Protein AF-A0A4Q2ZBT0-F1 (afdb_monomer)

Sequence (681 aa):
MKATSRFFQHFVATIISAASAIAATTDLVWDTSAATGVQGGSGSWTTSLTNWTDDGGATRVSWDGAGRSAVFSSGTGVVTVSGEIDISSLAVTSSASSTIGGRTVGYLFNGGIFRFGSERGKIDCELGQTTLQVNSQLTGTGGLQVRSGGADTGSAPWLVLHGDNRELTGGIHMESGLLGIARPEAVGTNVIRLQGQSGIFAPVTHSGIGTGGAVSPTGQLSLQNEIQLEGSNRFRIWGNRTVELNGIITGRGSLRKTGDGTLILSGSAGHKGDTSVEAGILSLGNATLADHSAVHLLTGGEINLAHGEADVVGALTIDGVPKPRGVYHKDNTPQITGPGNLVVTGSLLYDDWLTHHGFVPGSPGTTPGECLDGSGVENALQFFLGGNPRSASDNGVHSAFTKDAAGKDNFLLTIAVPAGVLFSGGPNATASVDGMPFSIQGSTDLDAWTQPVEEVPVQDGGNPNVPAGYSLRSFRLVQEPALNSKGFLRVKPWQAPAKRPNVLLIAVDDLRPWLGVYNPALTVSPNIDRLAASGRTFTRCYANSPTCGASRNSLLYGRRPGRTASDTNNDAVRLTSTNPPHPALPSLFRNHGYRTVAVGKISHYPGGLTGSGWATGPEELPGAWDVSTMPVGPWTTPERAMHGYANGVARQDSGSNALLRPVTQFQTGDDMTYPDGWTAA

pLDDT: mean 82.26, std 14.47, range [30.61, 97.62]

Secondary structure (DSSP, 8-state):
--SSHHHHHHHHHHHHHHTTS----PPEEE---SSSS----SEEE-SSS--EESSSSSS-B----TTPEEEE-S--EEEEE-SEEE-SEEEE-----EEETTEEESEEEESSEEEP-SSPEEEEE-TT---EEE-SEEEBSS-EEEEE---TTS-S--EEE-S--TTB-S-EEEEESEEEESSGGGTTT--EEE-TT-EEE-S-----SSSS----TTSEEEE---EEE-SEEEEE--TT-EEEE-S-EEESSEEEEESSSEEEE-S-B---S-EEE-SEEEEESSS-S-TTSEEEE-TTEEEEE-SSSEEEESEEEETTEEE-SEEE-TTT-TTEESS-EEEE--S--HHHHHHHTTPPTTSTT-STTS-SSSSS--HHHHHHHT--TT-TT--SEEEEEEE-TTS-EEEEEEEEEETT---B-SSSEEEEETTEEEEEEEESSSS---B-EEEEPPPSSSPPP--TTEEEEEEEESS---TTS--EEEEEE--SS-----------TT--S-STTT-TTT---HHHHHHHHTS---SS---S-SSHHHHHHHHHTT--S-SSGGGGSTTHHHHHHTS-SS--HHHHHHHTT---EEESSSSSSGGGB-SGGGTSSSBSSTTS-SEEE---GGG-SHHHHHTB-GGG-BGGGGTT-GGG--S-------GGGSHHHHHH-

Mean predicted aligned error: 19.21 Å

Solvent-accessible surface area (backbone atoms only — not comparable to full-atom values): 35712 Å² total; per-residue (Å²): 146,83,74,77,64,65,61,54,55,55,54,52,53,54,52,57,61,57,61,72,72,64,76,80,61,70,57,33,33,40,27,64,56,97,50,87,45,60,49,14,47,54,48,70,48,39,66,83,42,57,43,26,17,77,71,62,30,81,48,72,36,52,52,85,44,77,68,26,33,40,32,35,62,31,40,36,34,51,33,39,33,56,56,78,43,48,32,35,28,44,36,45,64,19,58,36,64,42,76,56,66,87,39,74,28,12,41,36,36,37,52,38,33,42,36,22,46,79,54,58,17,37,36,38,35,53,69,80,25,35,16,38,36,34,46,26,23,42,34,22,60,22,17,40,36,34,39,21,32,23,55,94,82,81,50,70,14,34,40,30,36,58,11,64,13,62,61,26,65,40,24,41,36,31,56,27,16,26,43,28,33,45,51,54,44,32,55,28,77,21,46,38,36,28,25,50,62,2,31,43,29,35,62,42,86,75,58,64,82,83,72,95,72,79,61,57,91,78,45,56,41,67,37,74,35,39,37,37,28,35,47,52,25,36,42,36,16,57,57,92,21,33,34,35,38,50,18,44,33,33,44,64,13,24,46,32,35,30,41,57,7,33,39,35,41,62,26,64,42,62,29,54,24,35,39,34,26,51,20,17,35,43,33,28,51,49,69,33,65,24,61,48,17,42,37,38,34,30,78,68,15,30,41,28,31,59,26,84,51,73,25,42,20,6,35,41,27,50,67,87,42,76,54,76,73,46,80,44,27,43,94,83,31,85,53,30,36,55,78,16,37,42,35,29,73,56,63,60,52,68,56,57,54,37,41,75,73,73,44,61,69,83,40,94,56,55,49,52,84,30,43,68,44,71,64,77,56,34,40,46,48,28,58,49,17,60,24,46,70,82,37,69,87,40,58,22,65,30,75,51,77,44,67,49,100,86,67,48,79,40,66,36,45,36,32,25,28,56,58,88,67,63,74,43,85,58,39,37,33,33,38,65,56,69,90,45,36,30,32,39,34,14,21,61,76,83,78,55,72,67,35,41,39,42,80,48,84,73,75,89,79,83,69,53,78,69,49,91,69,41,39,80,46,21,33,33,62,70,73,73,65,70,81,94,50,59,79,48,76,45,80,42,64,43,62,72,76,69,80,77,76,85,83,85,85,87,72,72,83,94,68,68,84,70,32,30,80,73,36,66,91,79,31,94,36,69,69,60,35,52,51,44,73,78,54,86,79,72,96,85,77,78,77,83,39,104,36,70,9,14,27,37,32,22,64,40,56,74,42,78,54,66,86,46,88,61,29,64,38,62,57,12,37,47,60,39,57,77,67,55,96,60,74,38,51,50,30,48,44,36,78,71,74,43,89,29,75,42,65,36,56,67,59,65,42,30,27,36,17,67,31,72,52,26,72,33,71,58,58,37,55,76,84,27,52,81,40,57,36,42,54,30,70,74,28,76,24,34,50,31,24,77,43,40,44,64,77,38,40,31,58,69,77,54,60,92,48,76,89,66,50,72,93,69,86,89,77,92,70,63,63,73,34,39,44,65,37,41,52,71,107

Nearest PDB structures (foldseek):
  1wxr-assembly1_A  TM=1.949E-01  e=1.668E+00  Escherichia coli

Radius of gyration: 39.82 Å; Cα contacts (8 Å, |Δi|>4): 1673; chains: 1; bounding box: 94×83×110 Å

Foldseek 3Di:
DPPPPPVVVVVVVVVVVVVVPPPVPAAKEFADDLDAFRAHEEDEQDQPDFRTDRPGRPDTDGQPAAPHEYEHQHAAYEYEYDEEGHHQEYEYNYLDWDQDQNDTARYAYDDYEYEHELAAYEYEAAANHAAYEYQHEYAYANAYEYEAHADPPPDDDEHEFNHQHQRRENAYEYAYHEYAYQAQSSRHQGAHEHEAAYEYADDDQGDDPDDDDHRDPQLEYEYQHEYEAYAEYEYEREDAHEYEYQHEYEYAYEYEYHYAYEYEDNHAYAHAEAYEFAAHEYEYCDLHHHQQYEYEYAVHGAYEDADQEERHYAWYHYNNRTDDFDKDAVVHHVRYHHNYIYGHDHHDDLQVLCVVLPHHPPPPQSDQQGQQCPLNDGSVQQSQQVARSVDSVGRQKDWDWDQDPVGDTWIKIKGKGQPPWDWDDALWTKTDDNNWIKIKFKDQPVPDGRFRKDKDDDDDDDHHDHDPRIDMTMMTTPDDDDVVTHMDIDMDGPPPPPPPDDDDDDDDPPDDPQECCQPVVRDDDVPVNVVCVVDPDDPDDDFLANEQQLSLLCQFLVHHADPDPLNHYLLNLLVCLVPPPDGTNLQVCVVVPDAFEAFAPNHSQQLQADDDLSPDHDGSRPPSHPGGGFQQPLLPGSNQQVQDDFDNGGQCVQDPDPVSRPPDDDDDDDLNRHSVSSSVD

Structure (mmCIF, N/CA/C/O backbone):
data_AF-A0A4Q2ZBT0-F1
#
_entry.id   AF-A0A4Q2ZBT0-F1
#
loop_
_atom_site.group_PDB
_atom_site.id
_atom_site.type_symbol
_atom_site.label_atom_id
_atom_site.label_alt_id
_atom_site.label_comp_id
_atom_site.label_asym_id
_atom_site.label_entity_id
_atom_site.label_seq_id
_atom_site.pdbx_PDB_ins_code
_atom_site.Cartn_x
_atom_site.Cartn_y
_atom_site.Cartn_z
_atom_site.occupancy
_atom_site.B_iso_or_equiv
_atom_site.auth_seq_id
_atom_site.auth_comp_id
_atom_site.auth_asym_id
_atom_site.auth_atom_id
_atom_site.pdbx_PDB_model_num
ATOM 1 N N . MET A 1 1 ? 31.559 46.255 17.175 1.00 43.97 1 MET A N 1
ATOM 2 C CA . MET A 1 1 ? 30.813 46.179 18.454 1.00 43.97 1 MET A CA 1
ATOM 3 C C . MET A 1 1 ? 29.583 47.119 18.469 1.00 43.97 1 MET A C 1
ATOM 5 O O . MET A 1 1 ? 29.406 47.865 19.416 1.00 43.97 1 MET A O 1
ATOM 9 N N . LYS A 1 2 ? 28.730 47.113 17.422 1.00 37.75 2 LYS A N 1
ATOM 10 C CA . LYS A 1 2 ? 27.452 47.876 17.362 1.00 37.75 2 LYS A CA 1
ATOM 11 C C . LYS A 1 2 ? 26.363 47.223 16.473 1.00 37.75 2 LYS A C 1
ATOM 13 O O . LYS A 1 2 ? 25.389 47.879 16.129 1.00 37.75 2 LYS A O 1
ATOM 18 N N . ALA A 1 3 ? 26.498 45.942 16.112 1.00 36.59 3 ALA A N 1
ATOM 19 C CA . ALA A 1 3 ? 25.529 45.239 15.250 1.00 36.59 3 ALA A CA 1
ATOM 20 C C . ALA A 1 3 ? 24.755 44.108 15.961 1.00 36.59 3 ALA A C 1
ATOM 22 O O . ALA A 1 3 ? 23.707 43.693 15.486 1.00 36.59 3 ALA A O 1
ATOM 23 N N . THR A 1 4 ? 25.201 43.660 17.137 1.00 37.84 4 THR A N 1
ATOM 24 C CA . THR A 1 4 ? 24.572 42.567 17.903 1.00 37.84 4 THR A CA 1
ATOM 25 C C . THR A 1 4 ? 23.486 43.018 18.889 1.00 37.84 4 THR A C 1
ATOM 27 O O . THR A 1 4 ? 22.778 42.183 19.434 1.00 37.84 4 THR A O 1
ATOM 30 N N . SER A 1 5 ? 23.293 44.327 19.100 1.00 40.50 5 SER A N 1
ATOM 31 C CA . SER A 1 5 ? 22.337 44.850 20.098 1.00 40.50 5 SER A CA 1
ATOM 32 C C . SER A 1 5 ? 20.913 45.074 19.560 1.00 40.50 5 SER A C 1
ATOM 34 O O . SER A 1 5 ? 19.963 45.018 20.338 1.00 40.50 5 SER A O 1
ATOM 36 N N . ARG A 1 6 ? 20.724 45.278 18.246 1.00 39.19 6 ARG A N 1
ATOM 37 C CA . ARG A 1 6 ? 19.385 45.542 17.675 1.00 39.19 6 ARG A CA 1
ATOM 38 C C . ARG A 1 6 ? 18.554 44.280 17.440 1.00 39.19 6 ARG A C 1
ATOM 40 O O . ARG A 1 6 ? 17.334 44.348 17.524 1.00 39.19 6 ARG A O 1
ATOM 47 N N . PHE A 1 7 ? 19.197 43.132 17.222 1.00 38.47 7 PHE A N 1
ATOM 48 C CA . PHE A 1 7 ? 18.496 41.855 17.039 1.00 38.47 7 PHE A CA 1
ATOM 49 C C . PHE A 1 7 ? 17.900 41.338 18.360 1.00 38.47 7 PHE A C 1
ATOM 51 O O . PHE A 1 7 ? 16.793 40.812 18.381 1.00 38.47 7 PHE A O 1
ATOM 58 N N . PHE A 1 8 ? 18.582 41.584 19.485 1.00 38.88 8 PHE A N 1
ATOM 59 C CA . PHE A 1 8 ? 18.122 41.153 20.808 1.00 38.88 8 PHE A CA 1
ATOM 60 C C . PHE A 1 8 ? 16.945 41.998 21.332 1.00 38.88 8 PHE A C 1
ATOM 62 O O . PHE A 1 8 ? 16.027 41.464 21.945 1.00 38.88 8 PHE A O 1
ATOM 69 N N . GLN A 1 9 ? 16.906 43.302 21.029 1.00 41.59 9 GLN A N 1
ATOM 70 C CA . GLN A 1 9 ? 15.785 44.164 21.433 1.00 41.59 9 GLN A CA 1
ATOM 71 C C . GLN A 1 9 ? 14.497 43.914 20.629 1.00 41.59 9 GLN A C 1
ATOM 73 O O . GLN A 1 9 ? 13.412 44.031 21.192 1.00 41.59 9 GLN A O 1
ATOM 78 N N . HIS A 1 10 ? 14.588 43.517 19.352 1.00 39.62 10 HIS A N 1
ATOM 79 C CA . HIS A 1 10 ? 13.406 43.142 18.557 1.00 39.62 10 HIS A CA 1
ATOM 80 C C . HIS A 1 10 ? 12.842 41.766 18.949 1.00 39.62 10 HIS A C 1
ATOM 82 O O . HIS A 1 10 ? 11.626 41.578 18.965 1.00 39.62 10 HIS A O 1
ATOM 88 N N . PHE A 1 11 ? 13.709 40.823 19.330 1.00 41.56 11 PHE A N 1
ATOM 89 C CA . PHE A 1 11 ? 13.288 39.492 19.771 1.00 41.56 11 PHE A CA 1
ATOM 90 C C . PHE A 1 11 ? 12.573 39.539 21.133 1.00 41.56 11 PHE A C 1
ATOM 92 O O . PHE A 1 11 ? 11.537 38.907 21.313 1.00 41.56 11 PHE A O 1
ATOM 99 N N . VAL A 1 12 ? 13.052 40.372 22.065 1.00 41.75 12 VAL A N 1
ATOM 100 C CA . VAL A 1 12 ? 12.436 40.531 23.395 1.00 41.75 12 VAL A CA 1
ATOM 101 C C . VAL A 1 12 ? 11.121 41.326 23.338 1.00 41.75 12 VAL A C 1
ATOM 103 O O . VAL A 1 12 ? 10.174 40.974 24.034 1.00 41.75 12 VAL A O 1
ATOM 106 N N . ALA A 1 13 ? 10.995 42.333 22.464 1.00 35.59 13 ALA A N 1
ATOM 107 C CA . ALA A 1 13 ? 9.738 43.078 22.303 1.00 35.59 13 ALA A CA 1
ATOM 108 C C . ALA A 1 13 ? 8.611 42.237 21.667 1.00 35.59 13 ALA A C 1
ATOM 110 O O . ALA A 1 13 ? 7.449 42.393 22.037 1.00 35.59 13 ALA A O 1
ATOM 111 N N . THR A 1 14 ? 8.954 41.305 20.770 1.00 35.34 14 THR A N 1
ATOM 112 C CA . THR A 1 14 ? 7.984 40.391 20.132 1.00 35.34 14 THR A CA 1
ATOM 113 C C . THR A 1 14 ? 7.502 39.303 21.102 1.00 35.34 14 THR A C 1
ATOM 115 O O . THR A 1 14 ? 6.344 38.901 21.060 1.00 35.34 14 THR A O 1
ATOM 118 N N . ILE A 1 15 ? 8.355 38.873 22.039 1.00 36.50 15 ILE A N 1
ATOM 119 C CA . ILE A 1 15 ? 7.972 37.925 23.099 1.00 36.50 15 ILE A CA 1
ATOM 120 C C . ILE A 1 15 ? 7.090 38.606 24.161 1.00 36.50 15 ILE A C 1
ATOM 122 O O . ILE A 1 15 ? 6.165 37.984 24.675 1.00 36.50 15 ILE A O 1
ATOM 126 N N . ILE A 1 16 ? 7.303 39.896 24.447 1.00 33.50 16 ILE A N 1
ATOM 127 C CA . ILE A 1 16 ? 6.490 40.639 25.426 1.00 33.50 16 ILE A CA 1
ATOM 128 C C . ILE A 1 16 ? 5.114 41.035 24.849 1.00 33.50 16 ILE A C 1
ATOM 130 O O . ILE A 1 16 ? 4.127 41.014 25.585 1.00 33.50 16 ILE A O 1
ATOM 134 N N . SER A 1 17 ? 4.988 41.302 23.540 1.00 30.61 17 SER A N 1
ATOM 135 C CA . SER A 1 17 ? 3.665 41.523 22.927 1.00 30.61 17 SER A CA 1
ATOM 136 C C . SER A 1 17 ? 2.873 40.224 22.711 1.00 30.61 17 SER A C 1
ATOM 138 O O . SER A 1 17 ? 1.650 40.247 22.813 1.00 30.61 17 SER A O 1
ATOM 140 N N . ALA A 1 18 ? 3.543 39.080 22.514 1.00 33.12 18 ALA A N 1
ATOM 141 C CA . ALA A 1 18 ? 2.902 37.760 22.470 1.00 33.12 18 ALA A CA 1
ATOM 142 C C . ALA A 1 18 ? 2.491 37.237 23.863 1.00 33.12 18 ALA A C 1
ATOM 144 O O . ALA A 1 18 ? 1.510 36.507 23.986 1.00 33.12 18 ALA A O 1
ATOM 145 N N . ALA A 1 19 ? 3.173 37.668 24.930 1.00 30.64 19 ALA A N 1
ATOM 146 C CA . ALA A 1 19 ? 2.786 37.372 26.313 1.00 30.64 19 ALA A CA 1
ATOM 147 C C . ALA A 1 19 ? 1.516 38.120 26.774 1.00 30.64 19 ALA A C 1
ATOM 149 O O . ALA A 1 19 ? 0.985 37.826 27.839 1.00 30.64 19 ALA A O 1
ATOM 150 N N . SER A 1 20 ? 1.001 39.056 25.970 1.00 32.50 20 SER A N 1
ATOM 151 C CA . SER A 1 20 ? -0.214 39.826 26.280 1.00 32.50 20 SER A CA 1
ATOM 152 C C . SER A 1 20 ? -1.500 39.215 25.694 1.00 32.50 20 SER A C 1
ATOM 154 O O . SER A 1 20 ? -2.566 39.805 25.838 1.00 32.50 20 SER A O 1
ATOM 156 N N . ALA A 1 21 ? -1.418 38.047 25.041 1.00 33.75 21 ALA A N 1
ATOM 157 C CA . ALA A 1 21 ? -2.567 37.348 24.447 1.00 33.75 21 ALA A CA 1
ATOM 158 C C . ALA A 1 21 ? -2.804 35.931 25.007 1.00 33.75 21 ALA A C 1
ATOM 160 O O . ALA A 1 21 ? -3.708 35.240 24.552 1.00 33.75 21 ALA A O 1
ATOM 161 N N . ILE A 1 22 ? -2.045 35.506 26.023 1.00 36.09 22 ILE A N 1
ATOM 162 C CA . ILE A 1 22 ? -2.355 34.299 26.799 1.00 36.09 22 ILE A CA 1
ATOM 163 C C . ILE A 1 22 ? -2.924 34.766 28.135 1.00 36.09 22 ILE A C 1
ATOM 165 O O . ILE A 1 22 ? -2.253 34.761 29.166 1.00 36.09 22 ILE A O 1
ATOM 169 N N . ALA A 1 23 ? -4.184 35.199 28.115 1.00 35.28 23 ALA A N 1
ATOM 170 C CA . ALA A 1 23 ? -4.995 35.072 29.312 1.00 35.28 23 ALA A CA 1
ATOM 171 C C . ALA A 1 23 ? -5.184 33.566 29.521 1.00 35.28 23 ALA A C 1
ATOM 173 O O . ALA A 1 23 ? -6.015 32.940 28.867 1.00 35.28 23 ALA A O 1
ATOM 174 N N . ALA A 1 24 ? -4.357 32.973 30.381 1.00 37.50 24 ALA A N 1
ATOM 175 C CA . ALA A 1 24 ? -4.672 31.697 30.996 1.00 37.50 24 ALA A CA 1
ATOM 176 C C . ALA A 1 24 ? -5.973 31.906 31.784 1.00 37.50 24 ALA A C 1
ATOM 178 O O . ALA A 1 24 ? -5.954 32.343 32.932 1.00 37.50 24 ALA A O 1
ATOM 179 N N . THR A 1 25 ? -7.113 31.706 31.125 1.00 50.91 25 THR A N 1
ATOM 180 C CA . THR A 1 25 ? -8.392 31.614 31.817 1.00 50.91 25 THR A CA 1
ATOM 181 C C . THR A 1 25 ? -8.374 30.261 32.510 1.00 50.91 25 THR A C 1
ATOM 183 O O . THR A 1 25 ? -8.267 29.221 31.871 1.00 50.91 25 THR A O 1
ATOM 186 N N . THR A 1 26 ? -8.315 30.286 33.837 1.00 66.88 26 THR A N 1
ATOM 187 C CA . THR A 1 26 ? -8.277 29.083 34.665 1.00 66.88 26 THR A CA 1
ATOM 188 C C . THR A 1 26 ? -9.509 28.224 34.395 1.00 66.88 26 THR A C 1
ATOM 190 O O . THR A 1 26 ? -10.632 28.738 34.333 1.00 66.88 26 THR A O 1
ATOM 193 N N . ASP A 1 27 ? -9.289 26.920 34.233 1.00 83.62 27 ASP A N 1
ATOM 194 C CA . ASP A 1 27 ? -10.351 25.920 34.173 1.00 83.62 27 ASP A CA 1
ATOM 195 C C . ASP A 1 27 ? -11.224 26.028 35.434 1.00 83.62 27 ASP A C 1
ATOM 197 O O . ASP A 1 27 ? -10.704 26.162 36.544 1.00 83.62 27 ASP A O 1
ATOM 201 N N . LEU A 1 28 ? -12.549 25.981 35.276 1.00 89.38 28 LEU A N 1
ATOM 202 C CA . LEU A 1 28 ? -13.477 25.989 36.404 1.00 89.38 28 LEU A CA 1
ATOM 203 C C . LEU A 1 28 ? -13.929 24.569 36.712 1.00 89.38 28 LEU A C 1
ATOM 205 O O . LEU A 1 28 ? -14.334 23.822 35.820 1.00 89.38 28 LEU A O 1
ATOM 209 N N . VAL A 1 29 ? -13.901 24.211 37.991 1.00 89.62 29 VAL A N 1
ATOM 210 C CA . VAL A 1 29 ? -14.279 22.881 38.462 1.00 89.62 29 VAL A CA 1
ATOM 211 C C . VAL A 1 29 ? -15.709 22.896 38.995 1.00 89.62 29 VAL A C 1
ATOM 213 O O . VAL A 1 29 ? -16.079 23.778 39.770 1.00 89.62 29 VAL A O 1
ATOM 216 N N . TRP A 1 30 ? -16.517 21.926 38.573 1.00 91.81 30 TRP A N 1
ATOM 217 C CA . TRP A 1 30 ? -17.900 21.770 39.005 1.00 91.81 30 TRP A CA 1
ATOM 218 C C . TRP A 1 30 ? -17.980 21.299 40.451 1.00 91.81 30 TRP A C 1
ATOM 220 O O . TRP A 1 30 ? -17.432 20.257 40.817 1.00 91.81 30 TRP A O 1
ATOM 230 N N . ASP A 1 31 ? -18.745 22.024 41.257 1.00 88.69 31 ASP A N 1
ATOM 231 C CA . ASP A 1 31 ? -19.080 21.608 42.606 1.00 88.69 31 ASP A CA 1
ATOM 232 C C . ASP A 1 31 ? -20.460 22.146 42.983 1.00 88.69 31 ASP A C 1
ATOM 234 O O . ASP A 1 31 ? -20.786 23.306 42.723 1.00 88.69 31 ASP A O 1
ATOM 238 N N . THR A 1 32 ? -21.267 21.323 43.650 1.00 85.19 32 THR A N 1
ATOM 239 C CA . THR A 1 32 ? -22.579 21.726 44.195 1.00 85.19 32 THR A CA 1
ATOM 240 C C . THR A 1 32 ? -22.636 21.642 45.720 1.00 85.19 32 THR A C 1
ATOM 242 O O . THR A 1 32 ? -23.611 22.086 46.327 1.00 85.19 32 THR A O 1
ATOM 245 N N . SER A 1 33 ? -21.596 21.097 46.364 1.00 77.44 33 SER A N 1
ATOM 246 C CA . SER A 1 33 ? -21.556 20.924 47.816 1.00 77.44 33 SER A CA 1
ATOM 247 C C . SER A 1 33 ? -21.104 22.193 48.529 1.00 77.44 33 SER A C 1
ATOM 249 O O . SER A 1 33 ? -20.146 22.818 48.114 1.00 77.44 33 SER A O 1
ATOM 251 N N . ALA A 1 34 ? -21.710 22.564 49.656 1.00 68.62 34 ALA A N 1
ATOM 252 C CA . ALA A 1 34 ? -21.229 23.689 50.472 1.00 68.62 34 ALA A CA 1
ATOM 253 C C . ALA A 1 34 ? -20.010 23.337 51.362 1.00 68.62 34 ALA A C 1
ATOM 255 O O . ALA A 1 34 ? -19.678 24.090 52.277 1.00 68.62 34 ALA A O 1
ATOM 256 N N . ALA A 1 35 ? -19.394 22.169 51.157 1.00 67.31 35 ALA A N 1
ATOM 257 C CA . ALA A 1 35 ? -18.302 21.653 51.976 1.00 67.31 35 ALA A CA 1
ATOM 258 C C . ALA A 1 35 ? -16.929 22.114 51.453 1.00 67.31 35 ALA A C 1
ATOM 260 O O . ALA A 1 35 ? -16.802 22.545 50.314 1.00 67.31 35 ALA A O 1
ATOM 261 N N . THR A 1 36 ? -15.885 22.008 52.283 1.00 66.38 36 THR A N 1
ATOM 262 C CA . THR A 1 36 ? -14.503 22.256 51.844 1.00 66.38 36 THR A CA 1
ATOM 263 C C . THR A 1 36 ? -14.024 21.122 50.933 1.00 66.38 36 THR A C 1
ATOM 265 O O . THR A 1 36 ? -13.994 19.967 51.371 1.00 66.38 36 THR A O 1
ATOM 268 N N . GLY A 1 37 ? -13.602 21.458 49.712 1.00 69.12 37 GLY A N 1
ATOM 269 C CA . GLY A 1 37 ? -13.114 20.510 48.701 1.00 69.12 37 GLY A CA 1
ATOM 270 C C . GLY A 1 37 ? -14.164 20.156 47.640 1.00 69.12 37 GLY A C 1
ATOM 271 O O . GLY A 1 37 ? -15.360 20.183 47.904 1.00 69.12 37 GLY A O 1
ATOM 272 N N . VAL A 1 38 ? -13.723 19.805 46.428 1.00 76.50 38 VAL A N 1
ATOM 273 C CA . VAL A 1 38 ? -14.617 19.505 45.291 1.00 76.50 38 VAL A CA 1
ATOM 274 C C . VAL A 1 38 ? -15.346 18.169 45.484 1.00 76.50 38 VAL A C 1
ATOM 276 O O . VAL A 1 38 ? -14.710 17.110 45.458 1.00 76.50 38 VAL A O 1
ATOM 279 N N . GLN A 1 39 ? -16.679 18.182 45.590 1.00 80.94 39 GLN A N 1
ATOM 280 C CA . GLN A 1 39 ? -17.499 16.957 45.682 1.00 80.94 39 GLN A CA 1
ATOM 281 C C . GLN A 1 39 ? -18.335 16.672 44.424 1.00 80.94 39 GLN A C 1
ATOM 283 O O . GLN A 1 39 ? -18.826 15.552 44.258 1.00 80.94 39 GLN A O 1
ATOM 288 N N . GLY A 1 40 ? -18.498 17.660 43.539 1.00 84.75 40 GLY A N 1
ATOM 289 C CA . GLY A 1 40 ? -19.302 17.533 42.324 1.00 84.75 40 GLY A CA 1
ATOM 290 C C . GLY A 1 40 ? -20.804 17.507 42.623 1.00 84.75 40 GLY A C 1
ATOM 291 O O . GLY A 1 40 ? -21.275 18.225 43.506 1.00 84.75 40 GLY A O 1
ATOM 292 N N . GLY A 1 41 ? -21.572 16.695 41.886 1.00 87.00 41 GLY A N 1
ATOM 293 C CA . GLY A 1 41 ? -22.989 16.421 42.176 1.00 87.00 41 GLY A CA 1
ATOM 294 C C . GLY A 1 41 ? -23.988 16.912 41.122 1.00 87.00 41 GLY A C 1
ATOM 295 O O . GLY A 1 41 ? -23.615 17.434 40.073 1.00 87.00 41 GLY A O 1
ATOM 296 N N . SER A 1 42 ? -25.282 16.722 41.397 1.00 89.75 42 SER A N 1
ATOM 297 C CA . SER A 1 42 ? -26.373 17.186 40.523 1.00 89.75 42 SER A CA 1
ATOM 298 C C . SER A 1 42 ? -26.715 18.651 40.797 1.00 89.75 42 SER A C 1
ATOM 300 O O . SER A 1 42 ? -26.768 19.063 41.952 1.00 89.75 42 SER A O 1
ATOM 302 N N . GLY A 1 43 ? -27.016 19.428 39.758 1.00 90.19 43 GLY A N 1
ATOM 303 C CA . GLY A 1 43 ? -27.352 20.845 39.908 1.00 90.19 43 GLY A CA 1
ATOM 304 C C . GLY A 1 43 ? -27.701 21.528 38.590 1.00 90.19 43 GLY A C 1
ATOM 305 O O . GLY A 1 43 ? -27.727 20.894 37.536 1.00 90.19 43 GLY A O 1
ATOM 306 N N . SER A 1 44 ? -27.972 22.830 38.645 1.00 91.50 44 SER A N 1
ATOM 307 C CA . SER A 1 44 ? -28.248 23.642 37.455 1.00 91.50 44 SER A CA 1
ATOM 308 C C . SER A 1 44 ? -27.012 24.426 37.037 1.00 91.50 44 SER A C 1
ATOM 310 O O . SER A 1 44 ? -26.385 25.091 37.865 1.00 91.50 44 SER A O 1
ATOM 312 N N . TRP A 1 45 ? -26.684 24.376 35.749 1.00 93.00 45 TRP A N 1
ATOM 313 C CA . TRP A 1 45 ? -25.676 25.232 35.141 1.00 93.00 45 TRP A CA 1
ATOM 314 C C . TRP A 1 45 ? -26.372 26.410 34.464 1.00 93.00 45 TRP A C 1
ATOM 316 O O . TRP A 1 45 ? -27.049 26.264 33.445 1.00 93.00 45 TRP A O 1
ATOM 326 N N . THR A 1 46 ? -26.203 27.582 35.071 1.00 88.38 46 THR A N 1
ATOM 327 C CA . THR A 1 46 ? -26.603 28.883 34.530 1.00 88.38 46 THR A CA 1
ATOM 328 C C . THR A 1 46 ? -25.420 29.848 34.643 1.00 88.38 46 THR A C 1
ATOM 330 O O . THR A 1 46 ? -24.462 29.576 35.367 1.00 88.38 46 THR A O 1
ATOM 333 N N . THR A 1 47 ? -25.489 30.997 33.975 1.00 84.12 47 THR A N 1
ATOM 334 C CA . THR A 1 47 ? -24.494 32.076 34.127 1.00 84.12 47 THR A CA 1
ATOM 335 C C . THR A 1 47 ? -24.605 32.825 35.461 1.00 84.12 47 THR A C 1
ATOM 337 O O . THR A 1 47 ? -23.702 33.565 35.831 1.00 84.12 47 THR A O 1
ATOM 340 N N . SER A 1 48 ? -25.701 32.642 36.204 1.00 83.06 48 SER A N 1
ATOM 341 C CA . SER A 1 48 ? -25.983 33.358 37.456 1.00 83.06 48 SER A CA 1
ATOM 342 C C . SER A 1 48 ? -25.713 32.550 38.728 1.00 83.06 48 SER A C 1
ATOM 344 O O . SER A 1 48 ? -25.574 33.140 39.798 1.00 83.06 48 SER A O 1
ATOM 346 N N . LEU A 1 49 ? -25.660 31.218 38.644 1.00 87.25 49 LEU A N 1
ATOM 347 C CA . LEU A 1 49 ? -25.419 30.347 39.796 1.00 87.25 49 LEU A CA 1
ATOM 348 C C . LEU A 1 49 ? -23.924 30.130 40.040 1.00 87.25 49 LEU A C 1
ATOM 350 O O . LEU A 1 49 ? -23.136 30.017 39.103 1.00 87.25 49 LEU A O 1
ATOM 354 N N . THR A 1 50 ? -23.552 30.002 41.314 1.00 88.75 50 THR A N 1
ATOM 355 C CA . THR A 1 50 ? -22.166 29.841 41.773 1.00 88.75 50 THR A CA 1
ATOM 356 C C . THR A 1 50 ? -21.795 28.374 42.033 1.00 88.75 50 THR A C 1
ATOM 358 O O . THR A 1 50 ? -21.345 28.003 43.114 1.00 88.75 50 THR A O 1
ATOM 361 N N . ASN A 1 51 ? -22.005 27.508 41.038 1.00 89.81 51 ASN A N 1
ATOM 362 C CA . ASN A 1 51 ? -21.702 26.066 41.119 1.00 89.81 51 ASN A CA 1
ATOM 363 C C . ASN A 1 51 ? -20.298 25.705 40.584 1.00 89.81 51 ASN A C 1
ATOM 365 O O . ASN A 1 51 ? -20.065 24.585 40.132 1.00 89.81 51 ASN A O 1
ATOM 369 N N . TRP A 1 52 ? -19.370 26.665 40.612 1.00 90.56 52 TRP A N 1
ATOM 370 C CA . TRP A 1 52 ? -18.013 26.529 40.080 1.00 90.56 52 TRP A CA 1
ATOM 371 C C . TRP A 1 52 ? -16.968 26.985 41.093 1.00 90.56 52 TRP A C 1
ATOM 373 O O . TRP A 1 52 ? -17.260 27.819 41.947 1.00 90.56 52 TRP A O 1
ATOM 383 N N . THR A 1 53 ? -15.746 26.470 40.981 1.00 87.06 53 THR A N 1
ATOM 384 C CA . THR A 1 53 ? -14.588 26.870 41.796 1.00 87.06 53 THR A CA 1
ATOM 385 C C . THR A 1 53 ? -13.308 26.878 40.957 1.00 87.06 53 THR A C 1
ATOM 387 O O . THR A 1 53 ? -13.150 26.041 40.068 1.00 87.06 53 THR A O 1
ATOM 390 N N . ASP A 1 54 ? -12.403 27.821 41.226 1.00 83.38 54 ASP A N 1
ATOM 391 C CA . ASP A 1 54 ? -11.078 27.962 40.601 1.00 83.38 54 ASP A CA 1
ATOM 392 C C . ASP A 1 54 ? -9.916 27.540 41.527 1.00 83.38 54 ASP A C 1
ATOM 394 O O . ASP A 1 54 ? -8.769 27.466 41.084 1.00 83.38 54 ASP A O 1
ATOM 398 N N . ASP A 1 55 ? -10.202 27.224 42.796 1.00 70.94 55 ASP A N 1
ATOM 399 C CA . ASP A 1 55 ? -9.220 26.957 43.858 1.00 70.94 55 ASP A CA 1
ATOM 400 C C . ASP A 1 55 ? -9.395 25.584 44.542 1.00 70.94 55 ASP A C 1
ATOM 402 O O . ASP A 1 55 ? -8.848 25.331 45.617 1.00 70.94 55 ASP A O 1
ATOM 406 N N . GLY A 1 56 ? -10.139 24.667 43.915 1.00 68.50 56 GLY A N 1
ATOM 407 C CA . GLY A 1 56 ? -10.347 23.313 44.437 1.00 68.50 56 GLY A CA 1
ATOM 408 C C . GLY A 1 56 ? -11.428 23.210 45.520 1.00 68.50 56 GLY A C 1
ATOM 409 O O . GLY A 1 56 ? -11.407 22.266 46.313 1.00 68.50 56 GLY A O 1
ATOM 410 N N . GLY A 1 57 ? -12.392 24.134 45.534 1.00 70.50 57 GLY A N 1
ATOM 411 C CA . GLY A 1 57 ? -13.601 24.068 46.362 1.00 70.50 57 GLY A CA 1
ATOM 412 C C . GLY A 1 57 ? -13.580 24.960 47.602 1.00 70.50 57 GLY A C 1
ATOM 413 O O . GLY A 1 57 ? -14.369 24.722 48.514 1.00 70.50 57 GLY A O 1
ATOM 414 N N . ALA A 1 58 ? -12.689 25.954 47.677 1.00 72.44 58 ALA A N 1
ATOM 415 C CA . ALA A 1 58 ? -12.660 26.922 48.775 1.00 72.44 58 ALA A CA 1
ATOM 416 C C . ALA A 1 58 ? -13.459 28.197 48.446 1.00 72.44 58 ALA A C 1
ATOM 418 O O . ALA A 1 58 ? -14.148 28.726 49.322 1.00 72.44 58 ALA A O 1
ATOM 419 N N . THR A 1 59 ? -13.455 28.635 47.185 1.00 81.75 59 THR A N 1
ATOM 420 C CA . THR A 1 59 ? -14.203 29.802 46.701 1.00 81.75 59 THR A CA 1
ATOM 421 C C . THR A 1 59 ? -15.174 29.405 45.594 1.00 81.75 59 THR A C 1
ATOM 423 O O . THR A 1 59 ? -14.801 28.733 44.631 1.00 81.75 59 THR A O 1
ATOM 426 N N . ARG A 1 60 ? -16.440 29.835 45.723 1.00 85.81 60 ARG A N 1
ATOM 427 C CA . ARG A 1 60 ? -17.458 29.643 44.683 1.00 85.81 60 ARG A CA 1
ATOM 428 C C . ARG A 1 60 ? -17.542 30.837 43.747 1.00 85.81 60 ARG A C 1
ATOM 430 O O . ARG A 1 60 ? -17.657 31.973 44.203 1.00 85.81 60 ARG A O 1
ATOM 437 N N . VAL A 1 61 ? -17.609 30.559 42.454 1.00 87.69 61 VAL A N 1
ATOM 438 C CA . VAL A 1 61 ? -17.732 31.551 41.385 1.00 87.69 61 VAL A CA 1
ATOM 439 C C . VAL A 1 61 ? -18.877 31.194 40.441 1.00 87.69 61 VAL A C 1
ATOM 441 O O . VAL A 1 61 ? -19.302 30.041 40.361 1.00 87.69 61 VAL A O 1
ATOM 444 N N . SER A 1 62 ? -19.425 32.200 39.759 1.00 87.94 62 SER A N 1
ATOM 445 C CA . SER A 1 62 ? -20.384 32.013 38.665 1.00 87.94 62 SER A CA 1
ATOM 446 C C . SER A 1 62 ? -19.665 31.678 37.361 1.00 87.94 62 SER A C 1
ATOM 448 O O . SER A 1 62 ? -18.489 31.999 37.203 1.00 87.94 62 SER A O 1
ATOM 450 N N . TRP A 1 63 ? -20.378 31.085 36.402 1.00 89.50 63 TRP A N 1
ATOM 451 C CA . TRP A 1 63 ? -19.835 30.880 35.059 1.00 89.50 63 TRP A CA 1
ATOM 452 C C . TRP A 1 63 ? -19.767 32.209 34.293 1.00 89.50 63 TRP A C 1
ATOM 454 O O . TRP A 1 63 ? -20.804 32.812 34.017 1.00 89.50 63 TRP A O 1
ATOM 464 N N . ASP A 1 64 ? -18.564 32.655 33.935 1.00 78.50 64 ASP A N 1
ATOM 465 C CA . ASP A 1 64 ? -18.294 33.959 33.310 1.00 78.50 64 ASP A CA 1
ATOM 466 C C . ASP A 1 64 ? -17.998 33.896 31.793 1.00 78.50 64 ASP A C 1
ATOM 468 O O . ASP A 1 64 ? -17.668 34.914 31.187 1.00 78.50 64 ASP A O 1
ATOM 472 N N . GLY A 1 65 ? -18.236 32.752 31.142 1.00 71.56 65 GLY A N 1
ATOM 473 C CA . GLY A 1 65 ? -18.338 32.655 29.679 1.00 71.56 65 GLY A CA 1
ATOM 474 C C . GLY A 1 65 ? -17.019 32.448 28.917 1.00 71.56 65 GLY A C 1
ATOM 475 O O . GLY A 1 65 ? -16.054 31.909 29.446 1.00 71.56 65 GLY A O 1
ATOM 476 N N . ALA A 1 66 ? -17.038 32.779 27.618 1.00 62.38 66 ALA A N 1
ATOM 477 C CA . ALA A 1 66 ? -16.163 32.251 26.561 1.00 62.38 66 ALA A CA 1
ATOM 478 C C . ALA A 1 66 ? -14.658 32.136 26.889 1.00 62.38 66 ALA A C 1
ATOM 480 O O . ALA A 1 66 ? -14.027 33.068 27.380 1.00 62.38 66 ALA A O 1
ATOM 481 N N . GLY A 1 67 ? -14.072 30.989 26.517 1.00 70.31 67 GLY A N 1
ATOM 482 C CA . GLY A 1 67 ? -12.646 30.673 26.682 1.00 70.31 67 GLY A CA 1
ATOM 483 C C . GLY A 1 67 ? -12.353 29.670 27.800 1.00 70.31 67 GLY A C 1
ATOM 484 O O . GLY A 1 67 ? -11.324 28.999 27.746 1.00 70.31 67 GLY A O 1
ATOM 485 N N . ARG A 1 68 ? -13.280 29.488 28.749 1.00 81.50 68 ARG A N 1
ATOM 486 C CA . ARG A 1 68 ? -13.093 28.588 29.894 1.00 81.50 68 ARG A CA 1
ATOM 487 C C . ARG A 1 68 ? -13.414 27.123 29.613 1.00 81.50 68 ARG A C 1
ATOM 489 O O . ARG A 1 68 ? -14.397 26.797 28.939 1.00 81.50 68 ARG A O 1
ATOM 496 N N . SER A 1 69 ? -12.616 26.257 30.229 1.00 87.56 69 SER A N 1
ATOM 497 C CA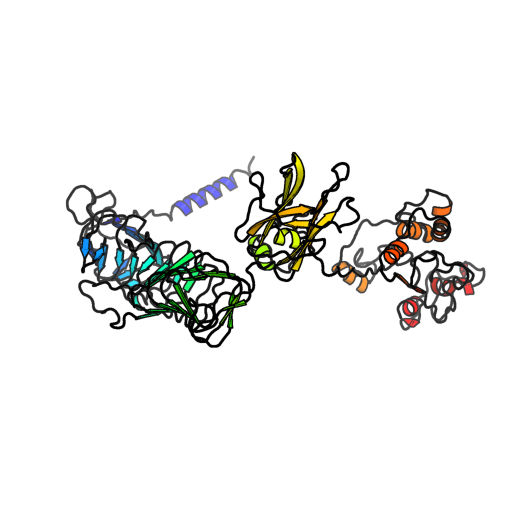 . SER A 1 69 ? -12.873 24.824 30.353 1.00 87.56 69 SER A CA 1
ATOM 498 C C . SER A 1 69 ? -13.756 24.534 31.560 1.00 87.56 69 SER A C 1
ATOM 500 O O . SER A 1 69 ? -13.515 25.053 32.652 1.00 87.56 69 SER A O 1
ATOM 502 N N . ALA A 1 70 ? -14.738 23.661 31.381 1.00 90.62 70 ALA A N 1
ATOM 503 C CA . ALA A 1 70 ? -15.562 23.124 32.451 1.00 90.62 70 ALA A CA 1
ATOM 504 C C . ALA A 1 70 ? -15.060 21.740 32.866 1.00 90.62 70 ALA A C 1
ATOM 506 O O . ALA A 1 70 ? -15.070 20.817 32.054 1.00 90.62 70 ALA A O 1
ATOM 507 N N . VAL A 1 71 ? -14.647 21.582 34.124 1.00 89.50 71 VAL A N 1
ATOM 508 C CA . VAL A 1 71 ? -14.017 20.356 34.630 1.00 89.50 71 VAL A CA 1
ATOM 509 C C . VAL A 1 71 ? -14.885 19.685 35.693 1.00 89.50 71 VAL A C 1
ATOM 511 O O . VAL A 1 71 ? -15.236 20.283 36.703 1.00 89.50 71 VAL A O 1
ATOM 514 N N . PHE A 1 72 ? -15.192 18.406 35.509 1.00 89.56 72 PHE A N 1
ATOM 515 C CA . PHE A 1 72 ? -15.987 17.585 36.425 1.00 89.56 72 PHE A CA 1
ATOM 516 C C . PHE A 1 72 ? -15.100 16.500 37.042 1.00 89.56 72 PHE A C 1
ATOM 518 O O . PHE A 1 72 ? -15.041 15.370 36.550 1.00 89.56 72 PHE A O 1
ATOM 525 N N . SER A 1 73 ? -14.370 16.853 38.102 1.00 85.69 73 SER A N 1
ATOM 526 C CA . SER A 1 73 ? -13.281 16.026 38.645 1.00 85.69 73 SER A CA 1
ATOM 527 C C . SER A 1 73 ? -13.652 15.093 39.795 1.00 85.69 73 SER A C 1
ATOM 529 O O . SER A 1 73 ? -12.888 14.187 40.121 1.00 85.69 73 SER A O 1
ATOM 531 N N . SER A 1 74 ? -14.832 15.253 40.386 1.00 83.25 74 SER A N 1
ATOM 532 C CA . SER A 1 74 ? -15.348 14.362 41.425 1.00 83.25 74 SER A CA 1
ATOM 533 C C . SER A 1 74 ? -16.867 14.227 41.329 1.00 83.25 74 SER A C 1
ATOM 535 O O . SER A 1 74 ? -17.526 14.971 40.600 1.00 83.25 74 SER A O 1
ATOM 537 N N . GLY A 1 75 ? -17.429 13.238 42.025 1.00 86.12 75 GLY A N 1
ATOM 538 C CA . GLY A 1 75 ? -18.875 13.026 42.101 1.00 86.12 75 GLY A CA 1
ATOM 539 C C . GLY A 1 75 ? -19.526 12.569 40.794 1.00 86.12 75 GLY A C 1
ATOM 540 O O . GLY A 1 75 ? -18.855 12.218 39.823 1.00 86.12 75 GLY A O 1
ATOM 541 N N . THR A 1 76 ? -20.859 12.541 40.807 1.00 87.94 76 THR A N 1
ATOM 542 C CA . THR A 1 76 ? -21.726 12.168 39.675 1.00 87.94 76 THR A CA 1
ATOM 543 C C . THR A 1 76 ? -23.041 12.911 39.752 1.00 87.94 76 THR A C 1
ATOM 545 O O . THR A 1 76 ? -23.428 13.367 40.831 1.00 87.94 76 THR A O 1
ATOM 548 N N . GLY A 1 77 ? -23.772 12.979 38.645 1.00 87.38 77 GLY A N 1
ATOM 549 C CA . GLY A 1 77 ? -25.130 13.495 38.694 1.00 87.38 77 GLY A CA 1
ATOM 550 C C . GLY A 1 77 ? -25.688 13.993 37.376 1.00 87.38 77 GLY A C 1
ATOM 551 O O . GLY A 1 77 ? -25.091 13.850 36.309 1.00 87.38 77 GLY A O 1
ATOM 552 N N . VAL A 1 78 ? -26.868 14.599 37.485 1.00 88.19 78 VAL A N 1
ATOM 553 C CA . VAL A 1 78 ? -27.535 15.291 36.384 1.00 88.19 78 VAL A CA 1
ATOM 554 C C . VAL A 1 78 ? -27.253 16.785 36.495 1.00 88.19 78 VAL A C 1
ATOM 556 O O . VAL A 1 78 ? -27.574 17.414 37.505 1.00 88.19 78 VAL A O 1
ATOM 559 N N . VAL A 1 79 ? -26.679 17.352 35.440 1.00 92.31 79 VAL A N 1
ATOM 560 C CA . VAL A 1 79 ? -26.428 18.783 35.286 1.00 92.31 79 VAL A CA 1
ATOM 561 C C . VAL A 1 79 ? -27.471 19.347 34.330 1.00 92.31 79 VAL A C 1
ATOM 563 O O . VAL A 1 79 ? -27.492 19.019 33.143 1.00 92.31 79 VAL A O 1
ATOM 566 N N . THR A 1 80 ? -28.364 20.184 34.852 1.00 92.94 80 THR A N 1
ATOM 567 C CA . THR A 1 80 ? -29.400 20.845 34.048 1.00 92.94 80 THR A CA 1
ATOM 568 C C . THR A 1 80 ? -28.831 22.122 33.447 1.00 92.94 80 THR A C 1
ATOM 570 O O . THR A 1 80 ? -28.663 23.121 34.149 1.00 92.94 80 THR A O 1
ATOM 573 N N . VAL A 1 81 ? -28.528 22.099 32.154 1.00 93.75 81 VAL A N 1
ATOM 574 C CA . VAL A 1 81 ? -28.028 23.260 31.413 1.00 93.75 81 VAL A CA 1
ATOM 575 C C . VAL A 1 81 ? -29.222 24.133 31.043 1.00 93.75 81 VAL A C 1
ATOM 577 O O . VAL A 1 81 ? -30.170 23.669 30.409 1.00 93.75 81 VAL A O 1
ATOM 580 N N . SER A 1 82 ? -29.212 25.394 31.477 1.00 91.44 82 SER A N 1
ATOM 581 C CA . SER A 1 82 ? -30.320 26.325 31.233 1.00 91.44 82 SER A CA 1
ATOM 582 C C . SER A 1 82 ? -29.865 27.486 30.361 1.00 91.44 82 SER A C 1
ATOM 584 O O . SER A 1 82 ? -28.996 28.259 30.756 1.00 91.44 82 SER A O 1
ATOM 586 N N . GLY A 1 83 ? -30.504 27.632 29.200 1.00 90.69 83 GLY A N 1
ATOM 587 C CA . GLY A 1 83 ? -30.111 28.620 28.199 1.00 90.69 83 GLY A CA 1
ATOM 588 C C . GLY A 1 83 ? -28.884 28.179 27.404 1.00 90.69 83 GLY A C 1
ATOM 589 O O . GLY A 1 83 ? -28.616 26.985 27.266 1.00 90.69 83 GLY A O 1
ATOM 590 N N . GLU A 1 84 ? -28.172 29.160 26.862 1.00 92.31 84 GLU A N 1
ATOM 591 C CA . GLU A 1 84 ? -26.960 28.962 26.077 1.00 92.31 84 GLU A CA 1
ATOM 592 C C . GLU A 1 84 ? -25.727 29.283 26.925 1.00 92.31 84 GLU A C 1
ATOM 594 O O . GLU A 1 84 ? -25.643 30.354 27.528 1.00 92.31 84 GLU A O 1
ATOM 599 N N . ILE A 1 85 ? -24.787 28.342 26.982 1.00 91.88 85 ILE A N 1
ATOM 600 C CA . ILE A 1 85 ? -23.557 28.444 27.761 1.00 91.88 85 ILE A CA 1
ATOM 601 C C . ILE A 1 85 ? -22.357 28.360 26.821 1.00 91.88 85 ILE A C 1
ATOM 603 O O . ILE A 1 85 ? -22.161 27.364 26.123 1.00 91.88 85 ILE A O 1
ATOM 607 N N . ASP A 1 86 ? -21.536 29.404 26.852 1.00 90.31 86 ASP A N 1
ATOM 608 C CA . ASP A 1 86 ? -20.253 29.450 26.160 1.00 90.31 86 ASP A CA 1
ATOM 609 C C . ASP A 1 86 ? -19.188 28.634 26.874 1.00 90.31 86 ASP A C 1
ATOM 611 O O . ASP A 1 86 ? -18.905 28.901 28.045 1.00 90.31 86 ASP A O 1
ATOM 615 N N . ILE A 1 87 ? -18.561 27.702 26.152 1.00 88.94 87 ILE A N 1
ATOM 616 C CA . ILE A 1 87 ? -17.476 26.859 26.668 1.00 88.94 87 ILE A CA 1
ATOM 617 C C . ILE A 1 87 ? -16.362 26.683 25.624 1.00 88.94 87 ILE A C 1
ATOM 619 O O . ILE A 1 87 ? -16.623 26.641 24.420 1.00 88.94 87 ILE A O 1
ATOM 623 N N . SER A 1 88 ? -15.108 26.551 26.072 1.00 86.25 88 SER A N 1
ATOM 624 C CA . SER A 1 88 ? -14.002 26.089 25.213 1.00 86.25 88 SER A CA 1
ATOM 625 C C . SER A 1 88 ? -13.820 24.574 25.304 1.00 86.25 88 SER A C 1
ATOM 627 O O . SER A 1 88 ? -13.577 23.905 24.296 1.00 86.25 88 SER A O 1
ATOM 629 N N . SER A 1 89 ? -13.995 24.007 26.499 1.00 87.38 89 SER A N 1
ATOM 630 C CA . SER A 1 89 ? -13.943 22.566 26.710 1.00 87.38 89 SER A CA 1
ATOM 631 C C . SER A 1 89 ? -14.871 22.085 27.824 1.00 87.38 89 SER A C 1
ATOM 633 O O . SER A 1 89 ? -15.274 22.848 28.702 1.00 87.38 89 SER A O 1
ATOM 635 N N . LEU A 1 90 ? -15.199 20.798 27.769 1.00 89.75 90 LEU A N 1
ATOM 636 C CA . LEU A 1 90 ? -15.912 20.048 28.791 1.00 89.75 90 LEU A CA 1
ATOM 637 C C . LEU A 1 90 ? -15.103 18.786 29.114 1.00 89.75 90 LEU A C 1
ATOM 639 O O . LEU A 1 90 ? -15.092 17.830 28.343 1.00 89.75 90 LEU A O 1
ATOM 643 N N . ALA A 1 91 ? -14.429 18.775 30.255 1.00 86.88 91 ALA A N 1
ATOM 644 C CA . ALA A 1 91 ? -13.637 17.646 30.716 1.00 86.88 91 ALA A CA 1
ATOM 645 C C . ALA A 1 91 ? -14.330 16.963 31.896 1.00 86.88 91 ALA A C 1
ATOM 647 O O . ALA A 1 91 ? -14.686 17.603 32.884 1.00 86.88 91 ALA A O 1
ATOM 648 N N . VAL A 1 92 ? -14.489 15.647 31.829 1.00 84.19 92 VAL A N 1
ATOM 649 C CA . VAL A 1 92 ? -14.842 14.828 32.990 1.00 84.19 92 VAL A CA 1
ATOM 650 C C . VAL A 1 92 ? -13.581 14.094 33.411 1.00 84.19 92 VAL A C 1
ATOM 652 O O . VAL A 1 92 ? -12.883 13.531 32.577 1.00 84.19 92 VAL A O 1
ATOM 655 N N . THR A 1 93 ? -13.254 14.144 34.701 1.00 79.19 93 THR A N 1
ATOM 656 C CA . THR A 1 93 ? -12.142 13.381 35.292 1.00 79.19 93 THR A CA 1
ATOM 657 C C . THR A 1 93 ? -12.546 12.503 36.469 1.00 79.19 93 THR A C 1
ATOM 659 O O . THR A 1 93 ? -11.762 11.671 36.921 1.00 79.19 93 THR A O 1
ATOM 662 N N . SER A 1 94 ? -13.802 12.606 36.907 1.00 77.50 94 SER A N 1
ATOM 663 C CA . SER A 1 94 ? -14.378 11.739 37.932 1.00 77.50 94 SER A CA 1
ATOM 664 C C . SER A 1 94 ? -14.474 10.274 37.483 1.00 77.50 94 SER A C 1
ATOM 666 O O . SER A 1 94 ? -14.951 9.965 36.390 1.00 77.50 94 SER A O 1
ATOM 668 N N . SER A 1 95 ? -14.094 9.355 38.374 1.00 79.75 95 SER A N 1
ATOM 669 C CA . SER A 1 95 ? -14.330 7.909 38.238 1.00 79.75 95 SER A CA 1
ATOM 670 C C . SER A 1 95 ? -15.604 7.431 38.943 1.00 79.75 95 SER A C 1
ATOM 672 O O . SER A 1 95 ? -15.959 6.252 38.871 1.00 79.75 95 SER A O 1
ATOM 674 N N . ALA A 1 96 ? -16.316 8.325 39.635 1.00 80.88 96 ALA A N 1
ATOM 675 C CA . ALA A 1 96 ? -17.552 7.970 40.314 1.00 80.88 96 ALA A CA 1
ATOM 676 C C . ALA A 1 96 ? -18.659 7.663 39.286 1.00 80.88 96 ALA A C 1
ATOM 678 O O . ALA A 1 96 ? -18.689 8.230 38.195 1.00 80.88 96 ALA A O 1
ATOM 679 N N . SER A 1 97 ? -19.586 6.759 39.618 1.00 77.56 97 SER A N 1
ATOM 680 C CA . SER A 1 97 ? -20.786 6.483 38.806 1.00 77.56 97 SER A CA 1
ATOM 681 C C . SER A 1 97 ? -22.051 6.410 39.655 1.00 77.56 97 SER A C 1
ATOM 683 O O . SER A 1 97 ? -22.013 6.054 40.830 1.00 77.56 97 SER A O 1
ATOM 685 N N . SER A 1 98 ? -23.186 6.709 39.026 1.00 72.12 98 SER A N 1
ATOM 686 C CA . SER A 1 98 ? -24.522 6.430 39.548 1.00 72.12 98 SER A CA 1
ATOM 687 C C . SER A 1 98 ? -25.374 5.747 38.477 1.00 72.12 98 SER A C 1
ATOM 689 O O . SER A 1 98 ? -25.030 5.737 37.293 1.00 72.12 98 SER A O 1
ATOM 691 N N . THR A 1 99 ? -26.479 5.120 38.885 1.00 72.06 99 THR A N 1
ATOM 692 C CA . THR A 1 99 ? -27.439 4.559 37.927 1.00 72.06 99 THR A CA 1
ATOM 693 C C . THR A 1 99 ? -28.459 5.628 37.562 1.00 72.06 99 THR A C 1
ATOM 695 O O . THR A 1 99 ? -29.331 5.950 38.366 1.00 72.06 99 THR A O 1
ATOM 698 N N . ILE A 1 100 ? -28.373 6.159 36.344 1.00 61.69 100 ILE A N 1
ATOM 699 C CA . ILE A 1 100 ? -29.297 7.166 35.812 1.00 61.69 100 ILE A CA 1
ATOM 700 C C . ILE A 1 100 ? -30.034 6.528 34.635 1.00 61.69 100 ILE A C 1
ATOM 702 O O . ILE A 1 100 ? -29.414 6.015 33.706 1.00 61.69 100 ILE A O 1
ATOM 706 N N . GLY A 1 101 ? -31.368 6.472 34.700 1.00 55.91 101 GLY A N 1
ATOM 707 C CA . GLY A 1 101 ? -32.175 5.849 33.643 1.00 55.91 101 GLY A CA 1
ATOM 708 C C . GLY A 1 101 ? -31.876 4.358 33.410 1.00 55.91 101 GLY A C 1
ATOM 709 O O . GLY A 1 101 ? -32.081 3.873 32.303 1.00 55.91 101 GLY A O 1
ATOM 710 N N . GLY A 1 102 ? -31.376 3.630 34.418 1.00 57.06 102 GLY A N 1
ATOM 711 C CA . GLY A 1 102 ? -31.065 2.194 34.324 1.00 57.06 102 GLY A CA 1
ATOM 712 C C . GLY A 1 102 ? -29.675 1.852 33.768 1.00 57.06 102 GLY A C 1
ATOM 713 O O . GLY A 1 102 ? -29.405 0.685 33.488 1.00 57.06 102 GLY A O 1
ATOM 714 N N . ARG A 1 103 ? -28.783 2.837 33.602 1.00 63.34 103 ARG A N 1
ATOM 715 C CA . ARG A 1 103 ? -27.389 2.641 33.168 1.00 63.34 103 ARG A CA 1
ATOM 716 C C . ARG A 1 103 ? -26.420 3.373 34.093 1.00 63.34 103 ARG A C 1
ATOM 718 O O . ARG A 1 103 ? -26.763 4.400 34.671 1.00 63.34 103 ARG A O 1
ATOM 725 N N . THR A 1 104 ? -25.204 2.848 34.193 1.00 70.50 104 THR A N 1
ATOM 726 C CA . THR A 1 104 ? -24.088 3.451 34.929 1.00 70.50 104 THR A CA 1
ATOM 727 C C . THR A 1 104 ? -23.551 4.664 34.165 1.00 70.50 104 THR A C 1
ATOM 729 O O . THR A 1 104 ? -22.959 4.509 33.096 1.00 70.50 104 THR A O 1
ATOM 732 N N . VAL A 1 105 ? -23.770 5.863 34.703 1.00 73.62 105 VAL A N 1
ATOM 733 C CA . VAL A 1 105 ? -23.364 7.155 34.127 1.00 73.62 105 VAL A CA 1
ATOM 734 C C . VAL A 1 105 ? -22.574 7.939 35.177 1.00 73.62 105 VAL A C 1
ATOM 736 O O . VAL A 1 105 ? -22.880 7.868 36.369 1.00 73.62 105 VAL A O 1
ATOM 739 N N . GLY A 1 106 ? -21.547 8.667 34.741 1.00 82.00 106 GLY A N 1
ATOM 740 C CA . GLY A 1 106 ? -20.839 9.641 35.572 1.00 82.00 106 GLY A CA 1
ATOM 741 C C . GLY A 1 106 ? -21.618 10.941 35.654 1.00 82.00 106 GLY A C 1
ATOM 742 O O . GLY A 1 106 ? -22.250 11.243 36.664 1.00 82.00 106 GLY A O 1
ATOM 743 N N . TYR A 1 107 ? -21.632 11.677 34.545 1.00 87.19 107 TYR A N 1
ATOM 744 C CA . TYR A 1 107 ? -22.395 12.912 34.409 1.00 87.19 107 TYR A CA 1
ATOM 745 C C . TYR A 1 107 ? -23.334 12.873 33.206 1.00 87.19 107 TYR A C 1
ATOM 747 O O . TYR A 1 107 ? -22.981 12.394 32.126 1.00 87.19 107 TYR A O 1
ATOM 755 N N . LEU A 1 108 ? -24.540 13.397 33.422 1.00 87.69 108 LEU A N 1
ATOM 756 C CA . LEU A 1 108 ? -25.555 13.620 32.402 1.00 87.69 108 LEU A CA 1
ATOM 757 C C . LEU A 1 108 ? -25.816 15.121 32.270 1.00 87.69 108 LEU A C 1
ATOM 759 O O . LEU A 1 108 ? -26.333 15.730 33.203 1.00 87.69 108 LEU A O 1
ATOM 763 N N . PHE A 1 109 ? -25.541 15.694 31.104 1.00 91.31 109 PHE A N 1
ATOM 764 C CA . PHE A 1 109 ? -25.901 17.073 30.773 1.00 91.31 109 PHE A CA 1
ATOM 765 C C . PHE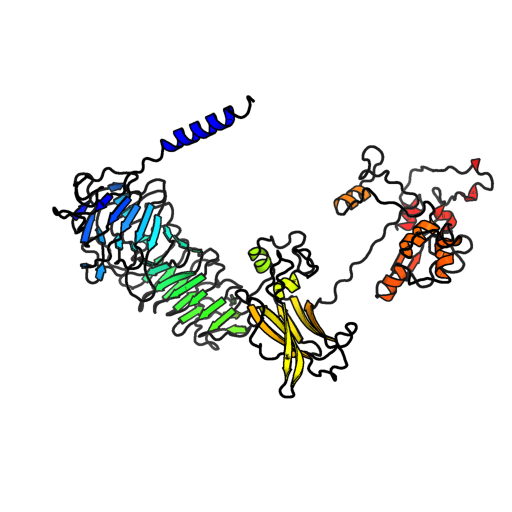 A 1 109 ? -27.235 17.094 30.044 1.00 91.31 109 PHE A C 1
ATOM 767 O O . PHE A 1 109 ? -27.373 16.442 29.008 1.00 91.31 109 PHE A O 1
ATOM 774 N N . ASN A 1 110 ? -28.225 17.800 30.590 1.00 89.94 110 ASN A N 1
ATOM 775 C CA . ASN A 1 110 ? -29.586 17.800 30.065 1.00 89.94 110 ASN A CA 1
ATOM 776 C C . ASN A 1 110 ? -30.149 19.216 29.907 1.00 89.94 110 ASN A C 1
ATOM 778 O O . ASN A 1 110 ? -29.958 20.059 30.780 1.00 89.94 110 ASN A O 1
ATOM 782 N N . GLY A 1 111 ? -30.894 19.442 28.821 1.00 88.94 111 GLY A N 1
ATOM 783 C CA . GLY A 1 111 ? -31.429 20.759 28.457 1.00 88.94 111 GLY A CA 1
ATOM 784 C C . GLY A 1 111 ? -30.378 21.698 27.858 1.00 88.94 111 GLY A C 1
ATOM 785 O O . GLY A 1 111 ? -29.214 21.329 27.747 1.00 88.94 111 GLY A O 1
ATOM 786 N N . GLY A 1 112 ? -30.797 22.899 27.459 1.00 92.88 112 GLY A N 1
ATOM 787 C CA . GLY A 1 112 ? -29.903 23.989 27.049 1.00 92.88 112 GLY A CA 1
ATOM 788 C C . GLY A 1 112 ? -28.981 23.705 25.855 1.00 92.88 112 GLY A C 1
ATOM 789 O O . GLY A 1 112 ? -29.117 22.705 25.144 1.00 92.88 112 GLY A O 1
ATOM 790 N N . ILE A 1 113 ? -28.049 24.637 25.647 1.00 94.06 113 ILE A N 1
ATOM 791 C CA . ILE A 1 113 ? -27.089 24.651 24.540 1.00 94.06 113 ILE A CA 1
ATOM 792 C C . ILE A 1 113 ? -25.681 24.879 25.096 1.00 94.06 113 ILE A C 1
ATOM 794 O O . ILE A 1 113 ? -25.463 25.820 25.858 1.00 94.06 113 ILE A O 1
ATOM 798 N N . PHE A 1 114 ? -24.722 24.060 24.671 1.00 93.75 114 PHE A N 1
ATOM 799 C CA . PHE A 1 114 ? -23.300 24.374 24.765 1.00 93.75 114 PHE A CA 1
ATOM 800 C C . PHE A 1 114 ? -22.822 24.946 23.433 1.00 93.75 114 PHE A C 1
ATOM 802 O O . PHE A 1 114 ? -22.850 24.256 22.410 1.00 93.75 114 PHE A O 1
ATOM 809 N N . ARG A 1 115 ? -22.378 26.205 23.447 1.00 91.81 115 ARG A N 1
ATOM 810 C CA . ARG A 1 115 ? -21.830 26.875 22.268 1.00 91.81 115 ARG A CA 1
ATOM 811 C C . ARG A 1 115 ? -20.307 26.844 22.316 1.00 91.81 115 ARG A C 1
ATOM 813 O O . ARG A 1 115 ? -19.689 27.441 23.196 1.00 91.81 115 ARG A O 1
ATOM 820 N N . PHE A 1 116 ? -19.714 26.168 21.338 1.00 89.44 116 PHE A N 1
ATOM 821 C CA . PHE A 1 116 ? -18.290 26.263 21.038 1.00 89.44 116 PHE A CA 1
ATOM 822 C C . PHE A 1 116 ? -18.044 27.431 20.074 1.00 89.44 116 PHE A C 1
ATOM 824 O O . PHE A 1 116 ? -18.871 27.737 19.211 1.00 89.44 116 PHE A O 1
ATOM 831 N N . GLY A 1 117 ? -16.913 28.117 20.233 1.00 83.44 117 GLY A N 1
ATOM 832 C CA . GLY A 1 117 ? -16.556 29.274 19.411 1.00 83.44 117 GLY A CA 1
ATOM 833 C C . GLY A 1 117 ? -16.094 28.919 17.990 1.00 83.44 117 GLY A C 1
ATOM 834 O O . GLY A 1 117 ? -16.446 27.889 17.410 1.00 83.44 117 GLY A O 1
ATOM 835 N N . SER A 1 118 ? -15.265 29.797 17.420 1.00 82.88 118 SER A N 1
ATOM 836 C CA . SER A 1 118 ? -14.552 29.538 16.160 1.00 82.88 118 SER A CA 1
ATOM 837 C C . SER A 1 118 ? -13.408 28.536 16.316 1.00 82.88 118 SER A C 1
ATOM 839 O O . SER A 1 118 ? -12.960 27.950 15.333 1.00 82.88 118 SER A O 1
ATOM 841 N N . GLU A 1 119 ? -12.919 28.347 17.541 1.00 84.81 119 GLU A N 1
ATOM 842 C CA . GLU A 1 119 ? -11.964 27.297 17.876 1.00 84.81 119 GLU A CA 1
ATOM 843 C C . GLU A 1 119 ? -12.680 25.976 18.154 1.00 84.81 119 GLU A C 1
ATOM 845 O O . GLU A 1 119 ? -13.848 25.945 18.549 1.00 84.81 119 GLU A O 1
ATOM 850 N N . ARG A 1 120 ? -11.971 24.868 17.932 1.00 86.00 120 ARG A N 1
ATOM 851 C CA . ARG A 1 120 ? -12.520 23.528 18.128 1.00 86.00 120 ARG A CA 1
ATOM 852 C C . ARG A 1 120 ? -12.781 23.278 19.611 1.00 86.00 120 ARG A C 1
ATOM 854 O O . ARG A 1 120 ? -11.848 23.281 20.412 1.00 86.00 120 ARG A O 1
ATOM 861 N N . GLY A 1 121 ? -14.041 23.016 19.940 1.00 87.38 121 GLY A N 1
ATOM 862 C CA . GLY A 1 121 ? -14.458 22.607 21.272 1.00 87.38 121 GLY A CA 1
ATOM 863 C C . GLY A 1 121 ? -13.867 21.261 21.656 1.00 87.38 121 GLY A C 1
ATOM 864 O O . GLY A 1 121 ? -13.738 20.393 20.794 1.00 87.38 121 GLY A O 1
ATOM 865 N N . LYS A 1 122 ? -13.528 21.056 22.929 1.00 90.31 122 LYS A N 1
ATOM 866 C CA . LYS A 1 122 ? -12.991 19.770 23.411 1.00 90.31 122 LYS A CA 1
ATOM 867 C C . LYS A 1 122 ? -13.951 19.091 24.375 1.00 90.31 122 LYS A C 1
ATOM 869 O O . LYS A 1 122 ? -14.485 19.749 25.263 1.00 90.31 122 LYS A O 1
ATOM 874 N N . ILE A 1 123 ? -14.143 17.784 24.220 1.00 90.69 123 ILE A N 1
ATOM 875 C CA . ILE A 1 123 ? -14.776 16.932 25.227 1.00 90.69 123 ILE A CA 1
ATOM 876 C C . ILE A 1 123 ? -13.821 15.798 25.575 1.00 90.69 123 ILE A C 1
ATOM 878 O O . ILE A 1 123 ? -13.529 14.953 24.727 1.00 90.69 123 ILE A O 1
ATOM 882 N N . ASP A 1 124 ? -13.374 15.773 26.826 1.00 85.69 124 ASP A N 1
ATOM 883 C CA . ASP A 1 124 ? -12.404 14.799 27.320 1.00 85.69 124 ASP A CA 1
ATOM 884 C C . ASP A 1 124 ? -13.038 13.912 28.401 1.00 85.69 124 ASP A C 1
ATOM 886 O O . ASP A 1 124 ? -13.579 14.399 29.395 1.00 85.69 124 ASP A O 1
ATOM 890 N N . CYS A 1 125 ? -12.974 12.595 28.195 1.00 80.88 125 CYS A N 1
ATOM 891 C CA . CYS A 1 125 ? -13.362 11.571 29.162 1.00 80.88 125 CYS A CA 1
ATOM 892 C C . CYS A 1 125 ? -12.337 10.423 29.122 1.00 80.88 125 CYS A C 1
ATOM 894 O O . CYS A 1 125 ? -12.387 9.579 28.241 1.00 80.88 125 CYS A O 1
ATOM 896 N N . GLU A 1 126 ? -11.352 10.388 30.010 1.00 70.44 126 GLU A N 1
ATOM 897 C CA . GLU A 1 126 ? -10.205 9.470 29.934 1.00 70.44 126 GLU A CA 1
ATOM 898 C C . GLU A 1 126 ? -10.483 8.037 30.441 1.00 70.44 126 GLU A C 1
ATOM 900 O O . GLU A 1 126 ? -11.560 7.693 30.933 1.00 70.44 126 GLU A O 1
ATOM 905 N N . LEU A 1 127 ? -9.482 7.159 30.297 1.00 64.94 127 LEU A N 1
ATOM 906 C CA . LEU A 1 127 ? -9.511 5.772 30.775 1.00 64.94 127 LEU A CA 1
ATOM 907 C C . LEU A 1 127 ? -9.744 5.703 32.295 1.00 64.94 127 LEU A C 1
ATOM 909 O O . LEU A 1 127 ? -9.121 6.428 33.063 1.00 64.94 127 LEU A O 1
ATOM 913 N N . GLY A 1 128 ? -10.615 4.787 32.733 1.00 62.91 128 GLY A N 1
ATOM 914 C CA . GLY A 1 128 ? -10.952 4.597 34.153 1.00 62.91 128 GLY A CA 1
ATOM 915 C C . GLY A 1 128 ? -12.080 5.493 34.677 1.00 62.91 128 GLY A C 1
ATOM 916 O O . GLY A 1 128 ? -12.459 5.377 35.842 1.00 62.91 128 GLY A O 1
ATOM 917 N N . GLN A 1 129 ? -12.638 6.354 33.825 1.00 71.12 129 GLN A N 1
ATOM 918 C CA . GLN A 1 129 ? -13.803 7.176 34.141 1.00 71.12 129 GLN A CA 1
ATOM 919 C C . GLN A 1 129 ? -15.118 6.457 33.810 1.00 71.12 129 GLN A C 1
ATOM 921 O O . GLN A 1 129 ? -15.129 5.318 33.342 1.00 71.12 129 GLN A O 1
ATOM 926 N N . THR A 1 130 ? -16.249 7.110 34.059 1.00 73.12 130 THR A N 1
ATOM 927 C CA . THR A 1 130 ? -17.600 6.577 33.815 1.00 73.12 130 THR A CA 1
ATOM 928 C C . THR A 1 130 ? -18.270 7.315 32.655 1.00 73.12 130 THR A C 1
ATOM 930 O O . THR A 1 130 ? -17.840 8.394 32.262 1.00 73.12 130 THR A O 1
ATOM 933 N N . THR A 1 131 ? -19.278 6.698 32.025 1.00 77.19 131 THR A N 1
ATOM 934 C CA . THR A 1 131 ? -19.903 7.225 30.797 1.00 77.19 131 THR A CA 1
ATOM 935 C C . THR A 1 131 ? -20.356 8.673 30.974 1.00 77.19 131 THR A C 1
ATOM 937 O O . THR A 1 131 ? -21.078 8.983 31.923 1.00 77.19 131 THR A O 1
ATOM 940 N N . LEU A 1 132 ? -19.973 9.529 30.028 1.00 84.62 132 LEU A N 1
ATOM 941 C CA . LEU A 1 132 ? -20.428 10.909 29.912 1.00 84.62 132 LEU A CA 1
ATOM 942 C C . LEU A 1 132 ? -21.567 10.960 28.894 1.00 84.62 132 LEU A C 1
ATOM 944 O O . LEU A 1 132 ? -21.389 10.565 27.744 1.00 84.62 132 LEU A O 1
ATOM 948 N N . GLN A 1 133 ? -22.729 11.465 29.298 1.00 86.31 133 GLN A N 1
ATOM 949 C CA . GLN A 1 133 ? -23.861 11.658 28.398 1.00 86.31 133 GLN A CA 1
ATOM 950 C C . GLN A 1 133 ? -24.186 13.142 28.231 1.00 86.31 133 GLN A C 1
ATOM 952 O O . GLN A 1 133 ? -24.398 13.859 29.207 1.00 86.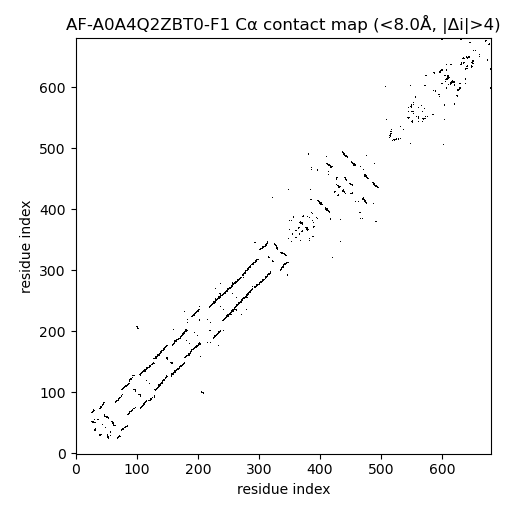31 133 GLN A O 1
ATOM 957 N N . VAL A 1 134 ? -24.279 13.584 26.978 1.00 89.88 134 VAL A N 1
ATOM 958 C CA . VAL A 1 134 ? -24.606 14.964 26.614 1.00 89.88 134 VAL A CA 1
ATOM 959 C C . VAL A 1 134 ? -25.901 14.975 25.804 1.00 89.88 134 VAL A C 1
ATOM 961 O O . VAL A 1 134 ? -25.916 14.713 24.598 1.00 89.88 134 VAL A O 1
ATOM 964 N N . ASN A 1 135 ? -27.012 15.254 26.486 1.00 89.06 135 ASN A N 1
ATOM 965 C CA . ASN A 1 135 ? -28.313 15.487 25.854 1.00 89.06 135 ASN A CA 1
ATOM 966 C C . ASN A 1 135 ? -28.490 16.947 25.422 1.00 89.06 135 ASN A C 1
ATOM 968 O O . ASN A 1 135 ? -29.324 17.218 24.560 1.00 89.06 135 ASN A O 1
ATOM 972 N N . SER A 1 136 ? -27.738 17.871 26.023 1.00 91.94 136 SER A N 1
ATOM 973 C CA . SER A 1 136 ? -27.669 19.273 25.606 1.00 91.94 136 SER A CA 1
ATOM 974 C C . SER A 1 136 ? -27.254 19.395 24.139 1.00 91.94 136 SER A C 1
ATOM 976 O O . SER A 1 136 ? -26.438 18.608 23.654 1.00 91.94 136 SER A O 1
ATOM 978 N N . GLN A 1 137 ? -27.816 20.378 23.434 1.00 93.94 137 GLN A N 1
ATOM 979 C CA . GLN A 1 137 ? -27.417 20.688 22.061 1.00 93.94 137 GLN A CA 1
ATOM 980 C C . GLN A 1 137 ? -25.991 21.249 22.047 1.00 93.94 137 GLN A C 1
ATOM 982 O O . GLN A 1 137 ? -25.632 22.061 22.897 1.00 93.94 137 GLN A O 1
ATOM 987 N N . LEU A 1 138 ? -25.195 20.831 21.068 1.00 94.62 138 LEU A N 1
ATOM 988 C CA . LEU A 1 138 ? -23.876 21.381 20.778 1.00 94.62 138 LEU A CA 1
ATOM 989 C C . LEU A 1 138 ? -23.958 22.255 19.524 1.00 94.62 138 LEU A C 1
ATOM 991 O O . LEU A 1 138 ? -24.457 21.809 18.489 1.00 94.62 138 LEU A O 1
ATOM 995 N N . THR A 1 139 ? -23.435 23.477 19.601 1.00 94.50 139 THR A N 1
ATOM 996 C CA . THR A 1 139 ? -23.331 24.404 18.461 1.00 94.50 139 THR A CA 1
ATOM 997 C C . THR A 1 139 ? -21.910 24.940 18.324 1.00 94.50 139 THR A C 1
ATOM 999 O O . THR A 1 139 ? -21.087 24.788 19.229 1.00 94.50 139 THR A O 1
ATOM 1002 N N . GLY A 1 140 ? -21.598 25.546 17.177 1.00 91.25 140 GLY A N 1
ATOM 1003 C CA . GLY A 1 140 ? -20.309 26.202 16.952 1.00 91.25 140 GLY A CA 1
ATOM 1004 C C . GLY A 1 140 ? -19.675 25.879 15.604 1.00 91.25 140 GLY A C 1
ATOM 1005 O O . GLY A 1 140 ? -19.932 24.835 14.994 1.00 91.25 140 GLY A O 1
ATOM 1006 N N . THR A 1 141 ? -18.814 26.782 15.138 1.00 90.50 141 THR A N 1
ATOM 1007 C CA . THR A 1 141 ? -18.157 26.671 13.824 1.00 90.50 141 THR A CA 1
ATOM 1008 C C . THR A 1 141 ? -16.789 25.999 13.890 1.00 90.50 141 THR A C 1
ATOM 1010 O O . THR A 1 141 ? -16.355 25.427 12.894 1.00 90.50 141 THR A O 1
ATOM 1013 N N . GLY A 1 142 ? -16.125 25.988 15.051 1.00 86.00 142 GLY A N 1
ATOM 1014 C CA . GLY A 1 142 ? -14.842 25.299 15.236 1.00 86.00 142 GLY A CA 1
ATOM 1015 C C . GLY A 1 142 ? -14.939 23.768 15.287 1.00 86.00 142 GLY A C 1
ATOM 1016 O O . GLY A 1 142 ? -13.940 23.069 15.093 1.00 86.00 142 GLY A O 1
ATOM 1017 N N . GLY A 1 143 ? -16.143 23.229 15.501 1.00 91.31 143 GLY A N 1
ATOM 1018 C CA . GLY A 1 143 ? -16.391 21.790 15.597 1.00 91.31 143 GLY A CA 1
ATOM 1019 C C . GLY A 1 143 ? -16.006 21.211 16.954 1.00 91.31 143 GLY A C 1
ATOM 1020 O O . GLY A 1 143 ? -15.822 21.940 17.926 1.00 91.31 143 GLY A O 1
ATOM 1021 N N . LEU A 1 144 ? -15.876 19.887 17.004 1.00 94.12 144 LEU A N 1
ATOM 1022 C CA . LEU A 1 144 ? -15.617 19.130 18.227 1.00 94.12 144 LEU A CA 1
ATOM 1023 C C . LEU A 1 144 ? -14.342 18.291 18.104 1.00 94.12 144 LEU A C 1
ATOM 1025 O O . LEU A 1 144 ? -14.063 17.732 17.043 1.00 94.12 144 LEU A O 1
ATOM 1029 N N . GLN A 1 145 ? -13.580 18.205 19.185 1.00 93.00 145 GLN A N 1
ATOM 1030 C CA . GLN A 1 145 ? -12.486 17.274 19.435 1.00 93.00 145 GLN A CA 1
ATOM 1031 C C . GLN A 1 145 ? -12.893 16.406 20.624 1.00 93.00 145 GLN A C 1
ATOM 1033 O O . GLN A 1 145 ? -13.341 16.928 21.641 1.00 93.00 145 GLN A O 1
ATOM 1038 N N . VAL A 1 146 ? -12.767 15.093 20.490 1.00 90.94 146 VAL A N 1
ATOM 1039 C CA . VAL A 1 146 ? -13.229 14.124 21.480 1.00 90.94 146 VAL A CA 1
ATOM 1040 C C . VAL A 1 146 ? -12.090 13.195 21.858 1.00 90.94 146 VAL A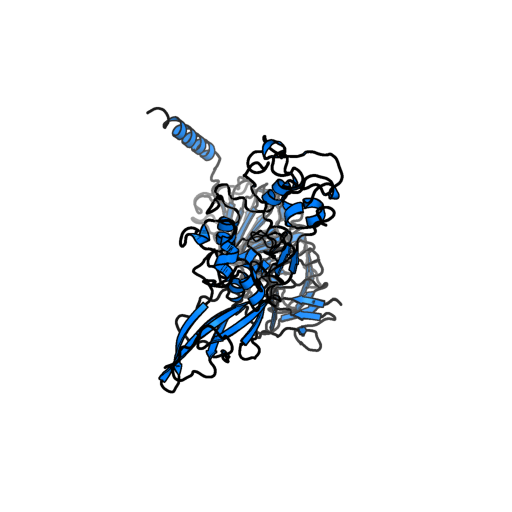 C 1
ATOM 1042 O O . VAL A 1 146 ? -11.524 12.518 20.995 1.00 90.94 146 VAL A O 1
ATOM 1045 N N . ARG A 1 147 ? -11.832 13.081 23.160 1.00 86.75 147 ARG A N 1
ATOM 1046 C CA . ARG A 1 147 ? -11.076 11.970 23.744 1.00 86.75 147 ARG A CA 1
ATOM 1047 C C . ARG A 1 147 ? -12.002 11.165 24.627 1.00 86.75 147 ARG A C 1
ATOM 1049 O O . ARG A 1 147 ? -12.684 11.719 25.485 1.00 86.75 147 ARG A O 1
ATOM 1056 N N . SER A 1 148 ? -12.026 9.854 24.421 1.00 81.06 148 SER A N 1
ATOM 1057 C CA . SER A 1 148 ? -12.796 8.951 25.270 1.00 81.06 148 SER A CA 1
ATOM 1058 C C . SER A 1 148 ? -11.968 7.735 25.704 1.00 81.06 148 SER A C 1
ATOM 1060 O O . SER A 1 148 ? -11.127 7.234 24.959 1.00 81.06 148 SER A O 1
ATOM 1062 N N . GLY A 1 149 ? -12.199 7.247 26.920 1.00 70.00 149 GLY A N 1
ATOM 1063 C CA . GLY A 1 149 ? -11.498 6.115 27.525 1.00 70.00 149 GLY A CA 1
ATOM 1064 C C . GLY A 1 149 ? -12.118 4.754 27.212 1.00 70.00 149 GLY A C 1
ATOM 1065 O O . GLY A 1 149 ? -11.706 3.747 27.777 1.00 70.00 149 GLY A O 1
ATOM 1066 N N . GLY A 1 150 ? -13.136 4.697 26.354 1.00 65.44 150 GLY A N 1
ATOM 1067 C CA . GLY A 1 150 ? -13.919 3.485 26.122 1.00 65.44 150 GLY A CA 1
ATOM 1068 C C . GLY A 1 150 ? -13.118 2.329 25.525 1.00 65.44 150 GLY A C 1
ATOM 1069 O O . GLY A 1 150 ? -12.636 2.398 24.386 1.00 65.44 150 GLY A O 1
ATOM 1070 N N . ALA A 1 151 ? -13.043 1.228 26.274 1.00 64.38 151 ALA A N 1
ATOM 1071 C CA . ALA A 1 151 ? -12.558 -0.055 25.781 1.00 64.38 151 ALA A CA 1
ATOM 1072 C C . ALA A 1 151 ? -13.657 -0.819 25.015 1.00 64.38 151 ALA A C 1
ATOM 1074 O O . ALA A 1 151 ? -14.854 -0.579 25.172 1.00 64.38 151 ALA A O 1
ATOM 1075 N N . ASP A 1 152 ? -13.240 -1.781 24.191 1.00 61.16 152 ASP A N 1
ATOM 1076 C CA . ASP A 1 152 ? -14.131 -2.633 23.383 1.00 61.16 152 ASP A CA 1
ATOM 1077 C C . ASP A 1 152 ? -14.773 -3.780 24.199 1.00 61.16 152 ASP A C 1
ATOM 1079 O O . ASP A 1 152 ? -15.528 -4.596 23.682 1.00 61.16 152 ASP A O 1
ATOM 1083 N N . THR A 1 153 ? -14.481 -3.884 25.495 1.00 57.84 153 THR A N 1
ATOM 1084 C CA . THR A 1 153 ? -14.880 -5.022 26.342 1.00 57.84 153 THR A CA 1
ATOM 1085 C C . THR A 1 153 ? -16.282 -4.886 26.946 1.00 57.84 153 THR A C 1
ATOM 1087 O O . THR A 1 153 ? -16.682 -5.700 27.770 1.00 57.84 153 THR A O 1
ATOM 1090 N N . GLY A 1 154 ? -17.062 -3.879 26.533 1.00 50.72 154 GLY A N 1
ATOM 1091 C CA . GLY A 1 154 ? -18.416 -3.640 27.055 1.00 50.72 154 GLY A CA 1
ATOM 1092 C C . GLY A 1 154 ? -18.467 -2.895 28.391 1.00 50.72 154 GLY A C 1
ATOM 1093 O O . GLY A 1 154 ? -19.560 -2.588 28.866 1.00 50.72 154 GLY A O 1
ATOM 1094 N N . SER A 1 155 ? -17.312 -2.539 28.949 1.00 50.16 155 SER A N 1
ATOM 1095 C CA . SER A 1 155 ? -17.190 -1.666 30.114 1.00 50.16 155 SER A CA 1
ATOM 1096 C C . SER A 1 155 ? -17.160 -0.196 29.671 1.00 50.16 155 SER A C 1
ATOM 1098 O O . SER A 1 155 ? -16.374 0.169 28.798 1.00 50.16 155 SER A O 1
ATOM 1100 N N . ALA A 1 156 ? -18.009 0.640 30.280 1.00 55.69 156 ALA A N 1
ATOM 1101 C CA . ALA A 1 156 ? -17.895 2.105 30.287 1.00 55.69 156 ALA A CA 1
ATOM 1102 C C . ALA A 1 156 ? -16.437 2.559 30.577 1.00 55.69 156 ALA A C 1
ATOM 1104 O O . ALA A 1 156 ? -15.719 1.806 31.243 1.00 55.69 156 ALA A O 1
ATOM 1105 N N . PRO A 1 157 ? -15.987 3.750 30.118 1.00 59.19 157 PRO A N 1
ATOM 1106 C CA . PRO A 1 157 ? -16.800 4.906 29.715 1.00 59.19 157 PRO A CA 1
ATOM 1107 C C . PRO A 1 157 ? -16.909 5.153 28.209 1.00 59.19 157 PRO A C 1
ATOM 1109 O O . PRO A 1 157 ? -15.932 5.067 27.474 1.00 59.19 157 PRO A O 1
ATOM 1112 N N . TRP A 1 158 ? -18.088 5.576 27.756 1.00 72.88 158 TRP A N 1
ATOM 1113 C CA . TRP A 1 158 ? -18.263 6.175 26.427 1.00 72.88 158 TRP A CA 1
ATOM 1114 C C . TRP A 1 158 ? -18.649 7.647 26.570 1.00 72.88 158 TRP A C 1
ATOM 1116 O O . TRP A 1 158 ? -19.311 8.016 27.541 1.00 72.88 158 TRP A O 1
ATOM 1126 N N . LEU A 1 159 ? -18.277 8.478 25.594 1.00 85.06 159 LEU A N 1
ATOM 1127 C CA . LEU A 1 159 ? -18.979 9.742 25.377 1.00 85.06 159 LEU A CA 1
ATOM 1128 C C . LEU A 1 159 ? -20.225 9.423 24.564 1.00 85.06 159 LEU A C 1
ATOM 1130 O O . LEU A 1 159 ? -20.110 8.851 23.486 1.00 85.06 159 LEU A O 1
ATOM 1134 N N . VAL A 1 160 ? -21.400 9.807 25.045 1.00 85.00 160 VAL A N 1
ATOM 1135 C CA . VAL A 1 160 ? -22.654 9.616 24.323 1.00 85.00 160 VAL A CA 1
ATOM 1136 C C . VAL A 1 160 ? -23.272 10.962 23.992 1.00 85.00 160 VAL A C 1
ATOM 1138 O O . VAL A 1 160 ? -23.632 11.723 24.891 1.00 85.00 160 VAL A O 1
ATOM 1141 N N . LEU A 1 161 ? -23.431 11.229 22.697 1.00 88.50 161 LEU A N 1
ATOM 1142 C CA . LEU A 1 161 ? -24.129 12.411 22.209 1.00 88.50 161 LEU A CA 1
ATOM 1143 C C . LEU A 1 161 ? -25.588 12.063 21.910 1.00 88.50 161 LEU A C 1
ATOM 1145 O O . LEU A 1 161 ? -25.893 11.076 21.237 1.00 88.50 161 LEU A O 1
ATOM 1149 N N . HIS A 1 162 ? -26.492 12.895 22.418 1.00 84.88 162 HIS A N 1
ATOM 1150 C CA . HIS A 1 162 ? -27.933 12.778 22.203 1.00 84.88 162 HIS A CA 1
ATOM 1151 C C . HIS A 1 162 ? -28.568 14.061 21.676 1.00 84.88 162 HIS A C 1
ATOM 1153 O O . HIS A 1 162 ? -29.599 13.958 21.014 1.00 84.88 162 HIS A O 1
ATOM 1159 N N . GLY A 1 163 ? -28.008 15.239 21.972 1.00 85.19 163 GLY A N 1
ATOM 1160 C CA . GLY A 1 163 ? -28.542 16.533 21.530 1.00 85.19 163 GLY A CA 1
ATOM 1161 C C . GLY A 1 163 ? -28.739 16.635 20.014 1.00 85.19 163 GLY A C 1
ATOM 1162 O O . GLY A 1 163 ? -28.186 15.843 19.255 1.00 85.19 163 GLY A O 1
ATOM 1163 N N . ASP A 1 164 ? -29.564 17.581 19.562 1.00 91.19 164 ASP A N 1
ATOM 1164 C CA . ASP A 1 164 ? -29.663 17.893 18.131 1.00 91.19 164 ASP A CA 1
ATOM 1165 C C . ASP A 1 164 ? -28.509 18.808 17.723 1.00 91.19 164 ASP A C 1
ATOM 1167 O O . ASP A 1 164 ? -28.553 20.015 17.932 1.00 91.19 164 ASP A O 1
ATOM 1171 N N . ASN A 1 165 ? -27.454 18.220 17.167 1.00 94.06 165 ASN A N 1
ATOM 1172 C CA . ASN A 1 165 ? -26.178 18.889 16.929 1.00 94.06 165 ASN A CA 1
ATOM 1173 C C . ASN A 1 165 ? -26.021 19.353 15.471 1.00 94.06 165 ASN A C 1
ATOM 1175 O O . ASN A 1 165 ? -24.901 19.503 14.985 1.00 94.06 165 ASN A O 1
ATOM 1179 N N . ARG A 1 166 ? -27.124 19.580 14.740 1.00 94.25 166 ARG A N 1
ATOM 1180 C CA . ARG A 1 166 ? -27.085 20.062 13.341 1.00 94.25 166 ARG A CA 1
ATOM 1181 C C . ARG A 1 166 ? -26.432 21.437 13.171 1.00 94.25 166 ARG A C 1
ATOM 1183 O O . ARG A 1 166 ? -25.941 21.741 12.091 1.00 94.25 166 ARG A O 1
ATOM 1190 N N . GLU A 1 167 ? -26.414 22.247 14.224 1.00 94.44 167 GLU A N 1
ATOM 1191 C CA . GLU A 1 167 ? -25.781 23.573 14.234 1.00 94.44 167 GLU A CA 1
ATOM 1192 C C . GLU A 1 167 ? -24.282 23.537 14.591 1.00 94.44 167 GLU A C 1
ATOM 1194 O O . GLU A 1 167 ? -23.600 24.564 14.551 1.00 94.44 167 GLU A O 1
ATOM 1199 N N . LEU A 1 168 ? -23.731 22.362 14.907 1.00 94.75 168 LEU A N 1
ATOM 1200 C CA . LEU A 1 168 ? -22.289 22.142 14.957 1.00 94.75 168 LEU A CA 1
ATOM 1201 C C . LEU A 1 168 ? -21.784 21.904 13.528 1.00 94.75 168 LEU A C 1
ATOM 1203 O O . LEU A 1 168 ? -22.233 20.962 12.880 1.00 94.75 168 LEU A O 1
ATOM 1207 N N . THR A 1 169 ? -20.860 22.733 13.031 1.00 91.31 169 THR A N 1
ATOM 1208 C CA . THR A 1 169 ? -20.472 22.723 11.599 1.00 91.31 169 THR A CA 1
ATOM 1209 C C . THR A 1 169 ? -18.983 22.489 11.321 1.00 91.31 169 THR A C 1
ATOM 1211 O O . THR A 1 169 ? -18.611 22.211 10.183 1.00 91.31 169 THR A O 1
ATOM 1214 N N . GLY A 1 170 ? -18.111 22.531 12.334 1.00 89.88 170 GLY A N 1
ATOM 1215 C CA . GLY A 1 170 ? -16.656 22.344 12.168 1.00 89.88 170 GLY A CA 1
ATOM 1216 C C . GLY A 1 170 ? -16.160 20.889 12.160 1.00 89.88 170 GLY A C 1
ATOM 1217 O O . GLY A 1 170 ? -14.951 20.642 12.293 1.00 89.88 170 GLY A O 1
ATOM 1218 N N . GLY A 1 171 ? -17.066 19.915 12.048 1.00 94.62 171 GLY A N 1
ATOM 1219 C CA . GLY A 1 171 ? -16.755 18.487 12.078 1.00 94.62 171 GLY A CA 1
ATOM 1220 C C . GLY A 1 171 ? -16.562 17.931 13.491 1.00 94.62 171 GLY A C 1
ATOM 1221 O O . GLY A 1 171 ? -16.310 18.674 14.443 1.00 94.62 171 GLY A O 1
ATOM 1222 N N . ILE A 1 172 ? -16.625 16.607 13.613 1.00 96.00 172 ILE A N 1
ATOM 1223 C CA . ILE A 1 172 ? -16.360 15.874 14.857 1.00 96.00 172 ILE A CA 1
ATOM 1224 C C . ILE A 1 172 ? -15.051 15.114 14.682 1.00 96.00 172 ILE A C 1
ATOM 1226 O O . ILE A 1 172 ? -14.910 14.323 13.753 1.00 96.00 172 ILE A O 1
ATOM 1230 N N . HIS A 1 173 ? -14.089 15.363 15.563 1.00 95.19 173 HIS A N 1
ATOM 1231 C CA . HIS A 1 173 ? -12.767 14.762 15.507 1.00 95.19 173 HIS A CA 1
ATOM 1232 C C . HIS A 1 173 ? -12.521 13.893 16.734 1.00 95.19 173 HIS A C 1
ATOM 1234 O O . HIS A 1 173 ? -12.445 14.401 17.847 1.00 95.19 173 HIS A O 1
ATOM 1240 N N . MET A 1 174 ? -12.403 12.587 16.540 1.00 93.19 174 MET A N 1
ATOM 1241 C CA . MET A 1 174 ? -12.128 11.639 17.607 1.00 93.19 174 MET A CA 1
ATOM 1242 C C . MET A 1 174 ? -10.659 11.248 17.646 1.00 93.19 174 MET A C 1
ATOM 1244 O O . MET A 1 174 ? -10.149 10.692 16.682 1.00 93.19 174 MET A O 1
ATOM 1248 N N . GLU A 1 175 ? -10.009 11.449 18.788 1.00 88.94 175 GLU A N 1
ATOM 1249 C CA . GLU A 1 175 ? -8.611 11.049 18.996 1.00 88.94 175 GLU A CA 1
ATOM 1250 C C . GLU A 1 175 ? -8.488 9.692 19.704 1.00 88.94 175 GLU A C 1
ATOM 1252 O O . GLU A 1 175 ? -7.494 8.984 19.538 1.00 88.94 175 GLU A O 1
ATOM 1257 N N . SER A 1 176 ? -9.494 9.305 20.500 1.00 86.12 176 SER A N 1
ATOM 1258 C CA . SER A 1 176 ? -9.489 8.047 21.255 1.00 86.12 176 SER A CA 1
ATOM 1259 C C . SER A 1 176 ? -10.886 7.563 21.677 1.00 86.12 176 SER A C 1
ATOM 1261 O O . SER A 1 176 ? -11.842 8.338 21.770 1.00 86.12 176 SER A O 1
ATOM 1263 N N . GLY A 1 177 ? -10.981 6.256 21.955 1.00 83.38 177 GLY A N 1
ATOM 1264 C CA . GLY A 1 177 ? -12.156 5.575 22.521 1.00 83.38 177 GLY A CA 1
ATOM 1265 C C . GLY A 1 177 ? -13.353 5.457 21.578 1.00 83.38 177 GLY A C 1
ATOM 1266 O O . GLY A 1 177 ? -13.170 5.312 20.378 1.00 83.38 177 GLY A O 1
ATOM 1267 N N . LEU A 1 178 ? -14.575 5.441 22.113 1.00 84.44 178 LEU A N 1
ATOM 1268 C CA . LEU A 1 178 ? -15.800 5.252 21.334 1.00 84.44 178 LEU A CA 1
ATOM 1269 C C . LEU A 1 178 ? -16.803 6.383 21.582 1.00 84.44 178 LEU A C 1
ATOM 1271 O O . LEU A 1 178 ? -17.125 6.696 22.732 1.00 84.44 178 LEU A O 1
ATOM 1275 N N . LEU A 1 179 ? -17.343 6.932 20.493 1.00 88.75 179 LEU A N 1
ATOM 1276 C CA . LEU A 1 179 ? -18.475 7.854 20.497 1.00 88.75 179 LEU A CA 1
ATOM 1277 C C . LEU A 1 179 ? -19.783 7.076 20.351 1.00 88.75 179 LEU A C 1
ATOM 1279 O O . LEU A 1 179 ? -20.045 6.446 19.326 1.00 88.75 179 LEU A O 1
ATOM 1283 N N . GLY A 1 180 ? -20.609 7.147 21.387 1.00 86.12 180 GLY A N 1
ATOM 1284 C CA . GLY A 1 180 ? -21.971 6.643 21.410 1.00 86.12 180 GLY A CA 1
ATOM 1285 C C . GLY A 1 180 ? -22.913 7.530 20.602 1.00 86.12 180 GLY A C 1
ATOM 1286 O O . GLY A 1 180 ? -23.074 8.707 20.931 1.00 86.12 180 GLY A O 1
ATOM 1287 N N . ILE A 1 181 ? -23.572 6.960 19.591 1.00 86.62 181 ILE A N 1
ATOM 1288 C CA . ILE A 1 181 ? -24.558 7.663 18.758 1.00 86.62 181 ILE A CA 1
ATOM 1289 C C . ILE A 1 181 ? -25.915 6.977 18.893 1.00 86.62 181 ILE A C 1
ATOM 1291 O O . ILE A 1 181 ? -26.062 5.786 18.608 1.00 86.62 181 ILE A O 1
ATOM 1295 N N . ALA A 1 182 ? -26.920 7.728 19.336 1.00 75.81 182 ALA A N 1
ATOM 1296 C CA . ALA A 1 182 ? -28.276 7.207 19.522 1.00 75.81 182 ALA A CA 1
ATOM 1297 C C . ALA A 1 182 ? -29.204 7.483 18.336 1.00 75.81 182 ALA A C 1
ATOM 1299 O O . ALA A 1 182 ? -30.126 6.713 18.072 1.00 75.81 182 ALA A O 1
ATOM 1300 N N . ARG A 1 183 ? -28.973 8.599 17.641 1.00 83.94 183 ARG A N 1
ATOM 1301 C CA . ARG A 1 183 ? -29.790 9.097 16.532 1.00 83.94 183 ARG A CA 1
ATOM 1302 C C . ARG A 1 183 ? -28.940 9.950 15.584 1.00 83.94 183 ARG A C 1
ATOM 1304 O O . ARG A 1 183 ? -27.927 10.481 16.043 1.00 83.94 183 ARG A O 1
ATOM 1311 N N . PRO A 1 184 ? -29.324 10.116 14.308 1.00 89.56 184 PRO A N 1
ATOM 1312 C CA . PRO A 1 184 ? -28.528 10.878 13.341 1.00 89.56 184 PRO A CA 1
ATOM 1313 C C . PRO A 1 184 ? -28.290 12.334 13.769 1.00 89.56 184 PRO A C 1
ATOM 1315 O O . PRO A 1 184 ? -27.210 12.881 13.566 1.00 89.56 184 PRO A O 1
ATOM 1318 N N . GLU A 1 185 ? -29.263 12.942 14.452 1.00 91.44 185 GLU A N 1
ATOM 1319 C CA . GLU A 1 185 ? -29.176 14.304 14.990 1.00 91.44 185 GLU A CA 1
ATOM 1320 C C . GLU A 1 185 ? -27.987 14.526 15.922 1.00 91.44 185 GLU A C 1
ATOM 1322 O O . GLU A 1 185 ? -27.432 15.621 15.951 1.00 91.44 185 GLU A O 1
ATOM 1327 N N . ALA A 1 186 ? -27.557 13.486 16.642 1.00 90.25 186 ALA A N 1
ATOM 1328 C CA . ALA A 1 186 ? -26.465 13.571 17.606 1.00 90.25 186 ALA A CA 1
ATOM 1329 C C . ALA A 1 186 ? -25.113 13.921 16.974 1.00 90.25 186 ALA A C 1
ATOM 1331 O O . ALA A 1 186 ? -24.221 14.415 17.662 1.00 90.25 186 ALA A O 1
ATOM 1332 N N . VAL A 1 187 ? -24.956 13.683 15.674 1.00 93.62 187 VAL A N 1
ATOM 1333 C CA . VAL A 1 187 ? -23.751 14.040 14.916 1.00 93.62 187 VAL A CA 1
ATOM 1334 C C . VAL A 1 187 ? -24.029 15.061 13.810 1.00 93.62 187 VAL A C 1
ATOM 1336 O O . VAL A 1 187 ? -23.095 15.548 13.170 1.00 93.62 187 VAL A O 1
ATOM 1339 N N . GLY A 1 188 ? -25.294 15.440 13.602 1.00 92.75 188 GLY A N 1
ATOM 1340 C CA . GLY A 1 188 ? -25.698 16.370 12.551 1.00 92.75 188 GLY A CA 1
ATOM 1341 C C . GLY A 1 188 ? -25.219 15.914 11.168 1.00 92.75 188 GLY A C 1
ATOM 1342 O O . GLY A 1 188 ? -25.126 14.721 10.890 1.00 92.75 188 GLY A O 1
ATOM 1343 N N . THR A 1 189 ? -24.861 16.863 10.304 1.00 92.44 189 THR A N 1
ATOM 1344 C CA . THR A 1 189 ? -24.277 16.591 8.975 1.00 92.44 189 THR A CA 1
ATOM 1345 C C . THR A 1 189 ? -22.747 16.674 8.967 1.00 92.44 189 THR A C 1
ATOM 1347 O O . THR A 1 189 ? -22.141 16.918 7.927 1.00 92.44 189 THR A O 1
ATOM 1350 N N . ASN A 1 190 ? -22.106 16.537 10.130 1.00 95.00 190 ASN A N 1
ATOM 1351 C CA . ASN A 1 190 ? -20.664 16.718 10.266 1.00 95.00 190 ASN A CA 1
ATOM 1352 C C . ASN A 1 190 ? -19.867 15.627 9.545 1.00 95.00 190 ASN A C 1
ATOM 1354 O O . ASN A 1 190 ? -20.267 14.463 9.534 1.00 95.00 190 ASN A O 1
ATOM 1358 N N . VAL A 1 191 ? -18.683 15.992 9.051 1.00 95.38 191 VAL A N 1
ATOM 1359 C CA . VAL A 1 191 ? -17.617 15.020 8.776 1.00 95.38 191 VAL A CA 1
ATOM 1360 C C . VAL A 1 191 ? -17.127 14.467 10.113 1.00 95.38 191 VAL A C 1
ATOM 1362 O O . VAL A 1 191 ? -16.798 15.245 11.017 1.00 95.38 191 VAL A O 1
ATOM 1365 N N . ILE A 1 192 ? -17.075 13.143 10.239 1.00 96.31 192 ILE A N 1
ATOM 1366 C CA . ILE A 1 192 ? -16.582 12.453 11.432 1.00 96.31 192 ILE A CA 1
ATOM 1367 C C . ILE A 1 192 ? -15.197 11.892 11.118 1.00 96.31 192 ILE A C 1
ATOM 1369 O O . ILE A 1 192 ? -15.051 10.972 10.317 1.00 96.31 192 ILE A O 1
ATOM 1373 N N . ARG A 1 193 ? -14.170 12.452 11.754 1.00 96.38 193 ARG A N 1
ATOM 1374 C CA . ARG A 1 193 ? -12.786 11.978 11.659 1.00 96.38 193 ARG A CA 1
ATOM 1375 C C . ARG A 1 193 ? -12.479 11.067 12.833 1.00 96.38 193 ARG A C 1
ATOM 1377 O O . ARG A 1 193 ? -12.659 11.480 13.977 1.00 96.38 193 ARG A O 1
ATOM 1384 N N . LEU A 1 194 ? -12.005 9.864 12.549 1.00 94.75 194 LEU A N 1
ATOM 1385 C CA . LEU A 1 194 ? -11.597 8.880 13.541 1.00 94.75 194 LEU A CA 1
ATOM 1386 C C . LEU A 1 194 ? -10.079 8.709 13.447 1.00 94.75 194 LEU A C 1
ATOM 1388 O O . LEU A 1 194 ? -9.589 8.320 12.394 1.00 94.75 194 LEU A O 1
ATOM 1392 N N . GLN A 1 195 ? -9.351 9.042 14.514 1.00 88.75 195 GLN A N 1
ATOM 1393 C CA . GLN A 1 195 ? -7.899 8.891 14.639 1.00 88.75 195 GLN A CA 1
ATOM 1394 C C . GLN A 1 195 ? -7.516 7.801 15.648 1.00 88.75 195 GLN A C 1
ATOM 1396 O O . GLN A 1 195 ? -8.300 7.415 16.521 1.00 88.75 195 GLN A O 1
ATOM 1401 N N . GLY A 1 196 ? -6.265 7.341 15.580 1.00 82.56 196 GLY A N 1
ATOM 1402 C CA . GLY A 1 196 ? -5.665 6.502 16.616 1.00 82.56 196 GLY A CA 1
ATOM 1403 C C . GLY A 1 196 ? -6.376 5.158 16.764 1.00 82.56 196 GLY A C 1
ATOM 1404 O O . GLY A 1 196 ? -6.332 4.338 15.858 1.00 82.56 196 GLY A O 1
ATOM 1405 N N . GLN A 1 197 ? -6.985 4.911 17.925 1.00 83.50 197 GLN A N 1
ATOM 1406 C CA . GLN A 1 197 ? -7.808 3.721 18.198 1.00 83.50 197 GLN A CA 1
ATOM 1407 C C . GLN A 1 197 ? -9.279 4.105 18.427 1.00 83.50 197 GLN A C 1
ATOM 1409 O O . GLN A 1 197 ? -9.986 3.448 19.195 1.00 83.50 197 GLN A O 1
ATOM 1414 N N . SER A 1 198 ? -9.733 5.227 17.865 1.00 89.50 198 SER A N 1
ATOM 1415 C CA . SER A 1 198 ? -11.081 5.742 18.103 1.00 89.50 198 SER A CA 1
ATOM 1416 C C . SER A 1 198 ? -12.166 4.966 17.342 1.00 89.50 198 SER A C 1
ATOM 1418 O O . SER A 1 198 ? -11.887 3.984 16.652 1.00 89.50 198 SER A O 1
ATOM 1420 N N . GLY A 1 199 ? -13.435 5.334 17.507 1.00 90.38 199 GLY A N 1
ATOM 1421 C CA . GLY A 1 199 ? -14.516 4.618 16.852 1.00 90.38 199 GLY A CA 1
ATOM 1422 C C . GLY A 1 199 ? -15.917 5.078 17.213 1.00 90.38 199 GLY A C 1
ATOM 1423 O O . GLY A 1 199 ? -16.126 5.940 18.064 1.00 90.38 199 GLY A O 1
ATOM 1424 N N . ILE A 1 200 ? -16.889 4.445 16.572 1.00 90.00 200 ILE A N 1
ATOM 1425 C CA . ILE A 1 200 ? -18.315 4.652 16.788 1.00 90.00 200 ILE A CA 1
ATOM 1426 C C . ILE A 1 200 ? -18.884 3.445 17.528 1.00 90.00 200 ILE A C 1
ATOM 1428 O O . ILE A 1 200 ? -18.634 2.291 17.176 1.00 90.00 200 ILE A O 1
ATOM 1432 N N . PHE A 1 201 ? -19.694 3.724 18.541 1.00 84.88 201 PHE A N 1
ATOM 1433 C CA . PHE A 1 201 ? -20.539 2.750 19.209 1.00 84.88 201 PHE A CA 1
ATOM 1434 C C . PHE A 1 201 ? -22.002 3.118 18.947 1.00 84.88 201 PHE A C 1
ATOM 1436 O O . PHE A 1 201 ? -22.460 4.184 19.350 1.00 84.88 201 PHE A O 1
ATOM 1443 N N . ALA A 1 202 ? -22.738 2.279 18.217 1.00 82.00 202 ALA A N 1
ATOM 1444 C CA . ALA A 1 202 ? -24.084 2.632 17.773 1.00 82.00 202 ALA A CA 1
ATOM 1445 C C . ALA A 1 202 ? -24.938 1.408 17.382 1.00 82.00 202 ALA A C 1
ATOM 1447 O O . ALA A 1 202 ? -24.393 0.349 17.082 1.00 82.00 202 ALA A O 1
ATOM 1448 N N . PRO A 1 203 ? -26.279 1.526 17.366 1.00 77.81 203 PRO A N 1
ATOM 1449 C CA . PRO A 1 203 ? -27.055 2.555 18.048 1.00 77.81 203 PRO A CA 1
ATOM 1450 C C . PRO A 1 203 ? -26.998 2.343 19.564 1.00 77.81 203 PRO A C 1
ATOM 1452 O O . PRO A 1 203 ? -27.175 1.221 20.050 1.00 77.81 203 PRO A O 1
ATOM 1455 N N . VAL A 1 204 ? -26.812 3.419 20.324 1.00 75.38 204 VAL A N 1
ATOM 1456 C CA . VAL A 1 204 ? -26.907 3.369 21.791 1.00 75.38 204 VAL A CA 1
ATOM 1457 C C . VAL A 1 204 ? -28.327 3.684 22.249 1.00 75.38 204 VAL A C 1
ATOM 1459 O O . VAL A 1 204 ? -28.962 4.629 21.789 1.00 75.38 204 VAL A O 1
ATOM 1462 N N . THR A 1 205 ? -28.851 2.870 23.165 1.00 64.31 205 THR A N 1
ATOM 1463 C CA . THR A 1 205 ? -30.177 3.073 23.758 1.00 64.31 205 THR A CA 1
ATOM 1464 C C . THR A 1 205 ? -30.010 3.686 25.139 1.00 64.31 205 THR A C 1
ATOM 1466 O O . THR A 1 205 ? -29.703 2.959 26.086 1.00 64.31 205 THR A O 1
ATOM 1469 N N . HIS A 1 206 ? -30.163 5.002 25.270 1.00 59.78 206 HIS A N 1
ATOM 1470 C CA . HIS A 1 206 ? -30.184 5.644 26.582 1.00 59.78 206 HIS A CA 1
ATOM 1471 C C . HIS A 1 206 ? -31.572 6.213 26.850 1.00 59.78 206 HIS A C 1
ATOM 1473 O O . HIS A 1 206 ? -32.105 7.021 26.089 1.00 59.78 206 HIS A O 1
ATOM 1479 N N . SER A 1 207 ? -32.144 5.785 27.967 1.00 45.81 207 SER A N 1
ATOM 1480 C CA . SER A 1 207 ? -33.294 6.392 28.621 1.00 45.81 207 SER A CA 1
ATOM 1481 C C . SER A 1 207 ? -32.846 7.737 29.192 1.00 45.81 207 SER A C 1
ATOM 1483 O O . SER A 1 207 ? -32.437 7.836 30.346 1.00 45.81 207 SER A O 1
ATOM 1485 N N . GLY A 1 208 ? -32.872 8.786 28.369 1.00 43.75 208 GLY A N 1
ATOM 1486 C CA . GLY A 1 208 ? -32.825 10.146 28.888 1.00 43.75 208 GLY A CA 1
ATOM 1487 C C . GLY A 1 208 ? -34.005 10.340 29.839 1.00 43.75 208 GLY A C 1
ATOM 1488 O O . GLY A 1 208 ? -35.151 10.067 29.478 1.00 43.75 208 GLY A O 1
ATOM 1489 N N . ILE A 1 209 ? -33.745 10.790 31.065 1.00 42.44 209 ILE A N 1
ATOM 1490 C CA . ILE A 1 209 ? -34.806 11.345 31.904 1.00 42.44 209 ILE A CA 1
ATOM 1491 C C . ILE A 1 209 ? -35.285 12.609 31.181 1.00 42.44 209 ILE A C 1
ATOM 1493 O O . ILE A 1 209 ? -34.571 13.604 31.153 1.00 42.44 209 ILE A O 1
ATOM 1497 N N . GLY A 1 210 ? -36.460 12.534 30.550 1.00 46.88 210 GLY A N 1
ATOM 1498 C CA . GLY A 1 210 ? -37.191 13.677 30.003 1.00 46.88 210 GLY A CA 1
ATOM 1499 C C . GLY A 1 210 ? -36.429 14.528 28.981 1.00 46.88 210 GLY A C 1
ATOM 1500 O O . GLY A 1 210 ? -35.847 15.545 29.330 1.00 46.88 210 GLY A O 1
ATOM 1501 N N . THR A 1 211 ? -36.483 14.147 27.706 1.00 36.41 211 THR A N 1
ATOM 1502 C CA . THR A 1 211 ? -36.794 15.017 26.549 1.00 36.41 211 THR A CA 1
ATOM 1503 C C . THR A 1 211 ? -36.926 14.118 25.316 1.00 36.41 211 THR A C 1
ATOM 1505 O O . THR A 1 211 ? -36.149 13.189 25.118 1.00 36.41 211 THR A O 1
ATOM 1508 N N . GLY A 1 212 ? -38.004 14.320 24.558 1.00 38.69 212 GLY A N 1
ATOM 1509 C CA . GLY A 1 212 ? -38.542 13.383 23.573 1.00 38.69 212 GLY A CA 1
ATOM 1510 C C . GLY A 1 212 ? -37.569 12.936 22.478 1.00 38.69 212 GLY A C 1
ATOM 1511 O O . GLY A 1 212 ? -36.843 13.723 21.875 1.00 38.69 212 GLY A O 1
ATOM 1512 N N . GLY A 1 213 ? -37.618 11.637 22.206 1.00 38.19 213 GLY A N 1
ATOM 1513 C CA . GLY A 1 213 ? -36.863 10.972 21.157 1.00 38.19 213 GLY A CA 1
ATOM 1514 C C . GLY A 1 213 ? -36.621 9.531 21.561 1.00 38.19 213 GLY A C 1
ATOM 1515 O O . GLY A 1 213 ? -35.503 9.168 21.911 1.00 38.19 213 GLY A O 1
ATOM 1516 N N . ALA A 1 214 ? -37.684 8.723 21.584 1.00 36.94 214 ALA A N 1
ATOM 1517 C CA . ALA A 1 214 ? -37.517 7.280 21.645 1.00 36.94 214 ALA A CA 1
ATOM 1518 C C . ALA A 1 214 ? -36.544 6.868 20.529 1.00 36.94 214 ALA A C 1
ATOM 1520 O O . ALA A 1 214 ? -36.681 7.314 19.389 1.00 36.94 214 ALA A O 1
ATOM 1521 N N . VAL A 1 215 ? -35.552 6.051 20.886 1.00 45.44 215 VAL A N 1
ATOM 1522 C CA . VAL A 1 215 ? -34.728 5.284 19.944 1.00 45.44 215 VAL A CA 1
ATOM 1523 C C . VAL A 1 215 ? -35.639 4.736 18.847 1.00 45.44 215 VAL A C 1
ATOM 1525 O O . VAL A 1 215 ? -36.749 4.300 19.162 1.00 45.44 215 VAL A O 1
ATOM 1528 N N . SER A 1 216 ? -35.179 4.731 17.590 1.00 42.94 216 SER A N 1
ATOM 1529 C CA . SER A 1 216 ? -35.910 4.062 16.512 1.00 42.94 216 SER A CA 1
ATOM 1530 C C . SER A 1 216 ? -36.390 2.681 16.998 1.00 42.94 216 SER A C 1
ATOM 1532 O O . SER A 1 216 ? -35.546 1.861 17.382 1.00 42.94 216 SER A O 1
ATOM 1534 N N . PRO A 1 217 ? -37.709 2.397 17.007 1.00 47.16 217 PRO A N 1
ATOM 1535 C CA . PRO A 1 217 ? -38.263 1.125 17.484 1.00 47.16 217 PRO A CA 1
ATOM 1536 C C . PRO A 1 217 ? -37.674 -0.104 16.776 1.00 47.16 217 PRO A C 1
ATOM 1538 O O . PRO A 1 217 ? -37.826 -1.225 17.250 1.00 47.16 217 PRO A O 1
ATOM 1541 N N . THR A 1 218 ? -37.011 0.109 15.636 1.00 54.03 218 THR A N 1
ATOM 1542 C CA . THR A 1 218 ? -36.467 -0.916 14.745 1.00 54.03 218 THR A CA 1
ATOM 1543 C C . THR A 1 218 ? -35.052 -1.378 15.094 1.00 54.03 218 THR A C 1
ATOM 1545 O O . THR A 1 218 ? -34.570 -2.325 14.484 1.00 54.03 218 THR A O 1
ATOM 1548 N N . GLY A 1 219 ? -34.353 -0.732 16.039 1.00 67.50 219 GLY A N 1
ATOM 1549 C CA . GLY A 1 219 ? -32.949 -1.066 16.327 1.00 67.50 219 GLY A CA 1
ATOM 1550 C C . GLY A 1 219 ? -31.980 -0.729 15.182 1.00 67.50 219 GLY A C 1
ATOM 1551 O O . GLY A 1 219 ? -30.858 -1.236 15.172 1.00 67.50 219 GLY A O 1
ATOM 1552 N N . GLN A 1 220 ? -32.399 0.124 14.239 1.00 84.69 220 GLN A N 1
ATOM 1553 C CA . GLN A 1 220 ? -31.604 0.586 13.100 1.00 84.69 220 GLN A CA 1
ATOM 1554 C C . GLN A 1 220 ? -31.215 2.066 13.247 1.00 84.69 220 GLN A C 1
ATOM 1556 O O . GLN A 1 220 ? -32.041 2.888 13.648 1.00 84.69 220 GLN A O 1
ATOM 1561 N N . LEU A 1 221 ? -29.975 2.407 12.890 1.00 87.31 221 LEU A N 1
ATOM 1562 C CA . LEU A 1 221 ? -29.473 3.777 12.738 1.00 87.31 221 LEU A CA 1
ATOM 1563 C C . LEU A 1 221 ? -28.917 3.947 11.323 1.00 87.31 221 LEU A C 1
ATOM 1565 O O . LEU A 1 221 ? -28.215 3.068 10.841 1.00 87.31 221 LEU A O 1
ATOM 1569 N N . SER A 1 222 ? -29.193 5.078 10.682 1.00 92.00 222 SER A N 1
ATOM 1570 C CA . SER A 1 222 ? -28.671 5.391 9.351 1.00 92.00 222 SER A CA 1
ATOM 1571 C C . SER A 1 222 ? -27.998 6.760 9.372 1.00 92.00 222 SER A C 1
ATOM 1573 O O . SER A 1 222 ? -28.603 7.735 9.820 1.00 92.00 222 SER A O 1
ATOM 1575 N N . LEU A 1 223 ? -26.738 6.828 8.943 1.00 92.75 223 LEU A N 1
ATOM 1576 C CA . LEU A 1 223 ? -25.920 8.040 8.943 1.00 92.75 223 LEU A CA 1
ATOM 1577 C C . LEU A 1 223 ? -25.533 8.415 7.511 1.00 92.75 223 LEU A C 1
ATOM 1579 O O . LEU A 1 223 ? -25.063 7.579 6.744 1.00 92.75 223 LEU A O 1
ATOM 1583 N N . GLN A 1 224 ? -25.704 9.693 7.173 1.00 93.62 224 GLN A N 1
ATOM 1584 C CA . GLN A 1 224 ? -25.302 10.277 5.883 1.00 93.62 224 GLN A CA 1
ATOM 1585 C C . GLN A 1 224 ? -23.927 10.966 5.960 1.00 93.62 224 GLN A C 1
ATOM 1587 O O . GLN A 1 224 ? -23.463 11.561 4.992 1.00 93.62 224 GLN A O 1
ATOM 1592 N N . ASN A 1 225 ? -23.297 10.932 7.134 1.00 94.44 225 ASN A N 1
ATOM 1593 C CA . ASN A 1 225 ? -22.037 11.601 7.422 1.00 94.44 225 ASN A CA 1
ATOM 1594 C C . ASN A 1 225 ? -20.889 11.008 6.597 1.00 94.44 225 ASN A C 1
ATOM 1596 O O . ASN A 1 225 ? -20.785 9.789 6.466 1.00 94.44 225 ASN A O 1
ATOM 1600 N N . GLU A 1 226 ? -19.988 11.865 6.114 1.00 94.56 226 GLU A N 1
ATOM 1601 C CA . GLU A 1 226 ? -18.675 11.413 5.654 1.00 94.56 226 GLU A CA 1
ATOM 1602 C C . GLU A 1 226 ? -17.860 10.931 6.859 1.00 94.56 226 GLU A C 1
ATOM 1604 O O . GLU A 1 226 ? -17.768 11.631 7.875 1.00 94.56 226 GLU A O 1
ATOM 1609 N N . ILE A 1 227 ? -17.252 9.752 6.731 1.00 94.94 227 ILE A N 1
ATOM 1610 C CA . ILE A 1 227 ? -16.386 9.169 7.754 1.00 94.94 227 ILE A CA 1
ATOM 1611 C C . ILE A 1 227 ? -14.950 9.123 7.228 1.00 94.94 227 ILE A C 1
ATOM 1613 O O . ILE A 1 227 ? -14.683 8.497 6.205 1.00 94.94 227 ILE A O 1
ATOM 1617 N N . GLN A 1 228 ? -14.013 9.749 7.937 1.00 94.62 228 GLN A N 1
ATOM 1618 C CA . GLN A 1 228 ? -12.589 9.729 7.590 1.00 94.62 228 GLN A CA 1
ATOM 1619 C C . GLN A 1 228 ? -11.829 8.852 8.586 1.00 94.62 228 GLN A C 1
ATOM 1621 O O . GLN A 1 228 ? -11.857 9.111 9.790 1.00 94.62 228 GLN A O 1
ATOM 1626 N N . LEU A 1 229 ? -11.161 7.813 8.084 1.00 91.88 229 LEU A N 1
ATOM 1627 C CA . LEU A 1 229 ? -10.416 6.839 8.878 1.00 91.88 229 LEU A CA 1
ATOM 1628 C C . LEU A 1 229 ? -8.920 7.165 8.893 1.00 91.88 229 LEU A C 1
ATOM 1630 O O . LEU A 1 229 ? -8.238 7.128 7.866 1.00 91.88 229 LEU A O 1
ATOM 1634 N N . GLU A 1 230 ? -8.384 7.389 10.084 1.00 86.69 230 GLU A N 1
ATOM 1635 C CA . GLU A 1 230 ? -6.967 7.582 10.374 1.00 86.69 230 GLU A CA 1
ATOM 1636 C C . GLU A 1 230 ? -6.594 6.641 11.541 1.00 86.69 230 GLU A C 1
ATOM 1638 O O . GLU A 1 230 ? -7.246 6.621 12.577 1.00 86.69 230 GLU A O 1
ATOM 1643 N N . GLY A 1 231 ? -5.598 5.766 11.395 1.00 81.69 231 GLY A N 1
ATOM 1644 C CA . GLY A 1 231 ? -5.303 4.748 12.423 1.00 81.69 231 GLY A CA 1
ATOM 1645 C C . GLY A 1 231 ? -6.227 3.521 12.377 1.00 81.69 231 GLY A C 1
ATOM 1646 O O . GLY A 1 231 ? -6.628 3.101 11.302 1.00 81.69 231 GLY A O 1
ATOM 1647 N N . SER A 1 232 ? -6.519 2.900 13.519 1.00 84.75 232 SER A N 1
ATOM 1648 C CA . SER A 1 232 ? -7.262 1.637 13.637 1.00 84.75 232 SER A CA 1
ATOM 1649 C C . SER A 1 232 ? -8.623 1.853 14.290 1.00 84.75 232 SER A C 1
ATOM 1651 O O . SER A 1 232 ? -8.753 1.888 15.517 1.00 84.75 232 SER A O 1
ATOM 1653 N N . ASN A 1 233 ? -9.647 2.000 13.454 1.00 90.31 233 ASN A N 1
ATOM 1654 C CA . ASN A 1 233 ? -10.919 2.579 13.859 1.00 90.31 233 ASN A CA 1
ATOM 1655 C C . ASN A 1 233 ? -11.993 1.524 14.075 1.00 90.31 233 ASN A C 1
ATOM 1657 O O . ASN A 1 233 ? -12.116 0.569 13.311 1.00 90.31 233 ASN A O 1
ATOM 1661 N N . ARG A 1 234 ? -12.790 1.701 15.125 1.00 90.12 234 ARG A N 1
ATOM 1662 C CA . ARG A 1 234 ? -13.760 0.704 15.585 1.00 90.12 234 ARG A CA 1
ATOM 1663 C C . ARG A 1 234 ? -15.189 1.104 15.254 1.00 90.12 234 ARG A C 1
ATOM 1665 O O . ARG A 1 234 ? -15.589 2.240 15.470 1.00 90.12 234 ARG A O 1
ATOM 1672 N N . PHE A 1 235 ? -15.984 0.139 14.817 1.00 93.00 235 PHE A N 1
ATOM 1673 C CA . PHE A 1 235 ? -17.422 0.276 14.622 1.00 93.00 235 PHE A CA 1
ATOM 1674 C C . PHE A 1 235 ? -18.111 -0.838 15.394 1.00 93.00 235 PHE A C 1
ATOM 1676 O O . PHE A 1 235 ? -18.205 -1.975 14.931 1.00 93.00 235 PHE A O 1
ATOM 1683 N N . ARG A 1 236 ? -18.558 -0.513 16.605 1.00 89.50 236 ARG A N 1
ATOM 1684 C CA . ARG A 1 236 ? -19.145 -1.470 17.540 1.00 89.50 236 ARG A CA 1
ATOM 1685 C C . ARG A 1 236 ? -20.664 -1.431 17.452 1.00 89.50 236 ARG A C 1
ATOM 1687 O O . ARG A 1 236 ? -21.275 -0.438 17.848 1.00 89.50 236 ARG A O 1
ATOM 1694 N N . ILE A 1 237 ? -21.267 -2.519 16.973 1.00 88.94 237 ILE A N 1
ATOM 1695 C CA . ILE A 1 237 ? -22.724 -2.661 16.820 1.00 88.94 237 ILE A CA 1
ATOM 1696 C C . ILE A 1 237 ? -23.207 -3.842 17.664 1.00 88.94 237 ILE A C 1
ATOM 1698 O O . ILE A 1 237 ? -22.647 -4.929 17.577 1.00 88.94 237 ILE A O 1
ATOM 1702 N N . TRP A 1 238 ? -24.233 -3.662 18.500 1.00 79.50 238 TRP A N 1
ATOM 1703 C CA . TRP A 1 238 ? -24.623 -4.669 19.501 1.00 79.50 238 TRP A CA 1
ATOM 1704 C C . TRP A 1 238 ? -25.944 -5.372 19.270 1.00 79.50 238 TRP A C 1
ATOM 1706 O O . TRP A 1 238 ? -26.954 -4.733 18.964 1.00 79.50 238 TRP A O 1
ATOM 1716 N N . GLY A 1 239 ? -25.955 -6.656 19.636 1.00 80.81 239 GLY A N 1
ATOM 1717 C CA . GLY A 1 239 ? -27.137 -7.504 19.606 1.00 80.81 239 GLY A CA 1
ATOM 1718 C C . GLY A 1 239 ? -27.645 -7.648 18.180 1.00 80.81 239 GLY A C 1
ATOM 1719 O O . GLY A 1 239 ? -26.866 -7.780 17.250 1.00 80.81 239 GLY A O 1
ATOM 1720 N N . ASN A 1 240 ? -28.953 -7.550 17.996 1.00 82.62 240 ASN A N 1
ATOM 1721 C CA . ASN A 1 240 ? -29.608 -7.634 16.691 1.00 82.62 240 ASN A CA 1
ATOM 1722 C C . ASN A 1 240 ? -29.775 -6.269 15.991 1.00 82.62 240 ASN A C 1
ATOM 1724 O O . ASN A 1 240 ? -30.668 -6.108 15.161 1.00 82.62 240 ASN A O 1
ATOM 1728 N N . ARG A 1 241 ? -28.974 -5.262 16.360 1.00 87.38 241 ARG A N 1
ATOM 1729 C CA . ARG A 1 241 ? -29.083 -3.904 15.806 1.00 87.38 241 ARG A CA 1
ATOM 1730 C C . ARG A 1 241 ? -28.342 -3.764 14.483 1.00 87.38 241 ARG A C 1
ATOM 1732 O O . ARG A 1 241 ? -27.402 -4.507 14.205 1.00 87.38 241 ARG A O 1
ATOM 1739 N N . THR A 1 242 ? -28.736 -2.751 13.717 1.00 91.44 242 THR A N 1
ATOM 1740 C CA . THR A 1 242 ? -28.134 -2.419 12.422 1.00 91.44 242 THR A CA 1
ATOM 1741 C C . THR A 1 242 ? -27.702 -0.957 12.383 1.00 91.44 242 THR A C 1
ATOM 1743 O O . THR A 1 242 ? -28.451 -0.074 12.798 1.00 91.44 242 THR A O 1
ATOM 1746 N N . VAL A 1 243 ? -26.506 -0.685 11.867 1.00 92.19 243 VAL A N 1
ATOM 1747 C CA . VAL A 1 243 ? -26.067 0.669 11.509 1.00 92.19 243 VAL A CA 1
ATOM 1748 C C . VAL A 1 243 ? -25.758 0.704 10.030 1.00 92.19 243 VAL A C 1
ATOM 1750 O O . VAL A 1 243 ? -25.021 -0.140 9.542 1.00 92.19 243 VAL A O 1
ATOM 1753 N N . GLU A 1 244 ? -26.302 1.683 9.330 1.00 93.62 244 GLU A N 1
ATOM 1754 C CA . GLU A 1 244 ? -26.040 1.930 7.921 1.00 93.62 244 GLU A CA 1
ATOM 1755 C C . GLU A 1 244 ? -25.256 3.234 7.763 1.00 93.62 244 GLU A C 1
ATOM 1757 O O . GLU A 1 244 ? -25.663 4.283 8.269 1.00 93.62 244 GLU A O 1
ATOM 1762 N N . LEU A 1 245 ? -24.123 3.160 7.070 1.00 93.75 245 LEU A N 1
ATOM 1763 C CA . LEU A 1 245 ? -23.300 4.301 6.687 1.00 93.75 245 LEU A CA 1
ATOM 1764 C C . LEU A 1 245 ? -23.497 4.552 5.189 1.00 93.75 245 LEU A C 1
ATOM 1766 O O . LEU A 1 245 ? -22.918 3.870 4.342 1.00 93.75 245 LEU A O 1
ATOM 1770 N N . ASN A 1 246 ? -24.345 5.533 4.886 1.00 91.62 246 ASN A N 1
ATOM 1771 C CA . ASN A 1 246 ? -24.692 5.944 3.525 1.00 91.62 246 ASN A CA 1
ATOM 1772 C C . ASN A 1 246 ? -23.732 7.001 2.956 1.00 91.62 246 ASN A C 1
ATOM 1774 O O . ASN A 1 246 ? -23.678 7.194 1.743 1.00 91.62 246 ASN A O 1
ATOM 1778 N N . GLY A 1 247 ? -22.994 7.703 3.820 1.00 90.25 247 GLY A N 1
ATOM 1779 C CA . GLY A 1 247 ? -21.978 8.668 3.403 1.00 90.25 247 GLY A CA 1
ATOM 1780 C C . GLY A 1 247 ? -20.708 8.007 2.858 1.00 90.25 247 GLY A C 1
ATOM 1781 O O . GLY A 1 247 ? -20.525 6.793 2.942 1.00 90.25 247 GLY A O 1
ATOM 1782 N N . ILE A 1 248 ? -19.813 8.824 2.299 1.00 89.88 248 ILE A N 1
ATOM 1783 C CA . ILE A 1 248 ? -18.520 8.355 1.784 1.00 89.88 248 ILE A CA 1
ATOM 1784 C C . ILE A 1 248 ? -17.604 7.994 2.959 1.00 89.88 248 ILE A C 1
ATOM 1786 O O . ILE A 1 248 ? -17.528 8.730 3.946 1.00 89.88 248 ILE A O 1
ATOM 1790 N N . ILE A 1 249 ? -16.877 6.883 2.834 1.00 91.12 249 ILE A N 1
ATOM 1791 C CA . ILE A 1 249 ? -15.827 6.493 3.782 1.00 91.12 249 ILE A CA 1
ATOM 1792 C C . ILE A 1 249 ? -14.473 6.701 3.112 1.00 91.12 249 ILE A C 1
ATOM 1794 O O . ILE A 1 249 ? -14.222 6.158 2.039 1.00 91.12 249 ILE A O 1
ATOM 1798 N N . THR A 1 250 ? -13.596 7.497 3.717 1.00 88.19 250 THR A N 1
ATOM 1799 C CA . THR A 1 250 ? -12.284 7.853 3.155 1.00 88.19 250 THR A CA 1
ATOM 1800 C C . THR A 1 250 ? -11.161 7.637 4.170 1.00 88.19 250 THR A C 1
ATOM 1802 O O . THR A 1 250 ? -11.396 7.259 5.317 1.00 88.19 250 THR A O 1
ATOM 1805 N N . GLY A 1 251 ? -9.914 7.871 3.755 1.00 80.75 251 GLY A N 1
ATOM 1806 C CA . GLY A 1 251 ? -8.740 7.811 4.630 1.00 80.75 251 GLY A CA 1
ATOM 1807 C C . GLY A 1 251 ? -7.922 6.525 4.493 1.00 80.75 251 GLY A C 1
ATOM 1808 O O . GLY A 1 251 ? -8.246 5.632 3.715 1.00 80.75 251 GLY A O 1
ATOM 1809 N N . ARG A 1 252 ? -6.797 6.454 5.208 1.00 79.31 252 ARG A N 1
ATOM 1810 C CA . ARG A 1 252 ? -5.849 5.319 5.155 1.00 79.31 252 ARG A CA 1
ATOM 1811 C C . ARG A 1 252 ? -5.955 4.386 6.364 1.00 79.31 252 ARG A C 1
ATOM 1813 O O . ARG A 1 252 ? -5.256 3.382 6.412 1.00 79.31 252 ARG A O 1
ATOM 1820 N N . GLY A 1 253 ? -6.778 4.737 7.349 1.00 78.19 253 GLY A N 1
ATOM 1821 C CA . GLY A 1 253 ? -6.993 3.929 8.541 1.00 78.19 253 GLY A CA 1
ATOM 1822 C C . GLY A 1 253 ? -7.779 2.647 8.267 1.00 78.19 253 GLY A C 1
ATOM 1823 O O . GLY A 1 253 ? -8.497 2.550 7.271 1.00 78.19 253 GLY A O 1
ATOM 1824 N N . SER A 1 254 ? -7.644 1.673 9.166 1.00 88.19 254 SER A N 1
ATOM 1825 C CA . SER A 1 254 ? -8.383 0.416 9.121 1.00 88.19 254 SER A CA 1
ATOM 1826 C C . SER A 1 254 ? -9.790 0.557 9.699 1.00 88.19 254 SER A C 1
ATOM 1828 O O . SER A 1 254 ? -10.055 1.402 10.563 1.00 88.19 254 SER A O 1
ATOM 1830 N N . LEU A 1 255 ? -10.689 -0.299 9.214 1.00 93.50 255 LEU A N 1
ATOM 1831 C CA . LEU A 1 255 ? -12.056 -0.459 9.693 1.00 93.50 255 LEU A CA 1
ATOM 1832 C C . LEU A 1 255 ? -12.152 -1.766 10.480 1.00 93.50 255 LEU A C 1
ATOM 1834 O O . LEU A 1 255 ? -11.949 -2.844 9.932 1.00 93.50 255 LEU A O 1
ATOM 1838 N N . ARG A 1 256 ? -12.501 -1.690 11.763 1.00 92.88 256 ARG A N 1
ATOM 1839 C CA . ARG A 1 256 ? -12.733 -2.851 12.631 1.00 92.88 256 ARG A CA 1
ATOM 1840 C C . ARG A 1 256 ? -14.198 -2.907 13.034 1.00 92.88 256 ARG A C 1
ATOM 1842 O O . ARG A 1 256 ? -14.648 -2.130 13.876 1.00 92.88 256 ARG A O 1
ATOM 1849 N N . LYS A 1 257 ? -14.952 -3.829 12.445 1.00 94.44 257 LYS A N 1
ATOM 1850 C CA . LYS A 1 257 ? -16.333 -4.122 12.822 1.00 94.44 257 LYS A CA 1
ATOM 1851 C C . LYS A 1 257 ? -16.341 -5.053 14.035 1.00 94.44 257 LYS A C 1
ATOM 1853 O O . LYS A 1 257 ? -15.881 -6.187 13.948 1.00 94.44 257 LYS A O 1
ATOM 1858 N N . THR A 1 258 ? -16.895 -4.585 15.152 1.00 91.62 258 THR A N 1
ATOM 1859 C CA . THR A 1 258 ? -17.005 -5.353 16.402 1.00 91.62 258 THR A CA 1
ATOM 1860 C C . THR A 1 258 ? -18.454 -5.436 16.895 1.00 91.62 258 THR A C 1
ATOM 1862 O O . THR A 1 258 ? -19.347 -4.729 16.407 1.00 91.62 258 THR A O 1
ATOM 1865 N N . GLY A 1 259 ? -18.702 -6.331 17.855 1.00 87.75 259 GLY A N 1
ATOM 1866 C CA . GLY A 1 259 ? -20.030 -6.633 18.399 1.00 87.75 259 GLY A CA 1
ATOM 1867 C C . GLY A 1 259 ? -20.954 -7.392 17.436 1.00 87.75 259 GLY A C 1
ATOM 1868 O O . GLY A 1 259 ? -20.783 -7.344 16.224 1.00 87.75 259 GLY A O 1
ATOM 1869 N N . ASP A 1 260 ? -21.961 -8.072 17.979 1.00 89.38 260 ASP A N 1
ATOM 1870 C CA . ASP A 1 260 ? -22.761 -9.068 17.241 1.00 89.38 260 ASP A CA 1
ATOM 1871 C C . ASP A 1 260 ? -23.717 -8.496 16.174 1.00 89.38 260 ASP A C 1
ATOM 1873 O O . ASP A 1 260 ? -24.305 -9.249 15.403 1.00 89.38 260 ASP A O 1
ATOM 1877 N N . GLY A 1 261 ? -23.896 -7.171 16.121 1.00 91.38 261 GLY A N 1
ATOM 1878 C CA . GLY A 1 261 ? -24.838 -6.523 15.204 1.00 91.38 261 GLY A CA 1
ATOM 1879 C C . GLY A 1 261 ? -24.332 -6.392 13.767 1.00 91.38 261 GLY A C 1
ATOM 1880 O O . GLY A 1 261 ? -23.235 -6.835 13.425 1.00 91.38 261 GLY A O 1
ATOM 1881 N N . THR A 1 262 ? -25.119 -5.720 12.927 1.00 95.31 262 THR A N 1
ATOM 1882 C CA . THR A 1 262 ? -24.819 -5.521 11.499 1.00 95.31 262 THR A CA 1
ATOM 1883 C C . THR A 1 262 ? -24.358 -4.092 11.212 1.00 95.31 262 THR A C 1
ATOM 1885 O O . THR A 1 262 ? -25.005 -3.133 11.630 1.00 95.31 262 THR A O 1
ATOM 1888 N N . LEU A 1 263 ? -23.256 -3.937 10.480 1.00 95.88 263 LEU A N 1
ATOM 1889 C CA . LEU A 1 263 ? -22.826 -2.672 9.881 1.00 95.88 263 LEU A CA 1
ATOM 1890 C C . LEU A 1 263 ? -23.004 -2.761 8.366 1.00 95.88 263 LEU A C 1
ATOM 1892 O O . LEU A 1 263 ? -22.435 -3.652 7.751 1.00 95.88 263 LEU A O 1
ATOM 1896 N N . ILE A 1 264 ? -23.771 -1.852 7.776 1.00 94.94 264 ILE A N 1
ATOM 1897 C CA . ILE A 1 264 ? -23.999 -1.757 6.335 1.00 94.94 264 ILE A CA 1
ATOM 1898 C C . ILE A 1 264 ? -23.200 -0.572 5.794 1.00 94.94 264 ILE A C 1
ATOM 1900 O O . ILE A 1 264 ? -23.364 0.547 6.280 1.00 94.94 264 ILE A O 1
ATOM 1904 N N . LEU A 1 265 ? -22.356 -0.815 4.794 1.00 93.69 265 LEU A N 1
ATOM 1905 C CA . LEU A 1 265 ? -21.660 0.215 4.025 1.00 93.69 265 LEU A CA 1
ATOM 1906 C C . LEU A 1 265 ? -22.339 0.324 2.657 1.00 93.69 265 LEU A C 1
ATOM 1908 O O . LEU A 1 265 ? -22.180 -0.548 1.801 1.00 93.69 265 LEU A O 1
ATOM 1912 N N . SER A 1 266 ? -23.154 1.357 2.482 1.00 83.19 266 SER A N 1
ATOM 1913 C CA . SER A 1 266 ? -23.977 1.583 1.284 1.00 83.19 266 SER A CA 1
ATOM 1914 C C . SER A 1 266 ? -23.512 2.790 0.467 1.00 83.19 266 SER A C 1
ATOM 1916 O O . SER A 1 266 ? -23.811 2.869 -0.725 1.00 83.19 266 SER A O 1
ATOM 1918 N N . GLY A 1 267 ? -22.756 3.708 1.077 1.00 75.94 267 GLY A N 1
ATOM 1919 C CA . GLY A 1 267 ? -22.063 4.779 0.365 1.00 75.94 267 GLY A CA 1
ATOM 1920 C C . GLY A 1 267 ? -20.857 4.279 -0.436 1.00 75.94 267 GLY A C 1
ATOM 1921 O O . GLY A 1 267 ? -20.477 3.109 -0.385 1.00 75.94 267 GLY A O 1
ATOM 1922 N N . SER A 1 268 ? -20.216 5.182 -1.180 1.00 69.19 268 SER A N 1
ATOM 1923 C CA . SER A 1 268 ? -18.913 4.895 -1.785 1.00 69.19 268 SER A CA 1
ATOM 1924 C C . SER A 1 268 ? -17.861 4.770 -0.679 1.00 69.19 268 SER A C 1
ATOM 1926 O O . SER A 1 268 ? -17.564 5.752 0.000 1.00 69.19 268 SER A O 1
ATOM 1928 N N . ALA A 1 269 ? -17.286 3.584 -0.484 1.00 64.12 269 ALA A N 1
ATOM 1929 C CA . ALA A 1 269 ? -16.114 3.424 0.372 1.00 64.12 269 ALA A CA 1
ATOM 1930 C C . ALA A 1 269 ? -14.848 3.509 -0.496 1.00 64.12 269 ALA A C 1
ATOM 1932 O O . ALA A 1 269 ? -14.731 2.869 -1.537 1.00 64.12 269 ALA A O 1
ATOM 1933 N N . GLY A 1 270 ? -13.939 4.393 -0.097 1.00 67.25 270 GLY A N 1
ATOM 1934 C CA . GLY A 1 270 ? -12.643 4.638 -0.723 1.00 67.25 270 GLY A CA 1
ATOM 1935 C C . GLY A 1 270 ? -11.516 4.680 0.306 1.00 67.25 270 GLY A C 1
ATOM 1936 O O . GLY A 1 270 ? -10.449 5.237 0.019 1.00 67.25 270 GLY A O 1
ATOM 1937 N N . HIS A 1 271 ? -11.745 4.139 1.512 1.00 79.38 271 HIS A N 1
ATOM 1938 C CA . HIS A 1 271 ? -10.677 3.962 2.489 1.00 79.38 271 HIS A CA 1
ATOM 1939 C C . HIS A 1 271 ? -9.639 2.979 1.948 1.00 79.38 271 HIS A C 1
ATOM 1941 O O . HIS A 1 271 ? -9.925 2.153 1.088 1.00 79.38 271 HIS A O 1
ATOM 1947 N N . LYS A 1 272 ? -8.397 3.120 2.405 1.00 78.12 272 LYS A N 1
ATOM 1948 C CA . LYS A 1 272 ? -7.243 2.362 1.894 1.00 78.12 272 LYS A CA 1
ATOM 1949 C C . LYS A 1 272 ? -6.652 1.384 2.908 1.00 78.12 272 LYS A C 1
ATOM 1951 O O . LYS A 1 272 ? -5.697 0.693 2.579 1.00 78.12 272 LYS A O 1
ATOM 1956 N N . GLY A 1 273 ? -7.180 1.362 4.131 1.00 75.94 273 GLY A N 1
ATOM 1957 C CA . GLY A 1 273 ? -6.696 0.496 5.203 1.00 75.94 273 GLY A CA 1
ATOM 1958 C C . GLY A 1 273 ? -7.372 -0.873 5.245 1.00 75.94 273 GLY A C 1
ATOM 1959 O O . GLY A 1 273 ? -8.344 -1.146 4.535 1.00 75.94 273 GLY A O 1
ATOM 1960 N N . ASP A 1 274 ? -6.844 -1.728 6.117 1.00 87.62 274 ASP A N 1
ATOM 1961 C CA . ASP A 1 274 ? -7.351 -3.081 6.354 1.00 87.62 274 ASP A CA 1
ATOM 1962 C C . ASP A 1 274 ? -8.785 -3.075 6.884 1.00 87.62 274 ASP A C 1
ATOM 1964 O O . ASP A 1 274 ? -9.249 -2.115 7.505 1.00 87.62 274 ASP A O 1
ATOM 1968 N N . THR A 1 275 ? -9.493 -4.173 6.651 1.00 93.94 275 THR A N 1
ATOM 1969 C CA . THR A 1 275 ? -10.850 -4.375 7.154 1.00 93.94 275 THR A CA 1
ATOM 1970 C C . THR A 1 275 ? -10.899 -5.632 8.008 1.00 93.94 275 THR A C 1
ATOM 1972 O O . THR A 1 275 ? -10.646 -6.731 7.526 1.00 93.94 275 THR A O 1
ATOM 1975 N N . SER A 1 276 ? -11.264 -5.492 9.278 1.00 95.00 276 SER A N 1
ATOM 1976 C CA . SER A 1 276 ? -11.441 -6.620 10.192 1.00 95.00 276 SER A CA 1
ATOM 1977 C C . SER A 1 276 ? -12.898 -6.739 10.611 1.00 95.00 276 SER A C 1
ATOM 1979 O O . SER A 1 276 ? -13.485 -5.774 11.101 1.00 95.00 276 SER A O 1
ATOM 1981 N N . VAL A 1 277 ? -13.475 -7.928 10.473 1.00 97.44 277 VAL A N 1
ATOM 1982 C CA . VAL A 1 277 ? -14.775 -8.284 11.044 1.00 97.44 277 VAL A CA 1
ATOM 1983 C C . VAL A 1 277 ? -14.525 -9.220 12.214 1.00 97.44 277 VAL A C 1
ATOM 1985 O O . VAL A 1 277 ? -14.186 -10.389 12.044 1.00 97.44 277 VAL A O 1
ATOM 1988 N N . GLU A 1 278 ? -14.648 -8.675 13.418 1.00 93.88 278 GLU A N 1
ATOM 1989 C CA . GLU A 1 278 ? -14.316 -9.386 14.653 1.00 93.88 278 GLU A CA 1
ATOM 1990 C C . GLU A 1 278 ? -15.519 -10.084 15.273 1.00 93.88 278 GLU A C 1
ATOM 1992 O O . GLU A 1 278 ? -15.359 -11.079 15.970 1.00 93.88 278 GLU A O 1
ATOM 1997 N N . ALA A 1 279 ? -16.712 -9.542 15.027 1.00 92.81 279 ALA A N 1
ATOM 1998 C CA . ALA A 1 279 ? -17.992 -10.130 15.392 1.00 92.81 279 ALA A CA 1
ATOM 1999 C C . ALA A 1 279 ? -19.130 -9.506 14.566 1.00 92.81 279 ALA A C 1
ATOM 2001 O O . ALA A 1 279 ? -19.039 -8.355 14.108 1.00 92.81 279 ALA A O 1
ATOM 2002 N N . GLY A 1 280 ? -20.222 -10.257 14.429 1.00 95.56 280 GLY A N 1
ATOM 2003 C CA . GLY A 1 280 ? -21.419 -9.837 13.710 1.00 95.56 280 GLY A CA 1
ATOM 2004 C C . GLY A 1 280 ? -21.189 -9.750 12.203 1.00 95.56 280 GLY A C 1
ATOM 2005 O O . GLY A 1 280 ? -20.308 -10.411 11.659 1.00 95.56 280 GLY A O 1
ATOM 2006 N N . ILE A 1 281 ? -21.981 -8.915 11.528 1.00 97.38 281 ILE A N 1
ATOM 2007 C CA . ILE A 1 281 ? -22.001 -8.847 10.060 1.00 97.38 281 ILE A CA 1
ATOM 2008 C C . ILE A 1 281 ? -21.493 -7.482 9.588 1.00 97.38 281 ILE A C 1
ATOM 2010 O O . ILE A 1 281 ? -21.963 -6.438 10.052 1.00 97.38 281 ILE A O 1
ATOM 2014 N N . LEU A 1 282 ? -20.558 -7.481 8.640 1.00 97.25 282 LEU A N 1
ATOM 2015 C CA . LEU A 1 282 ? -20.258 -6.337 7.778 1.00 97.25 282 LEU A CA 1
ATOM 2016 C C . LEU A 1 282 ? -20.920 -6.570 6.418 1.00 97.25 282 LEU A C 1
ATOM 2018 O O . LEU A 1 282 ? -20.548 -7.493 5.707 1.00 97.25 282 LEU A O 1
ATOM 2022 N N . SER A 1 283 ? -21.894 -5.750 6.043 1.00 96.50 283 SER A N 1
ATOM 2023 C CA . SER A 1 283 ? -22.602 -5.850 4.768 1.00 96.50 283 SER A CA 1
ATOM 2024 C C . SER A 1 283 ? -22.153 -4.744 3.822 1.00 96.50 283 SER A C 1
ATOM 2026 O O . SER A 1 283 ? -22.238 -3.569 4.169 1.00 96.50 283 SER A O 1
ATOM 2028 N N . LEU A 1 284 ? -21.732 -5.102 2.614 1.00 94.81 284 LEU A N 1
ATOM 2029 C CA . LEU A 1 284 ? -21.288 -4.165 1.584 1.00 94.81 284 LEU A CA 1
ATOM 2030 C C . LEU A 1 284 ? -22.344 -4.068 0.487 1.00 94.81 284 LEU A C 1
ATOM 2032 O O . LEU A 1 284 ? -22.680 -5.073 -0.132 1.00 94.81 284 LEU A O 1
ATOM 2036 N N . GLY A 1 285 ? -22.883 -2.872 0.251 1.00 90.94 285 GLY A N 1
ATOM 2037 C CA . GLY A 1 285 ? -23.830 -2.625 -0.843 1.00 90.94 285 GLY A CA 1
ATOM 2038 C C . GLY A 1 285 ? -23.160 -2.453 -2.211 1.00 90.94 285 GLY A C 1
ATOM 2039 O O . GLY A 1 285 ? -23.836 -2.537 -3.229 1.00 90.94 285 GLY A O 1
ATOM 2040 N N . ASN A 1 286 ? -21.843 -2.231 -2.231 1.00 88.94 286 ASN A N 1
ATOM 2041 C CA . ASN A 1 286 ? -21.008 -2.012 -3.413 1.00 88.94 286 ASN A CA 1
ATOM 2042 C C . ASN A 1 286 ? -19.627 -2.660 -3.186 1.00 88.94 286 ASN A C 1
ATOM 2044 O O . ASN A 1 286 ? -19.213 -2.788 -2.030 1.00 88.94 286 ASN A O 1
ATOM 2048 N N . ALA A 1 287 ? -18.900 -2.988 -4.261 1.00 87.12 287 ALA A N 1
ATOM 2049 C CA . ALA A 1 287 ? -17.507 -3.436 -4.179 1.00 87.12 287 ALA A CA 1
ATOM 2050 C C . ALA A 1 287 ? -16.615 -2.249 -3.778 1.00 87.12 287 ALA A C 1
ATOM 2052 O O . ALA A 1 287 ? -16.367 -1.348 -4.579 1.00 87.12 287 ALA A O 1
ATOM 2053 N N . THR A 1 288 ? -16.253 -2.171 -2.500 1.00 83.56 288 THR A N 1
ATOM 2054 C CA . THR A 1 288 ? -15.674 -0.954 -1.899 1.00 83.56 288 THR A CA 1
ATOM 2055 C C . THR A 1 288 ? -14.562 -1.234 -0.899 1.00 83.56 288 THR A C 1
ATOM 2057 O O . THR A 1 288 ? -14.062 -0.307 -0.254 1.00 83.56 288 THR A O 1
ATOM 2060 N N . LEU A 1 289 ? -14.163 -2.498 -0.740 1.00 86.62 289 LEU A N 1
ATOM 2061 C CA . LEU A 1 289 ? -12.951 -2.802 0.003 1.00 86.62 289 LEU A CA 1
ATOM 2062 C C . LEU A 1 289 ? -11.741 -2.256 -0.759 1.00 86.62 289 LEU A C 1
ATOM 2064 O O . LEU A 1 289 ? -11.790 -1.949 -1.948 1.00 86.62 289 LEU A O 1
ATOM 2068 N N . ALA A 1 290 ? -10.638 -2.062 -0.045 1.00 78.31 290 ALA A N 1
ATOM 2069 C CA . ALA A 1 290 ? -9.434 -1.566 -0.681 1.00 78.31 290 ALA A CA 1
ATOM 2070 C C . ALA A 1 290 ? -8.716 -2.720 -1.392 1.00 78.31 290 ALA A C 1
ATOM 2072 O O . ALA A 1 290 ? -8.251 -3.644 -0.725 1.00 78.31 290 ALA A O 1
ATOM 2073 N N . ASP A 1 291 ? -8.538 -2.587 -2.711 1.00 63.25 291 ASP A N 1
ATOM 2074 C CA . ASP A 1 291 ? -7.928 -3.555 -3.648 1.00 63.25 291 ASP A CA 1
ATOM 2075 C C . ASP A 1 291 ? -6.641 -4.261 -3.168 1.00 63.25 291 ASP A C 1
ATOM 2077 O O . ASP A 1 291 ? -6.297 -5.342 -3.651 1.00 63.25 291 ASP A O 1
ATOM 2081 N N . HIS A 1 292 ? -5.934 -3.686 -2.190 1.00 65.31 292 HIS A N 1
ATOM 2082 C CA . HIS A 1 292 ? -4.648 -4.166 -1.676 1.00 65.31 292 HIS A CA 1
ATOM 2083 C C . HIS A 1 292 ? -4.578 -4.306 -0.150 1.00 65.31 292 HIS A C 1
ATOM 2085 O O . HIS A 1 292 ? -3.551 -4.751 0.372 1.00 65.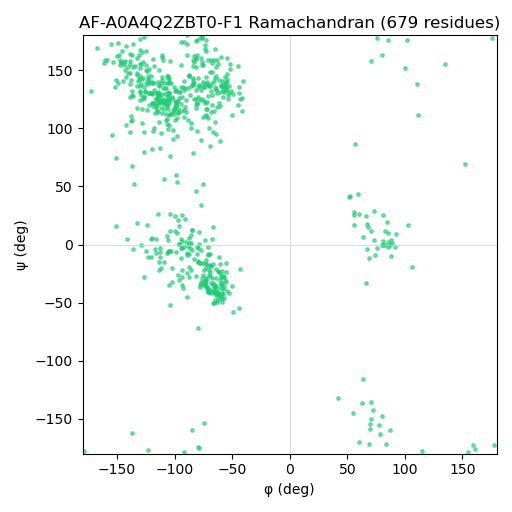31 292 HIS A O 1
ATOM 2091 N N . SER A 1 293 ? -5.651 -3.975 0.573 1.00 76.25 293 SER A N 1
ATOM 2092 C CA . SER A 1 293 ? -5.676 -4.143 2.024 1.00 76.25 293 SER A CA 1
ATOM 2093 C C . SER A 1 293 ? -5.971 -5.586 2.422 1.00 76.25 293 SER A C 1
ATOM 2095 O O . SER A 1 293 ? -6.396 -6.416 1.609 1.00 76.25 293 SER A O 1
ATOM 2097 N N . ALA A 1 294 ? -5.675 -5.915 3.674 1.00 83.25 294 ALA A N 1
ATOM 2098 C CA . ALA A 1 294 ? -6.027 -7.199 4.242 1.00 83.25 294 ALA A CA 1
ATOM 2099 C C . ALA A 1 294 ? -7.473 -7.186 4.753 1.00 83.25 294 ALA A C 1
ATOM 2101 O O . ALA A 1 294 ? -7.924 -6.243 5.409 1.00 83.25 294 ALA A O 1
ATOM 2102 N N . VAL A 1 295 ? -8.183 -8.283 4.500 1.00 93.44 295 VAL A N 1
ATOM 2103 C CA . VAL A 1 295 ? -9.443 -8.613 5.163 1.00 93.44 295 VAL A CA 1
ATOM 2104 C C . VAL A 1 295 ? -9.187 -9.670 6.228 1.00 93.44 295 VAL A C 1
ATOM 2106 O O . VAL A 1 295 ? -8.644 -10.741 5.944 1.00 93.44 295 VAL A O 1
ATOM 2109 N N . HIS A 1 296 ? -9.608 -9.392 7.458 1.00 92.06 296 HIS A N 1
ATOM 2110 C CA . HIS A 1 296 ? -9.530 -10.321 8.581 1.00 92.06 296 HIS A CA 1
ATOM 2111 C C . HIS A 1 296 ? -10.937 -10.692 9.045 1.00 92.06 296 HIS A C 1
ATOM 2113 O O . HIS A 1 296 ? -11.664 -9.848 9.559 1.00 92.06 296 HIS A O 1
ATOM 2119 N N . LEU A 1 297 ? -11.317 -11.957 8.903 1.00 97.19 297 LEU A N 1
ATOM 2120 C CA . LEU A 1 297 ? -12.557 -12.497 9.460 1.00 97.19 297 LEU A CA 1
ATOM 2121 C C . LEU A 1 297 ? -12.190 -13.317 10.699 1.00 97.19 297 LEU A C 1
ATOM 2123 O O . LEU A 1 297 ? -11.497 -14.327 10.581 1.00 97.19 297 LEU A O 1
ATOM 2127 N N . LEU A 1 298 ? -12.576 -12.861 11.889 1.00 94.00 298 LEU A N 1
ATOM 2128 C CA . LEU A 1 298 ? -12.358 -13.605 13.133 1.00 94.00 298 LEU A CA 1
ATOM 2129 C C . LEU A 1 298 ? -13.605 -14.428 13.476 1.00 94.00 298 LEU A C 1
ATOM 2131 O O . LEU A 1 298 ? -14.655 -14.310 12.843 1.00 94.00 298 LEU A O 1
ATOM 2135 N N . THR A 1 299 ? -13.494 -15.248 14.516 1.00 93.06 299 THR A N 1
ATOM 2136 C CA . THR A 1 299 ? -14.555 -16.158 14.935 1.00 93.06 299 THR A CA 1
ATOM 2137 C C . THR A 1 299 ? -15.810 -15.373 15.309 1.00 93.06 299 THR A C 1
ATOM 2139 O O . THR A 1 299 ? -15.794 -14.571 16.238 1.00 93.06 299 THR A O 1
ATOM 2142 N N . GLY A 1 300 ? -16.911 -15.634 14.599 1.00 90.12 300 GLY A N 1
ATOM 2143 C CA . GLY A 1 300 ? -18.185 -14.927 14.776 1.00 90.12 300 GLY A CA 1
ATOM 2144 C C . GLY A 1 300 ? -18.342 -13.667 13.918 1.00 90.12 300 GLY A C 1
ATOM 2145 O O . GLY A 1 300 ? -19.374 -13.005 14.021 1.00 90.12 300 GLY A O 1
ATOM 2146 N N . GLY A 1 301 ? -17.350 -13.333 13.087 1.00 96.44 301 GLY A N 1
ATOM 2147 C CA . GLY A 1 301 ? -17.423 -12.293 12.067 1.00 96.44 301 GLY A CA 1
ATOM 2148 C C . GLY A 1 301 ? -17.808 -12.847 10.693 1.00 96.44 301 GLY A C 1
ATOM 2149 O O . GLY A 1 301 ? -17.269 -13.857 10.244 1.00 96.44 301 GLY A O 1
ATOM 2150 N N . GLU A 1 302 ? -18.716 -12.153 10.015 1.00 97.62 302 GLU A N 1
ATOM 2151 C CA . GLU A 1 302 ? -19.183 -12.472 8.665 1.00 97.62 302 GLU A CA 1
ATOM 2152 C C . GLU A 1 302 ? -19.135 -11.227 7.771 1.00 97.62 302 GLU A C 1
ATOM 2154 O O . GLU A 1 302 ? -19.458 -10.117 8.209 1.00 97.62 302 GLU A O 1
ATOM 2159 N N . ILE A 1 303 ? -18.769 -11.407 6.502 1.00 97.38 303 ILE A N 1
ATOM 2160 C CA . ILE A 1 303 ? -18.894 -10.368 5.480 1.00 97.38 303 ILE A CA 1
ATOM 2161 C C . ILE A 1 303 ? -19.983 -10.739 4.468 1.00 97.38 303 ILE A C 1
ATOM 2163 O O . ILE A 1 303 ? -19.914 -11.771 3.808 1.00 97.38 303 ILE A O 1
ATOM 2167 N N . ASN A 1 304 ? -20.993 -9.883 4.335 1.00 97.25 304 ASN A N 1
ATOM 2168 C CA . ASN A 1 304 ? -22.074 -10.027 3.366 1.00 97.25 304 ASN A CA 1
ATOM 2169 C C . ASN A 1 304 ? -21.808 -9.127 2.152 1.00 97.25 304 ASN A C 1
ATOM 2171 O O . ASN A 1 304 ? -21.952 -7.906 2.230 1.00 97.25 304 ASN A O 1
ATOM 2175 N N . LEU A 1 305 ? -21.444 -9.724 1.020 1.00 96.06 305 LEU A N 1
ATOM 2176 C CA . LEU A 1 305 ? -21.219 -9.029 -0.248 1.00 96.06 305 LEU A CA 1
ATOM 2177 C C . LEU A 1 305 ? -22.563 -8.836 -0.960 1.00 96.06 305 LEU A C 1
ATOM 2179 O O . LEU A 1 305 ? -22.924 -9.594 -1.862 1.00 96.06 305 LEU A O 1
ATOM 2183 N N . ALA A 1 306 ? -23.337 -7.839 -0.530 1.00 94.94 306 ALA A N 1
ATOM 2184 C CA . ALA A 1 306 ? -24.688 -7.545 -1.016 1.00 94.94 306 ALA A CA 1
ATOM 2185 C C . ALA A 1 306 ? -24.709 -6.827 -2.387 1.00 94.94 306 ALA A C 1
ATOM 2187 O O . ALA A 1 306 ? -25.599 -6.023 -2.659 1.00 94.94 306 ALA A O 1
ATOM 2188 N N . HIS A 1 307 ? -23.751 -7.143 -3.260 1.00 90.88 307 HIS A N 1
ATOM 2189 C CA . HIS A 1 307 ? -23.601 -6.624 -4.622 1.00 90.88 307 HIS A CA 1
ATOM 2190 C C . HIS A 1 307 ? -23.239 -7.756 -5.595 1.00 90.88 307 HIS A C 1
ATOM 2192 O O . HIS A 1 307 ? -22.814 -8.827 -5.180 1.00 90.88 307 HIS A O 1
ATOM 2198 N N . GLY A 1 308 ? -23.409 -7.539 -6.903 1.00 87.50 308 GLY A N 1
ATOM 2199 C CA . GLY A 1 308 ? -23.082 -8.541 -7.934 1.00 87.50 308 GLY A CA 1
ATOM 2200 C C . GLY A 1 308 ? -21.642 -8.487 -8.458 1.00 87.50 308 GLY A C 1
ATOM 2201 O O . GLY A 1 308 ? -21.235 -9.358 -9.223 1.00 87.50 308 GLY A O 1
ATOM 2202 N N . GLU A 1 309 ? -20.887 -7.453 -8.089 1.00 86.06 309 GLU A N 1
ATOM 2203 C CA . GLU A 1 309 ? -19.520 -7.221 -8.570 1.00 86.06 309 GLU A CA 1
ATOM 2204 C C . GLU A 1 309 ? -18.476 -8.021 -7.774 1.00 86.06 309 GLU A C 1
ATOM 2206 O O . GLU A 1 309 ? -18.748 -8.497 -6.670 1.00 86.06 309 GLU A O 1
ATOM 2211 N N . ALA A 1 310 ? -17.281 -8.180 -8.346 1.00 83.75 310 ALA A N 1
ATOM 2212 C CA . ALA A 1 310 ? -16.132 -8.720 -7.632 1.00 83.75 310 ALA A CA 1
ATOM 2213 C C . ALA A 1 310 ? -15.457 -7.599 -6.832 1.00 83.75 310 ALA A C 1
ATOM 2215 O O . ALA A 1 310 ? -15.086 -6.584 -7.413 1.00 83.75 310 ALA A O 1
ATOM 2216 N N . ASP A 1 311 ? -15.285 -7.804 -5.530 1.00 89.75 311 ASP A N 1
ATOM 2217 C CA . ASP A 1 311 ? -14.518 -6.917 -4.656 1.00 89.75 311 ASP A CA 1
ATOM 2218 C C . ASP A 1 311 ? -13.090 -7.464 -4.517 1.00 89.75 311 ASP A C 1
ATOM 2220 O O . ASP A 1 311 ? -12.908 -8.666 -4.304 1.00 89.75 311 ASP A O 1
ATOM 2224 N N . VAL A 1 312 ? -12.069 -6.630 -4.703 1.00 85.06 312 VAL A N 1
ATOM 2225 C CA . VAL A 1 312 ? -10.663 -7.059 -4.781 1.00 85.06 312 VAL A CA 1
ATOM 2226 C C . VAL A 1 312 ? -9.952 -6.694 -3.481 1.00 85.06 312 VAL A C 1
ATOM 2228 O O . VAL A 1 312 ? -10.189 -5.635 -2.919 1.00 85.06 312 VAL A O 1
ATOM 2231 N N . VAL A 1 313 ? -9.086 -7.574 -2.972 1.00 84.69 313 VAL A N 1
ATOM 2232 C CA . VAL A 1 313 ? -8.289 -7.331 -1.758 1.00 84.69 313 VAL A CA 1
ATOM 2233 C C . VAL A 1 313 ? -6.890 -7.934 -1.870 1.00 84.69 313 VAL A C 1
ATOM 2235 O O . VAL A 1 313 ? -6.645 -8.881 -2.628 1.00 84.69 313 VAL A O 1
ATOM 2238 N N . GLY A 1 314 ? -5.950 -7.418 -1.078 1.00 71.50 314 GLY A N 1
ATOM 2239 C CA . GLY A 1 314 ? -4.565 -7.888 -1.069 1.00 71.50 314 GLY A CA 1
ATOM 2240 C C . GLY A 1 314 ? -4.388 -9.192 -0.292 1.00 71.50 314 GLY A C 1
ATOM 2241 O O . GLY A 1 314 ? -3.639 -10.074 -0.709 1.00 71.50 314 GLY A O 1
ATOM 2242 N N . ALA A 1 315 ? -5.111 -9.376 0.809 1.00 79.56 315 ALA A N 1
ATOM 2243 C CA . ALA A 1 315 ? -5.022 -10.590 1.612 1.00 79.56 315 ALA A CA 1
ATOM 2244 C C . ALA A 1 315 ? -6.360 -10.927 2.263 1.00 79.56 315 ALA A C 1
ATOM 2246 O O . ALA A 1 315 ? -7.173 -10.051 2.539 1.00 79.56 315 ALA A O 1
ATOM 2247 N N . LEU A 1 316 ? -6.555 -12.210 2.558 1.00 89.88 316 LEU A N 1
ATOM 2248 C CA . LEU A 1 316 ? -7.661 -12.692 3.373 1.00 89.88 316 LEU A CA 1
ATOM 2249 C C . LEU A 1 316 ? -7.105 -13.601 4.464 1.00 89.88 316 LEU A C 1
ATOM 2251 O O . LEU A 1 316 ? -6.371 -14.547 4.184 1.00 89.88 316 LEU A O 1
ATOM 2255 N N . THR A 1 317 ? -7.474 -13.330 5.708 1.00 86.88 317 THR A N 1
ATOM 2256 C CA . THR A 1 317 ? -7.201 -14.198 6.854 1.00 86.88 317 THR A CA 1
ATOM 2257 C C . THR A 1 317 ? -8.527 -14.574 7.493 1.00 86.88 317 THR A C 1
ATOM 2259 O O . THR A 1 317 ? -9.335 -13.693 7.777 1.00 86.88 317 THR A O 1
ATOM 2262 N N . ILE A 1 318 ? -8.749 -15.864 7.741 1.00 92.69 318 ILE A N 1
ATOM 2263 C CA . ILE A 1 318 ? -9.926 -16.347 8.476 1.00 92.69 318 ILE A CA 1
ATOM 2264 C C . ILE A 1 318 ? -9.441 -17.065 9.726 1.00 92.69 318 ILE A C 1
ATOM 2266 O O . ILE A 1 318 ? -8.656 -18.005 9.611 1.00 92.69 318 ILE A O 1
ATOM 2270 N N . ASP A 1 319 ? -9.878 -16.610 10.898 1.00 90.62 319 ASP A N 1
ATOM 2271 C CA . ASP A 1 319 ? -9.498 -17.155 12.207 1.00 90.62 319 ASP A CA 1
ATOM 2272 C C . ASP A 1 319 ? -7.974 -17.248 12.395 1.00 90.62 319 ASP A C 1
ATOM 2274 O O . ASP A 1 319 ? -7.429 -18.239 12.876 1.00 90.62 319 ASP A O 1
ATOM 2278 N N . GLY A 1 320 ? -7.259 -16.211 11.946 1.00 75.38 320 GLY A N 1
ATOM 2279 C CA . GLY A 1 320 ? -5.793 -16.163 11.984 1.00 75.38 320 GLY A CA 1
ATOM 2280 C C . GLY A 1 320 ? -5.093 -17.022 10.923 1.00 75.38 320 GLY A C 1
ATOM 2281 O O . GLY A 1 320 ? -3.870 -16.968 10.825 1.00 75.38 320 GLY A O 1
ATOM 2282 N N . VAL A 1 321 ? -5.832 -17.773 10.099 1.00 76.38 321 VAL A N 1
ATOM 2283 C CA . VAL A 1 321 ? -5.285 -18.605 9.019 1.00 76.38 321 VAL A CA 1
ATOM 2284 C C . VAL A 1 321 ? -5.311 -17.838 7.690 1.00 76.38 321 VAL A C 1
ATOM 2286 O O . VAL A 1 321 ? -6.403 -17.563 7.174 1.00 76.38 321 VAL A O 1
ATOM 2289 N N . PRO A 1 322 ? -4.145 -17.518 7.093 1.00 75.75 322 PRO A N 1
ATOM 2290 C CA . PRO A 1 322 ? -4.079 -16.884 5.781 1.00 75.75 322 PRO A CA 1
ATOM 2291 C C . PRO A 1 322 ? -4.710 -17.764 4.703 1.00 75.75 322 PRO A C 1
ATOM 2293 O O . PRO A 1 322 ? -4.552 -18.989 4.700 1.00 75.75 322 PRO A O 1
ATOM 2296 N N . LYS A 1 323 ? -5.417 -17.139 3.767 1.00 82.06 323 LYS A N 1
ATOM 2297 C CA . LYS A 1 323 ? -6.037 -17.805 2.626 1.00 82.06 323 LYS A CA 1
ATOM 2298 C C . LYS A 1 323 ? -5.228 -17.534 1.351 1.00 82.06 323 LYS A C 1
ATOM 2300 O O . LYS A 1 323 ? -4.734 -16.421 1.174 1.00 82.06 323 LYS A O 1
ATOM 2305 N N . PRO A 1 324 ? -5.040 -18.543 0.478 1.00 71.50 324 PRO A N 1
ATOM 2306 C CA . PRO A 1 324 ? -4.279 -18.373 -0.757 1.00 71.50 324 PRO A CA 1
ATOM 2307 C C . PRO A 1 324 ? -4.959 -17.386 -1.719 1.00 71.50 324 PRO A C 1
ATOM 2309 O O . PRO A 1 324 ? -6.127 -17.035 -1.563 1.00 71.50 324 PRO A O 1
ATOM 2312 N N . ARG A 1 325 ? -4.250 -16.963 -2.767 1.00 78.38 325 ARG A N 1
ATOM 2313 C CA . ARG A 1 325 ? -4.868 -16.205 -3.868 1.00 78.38 325 ARG A CA 1
ATOM 2314 C C . ARG A 1 325 ? -6.027 -17.000 -4.472 1.00 78.38 325 ARG A C 1
ATOM 2316 O O . ARG A 1 325 ? -5.904 -18.209 -4.666 1.00 78.38 325 ARG A O 1
ATOM 2323 N N . GLY A 1 326 ? -7.131 -16.330 -4.780 1.00 77.31 326 GLY A N 1
ATOM 2324 C CA . GLY A 1 326 ? -8.326 -16.993 -5.295 1.00 77.31 326 GLY A CA 1
ATOM 2325 C C . GLY A 1 326 ? -9.591 -16.156 -5.160 1.00 77.31 326 GLY A C 1
ATOM 2326 O O . GLY A 1 326 ? -9.543 -15.007 -4.726 1.00 77.31 326 GLY A O 1
ATOM 2327 N N . VAL A 1 327 ? -10.716 -16.757 -5.546 1.00 87.56 327 VAL A N 1
ATOM 2328 C CA . VAL A 1 327 ? -12.052 -16.160 -5.450 1.00 87.56 327 VAL A CA 1
ATOM 2329 C C . VAL A 1 327 ? -12.814 -16.837 -4.314 1.00 87.56 327 VAL A C 1
ATOM 2331 O O . VAL A 1 327 ? -12.958 -18.061 -4.300 1.00 87.56 327 VAL A O 1
ATOM 2334 N N . TYR A 1 328 ? -13.301 -16.038 -3.373 1.00 94.50 328 TYR A N 1
ATOM 2335 C CA . TYR A 1 328 ? -14.012 -16.472 -2.178 1.00 94.50 328 TYR A CA 1
ATOM 2336 C C . TYR A 1 328 ? -15.457 -15.974 -2.237 1.00 94.50 328 TYR A C 1
ATOM 2338 O O . TYR A 1 328 ? -15.713 -14.810 -2.540 1.00 94.50 328 TYR A O 1
ATOM 2346 N N . HIS A 1 329 ? -16.404 -16.870 -1.979 1.00 95.88 329 HIS A N 1
ATOM 2347 C CA . HIS A 1 329 ? -17.841 -16.610 -2.047 1.00 95.88 329 HIS A CA 1
ATOM 2348 C C . HIS A 1 329 ? -18.600 -17.580 -1.135 1.00 95.88 329 HIS A C 1
ATOM 2350 O O . HIS A 1 329 ? -18.032 -18.551 -0.629 1.00 95.88 329 HIS A O 1
ATOM 2356 N N . LYS A 1 330 ? -19.908 -17.361 -0.971 1.00 95.62 330 LYS A N 1
ATOM 2357 C CA . LYS A 1 330 ? -20.762 -18.141 -0.056 1.00 95.62 330 LYS A CA 1
ATOM 2358 C C . LYS A 1 330 ? -20.664 -19.663 -0.199 1.00 95.62 330 LYS A C 1
ATOM 2360 O O . LYS A 1 330 ? -20.715 -20.380 0.793 1.00 95.62 330 LYS A O 1
ATOM 2365 N N . ASP A 1 331 ? -20.494 -20.165 -1.423 1.00 95.06 331 ASP A N 1
ATOM 2366 C CA . ASP A 1 331 ? -20.480 -21.612 -1.676 1.00 95.06 331 ASP A CA 1
ATOM 2367 C C . ASP A 1 331 ? -19.141 -22.285 -1.315 1.00 95.06 331 ASP A C 1
ATOM 2369 O O . ASP A 1 331 ? -19.090 -23.508 -1.204 1.00 95.06 331 ASP A O 1
ATOM 2373 N N . ASN A 1 332 ? -18.052 -21.522 -1.135 1.00 94.81 332 ASN A N 1
ATOM 2374 C CA . ASN A 1 332 ? -16.730 -22.065 -0.793 1.00 94.81 332 ASN A CA 1
ATOM 2375 C C . ASN A 1 332 ? -16.155 -21.534 0.533 1.00 94.81 332 ASN A C 1
ATOM 2377 O O . ASN A 1 332 ? -15.167 -22.079 1.027 1.00 94.81 332 ASN A O 1
ATOM 2381 N N . THR A 1 333 ? -16.770 -20.499 1.116 1.00 96.31 333 THR A N 1
ATOM 2382 C CA . THR A 1 333 ? -16.286 -19.808 2.315 1.00 96.31 333 THR A CA 1
ATOM 2383 C C . THR A 1 333 ? -17.460 -19.425 3.218 1.00 96.31 333 THR A C 1
ATOM 2385 O O . THR A 1 333 ? -18.131 -18.437 2.938 1.00 96.31 333 THR A O 1
ATOM 2388 N N . PRO A 1 334 ? -17.710 -20.161 4.318 1.00 94.88 334 PRO A N 1
ATOM 2389 C CA . PRO A 1 334 ? -18.886 -19.949 5.170 1.00 94.88 334 PRO A CA 1
ATOM 2390 C C . PRO A 1 334 ? -19.005 -18.555 5.803 1.00 94.88 334 PRO A C 1
ATOM 2392 O O . PRO A 1 334 ? -20.111 -18.119 6.092 1.00 94.88 334 PRO A O 1
ATOM 2395 N N . GLN A 1 335 ? -17.883 -17.863 6.032 1.00 97.06 335 GLN A N 1
ATOM 2396 C CA . GLN A 1 335 ? -17.835 -16.509 6.601 1.00 97.06 335 GLN A CA 1
ATOM 2397 C C . GLN A 1 335 ? -18.139 -15.403 5.575 1.00 97.06 335 GLN A C 1
ATOM 2399 O O . GLN A 1 335 ? -18.141 -14.224 5.930 1.00 97.06 335 GLN A O 1
ATOM 2404 N N . ILE A 1 336 ? -18.349 -15.763 4.305 1.00 97.31 336 ILE A N 1
ATOM 2405 C CA . ILE A 1 336 ? -18.761 -14.843 3.247 1.00 97.31 336 ILE A CA 1
ATOM 2406 C C . ILE A 1 336 ? -20.194 -15.185 2.854 1.00 97.31 336 ILE A C 1
ATOM 2408 O O . ILE A 1 336 ? -20.506 -16.333 2.553 1.00 97.31 336 ILE A O 1
ATOM 2412 N N . THR A 1 337 ? -21.066 -14.188 2.814 1.00 96.81 337 THR A N 1
ATOM 2413 C CA . THR A 1 337 ? -22.457 -14.331 2.374 1.00 96.81 337 THR A CA 1
ATOM 2414 C C . THR A 1 337 ? -22.789 -13.318 1.279 1.00 96.81 337 THR A C 1
ATOM 2416 O O . THR A 1 337 ? -21.936 -12.543 0.843 1.00 96.81 337 THR A O 1
ATOM 2419 N N . GLY A 1 338 ? -24.022 -13.363 0.772 1.00 95.69 338 GLY A N 1
ATOM 2420 C CA . GLY A 1 338 ? -24.465 -12.501 -0.324 1.00 95.69 338 GLY A CA 1
ATOM 2421 C C . GLY A 1 338 ? -24.144 -13.045 -1.726 1.00 95.69 338 GLY A C 1
ATOM 2422 O O . GLY A 1 338 ? -23.594 -14.141 -1.870 1.00 95.69 338 GLY A O 1
ATOM 2423 N N . PRO A 1 339 ? -24.592 -12.341 -2.781 1.00 94.75 339 PRO A N 1
ATOM 2424 C CA . PRO A 1 339 ? -24.376 -12.734 -4.175 1.00 94.75 339 PRO A CA 1
ATOM 2425 C C . PRO A 1 339 ? -22.984 -12.400 -4.745 1.00 94.75 339 PRO A C 1
ATOM 2427 O O . PRO A 1 339 ? -22.668 -12.909 -5.820 1.00 94.75 339 PRO A O 1
ATOM 2430 N N . GLY A 1 340 ? -22.189 -11.552 -4.085 1.00 93.94 340 GLY A N 1
ATOM 2431 C CA . GLY A 1 340 ? -20.900 -11.069 -4.594 1.00 93.94 340 GLY A CA 1
ATOM 2432 C C . GLY A 1 340 ? -19.721 -12.023 -4.386 1.00 93.94 340 GLY A C 1
ATOM 2433 O O . GLY A 1 340 ? -19.836 -13.062 -3.734 1.00 93.94 340 GLY A O 1
ATOM 2434 N N . ASN A 1 341 ? -18.564 -11.639 -4.934 1.00 92.75 341 ASN A N 1
ATOM 2435 C CA . ASN A 1 341 ? -17.308 -12.389 -4.831 1.00 92.75 341 ASN A CA 1
ATOM 2436 C C . ASN A 1 341 ? -16.195 -11.525 -4.228 1.00 92.75 341 ASN A C 1
ATOM 2438 O O . ASN A 1 341 ? -16.080 -10.358 -4.589 1.00 92.75 341 ASN A O 1
ATOM 2442 N N . LEU A 1 342 ? -15.333 -12.117 -3.399 1.00 93.62 342 LEU A N 1
ATOM 2443 C CA . LEU A 1 342 ? -14.100 -11.503 -2.899 1.00 93.62 342 LEU A CA 1
ATOM 2444 C C . LEU A 1 342 ? -12.882 -12.107 -3.617 1.00 93.62 342 LEU A C 1
ATOM 2446 O O . LEU A 1 342 ? -12.681 -13.322 -3.583 1.00 93.62 342 LEU A O 1
ATOM 2450 N N . VAL A 1 343 ? -12.053 -11.287 -4.257 1.00 88.25 343 VAL A N 1
ATOM 2451 C CA . VAL A 1 343 ? -10.886 -11.707 -5.048 1.00 88.25 343 VAL A CA 1
ATOM 2452 C C . VAL A 1 343 ? -9.595 -11.334 -4.321 1.00 88.25 343 VAL A C 1
ATOM 2454 O O . VAL A 1 343 ? -9.293 -10.161 -4.147 1.00 88.25 343 VAL A O 1
ATOM 2457 N N . VAL A 1 344 ? -8.796 -12.331 -3.933 1.00 85.12 344 VAL A N 1
ATOM 2458 C CA . VAL A 1 344 ? -7.549 -12.138 -3.169 1.00 85.12 344 VAL A CA 1
ATOM 2459 C C . VAL A 1 344 ? -6.328 -12.169 -4.095 1.00 85.12 344 VAL A C 1
ATOM 2461 O O . VAL A 1 344 ? -6.063 -13.195 -4.732 1.00 85.12 344 VAL A O 1
ATOM 2464 N N . THR A 1 345 ? -5.557 -11.075 -4.141 1.00 67.00 345 THR A N 1
ATOM 2465 C CA . THR A 1 345 ? -4.492 -10.836 -5.143 1.00 67.00 345 THR A CA 1
ATOM 2466 C C . THR A 1 345 ? -3.048 -10.810 -4.599 1.00 67.00 345 THR A C 1
ATOM 2468 O O . THR A 1 345 ? -2.118 -11.134 -5.342 1.00 67.00 345 THR A O 1
ATOM 2471 N N . GLY A 1 346 ? -2.814 -10.554 -3.306 1.00 63.03 346 GLY A N 1
ATOM 2472 C CA . GLY A 1 346 ? -1.491 -10.400 -2.654 1.00 63.03 346 GLY A CA 1
ATOM 2473 C C . GLY A 1 346 ? -1.203 -8.951 -2.201 1.00 63.03 346 GLY A C 1
ATOM 2474 O O . GLY A 1 346 ? -1.498 -8.023 -2.940 1.00 63.03 346 GLY A O 1
ATOM 2475 N N . SER A 1 347 ? -0.620 -8.748 -1.005 1.00 59.09 347 SER A N 1
ATOM 2476 C CA . SER A 1 347 ? -0.661 -7.461 -0.259 1.00 59.09 347 SER A CA 1
ATOM 2477 C C . SER A 1 347 ? 0.553 -6.512 -0.325 1.00 59.09 347 SER A C 1
ATOM 2479 O O . SER A 1 347 ? 0.594 -5.571 0.459 1.00 59.09 347 SER A O 1
ATOM 2481 N N . LEU A 1 348 ? 1.552 -6.687 -1.196 1.00 67.00 348 LEU A N 1
ATOM 2482 C CA . LEU A 1 348 ? 2.685 -5.741 -1.241 1.00 67.00 348 LEU A CA 1
ATOM 2483 C C . LEU A 1 348 ? 2.946 -5.233 -2.658 1.00 67.00 348 LEU A C 1
ATOM 2485 O O . LEU A 1 348 ? 3.298 -6.022 -3.534 1.00 67.00 348 LEU A O 1
ATOM 2489 N N . LEU A 1 349 ? 2.779 -3.915 -2.830 1.00 76.25 349 LEU A N 1
ATOM 2490 C CA . LEU A 1 349 ? 3.096 -3.151 -4.035 1.00 76.25 349 LEU A CA 1
ATOM 2491 C C . LEU A 1 349 ? 4.367 -2.321 -3.829 1.00 76.25 349 LEU A C 1
ATOM 2493 O O . LEU A 1 349 ? 4.621 -1.786 -2.746 1.00 76.25 349 LEU A O 1
ATOM 2497 N N . TYR A 1 350 ? 5.151 -2.183 -4.891 1.00 82.31 350 TYR A N 1
ATOM 2498 C CA . TYR A 1 350 ? 6.413 -1.449 -4.889 1.00 82.31 350 TYR A CA 1
ATOM 2499 C C . TYR A 1 350 ? 6.234 0.058 -4.654 1.00 82.31 350 TYR A C 1
ATOM 2501 O O . TYR A 1 350 ? 6.977 0.668 -3.883 1.00 82.31 350 TYR A O 1
ATOM 2509 N N . ASP A 1 351 ? 5.209 0.652 -5.264 1.00 80.56 351 ASP A N 1
ATOM 2510 C CA . ASP A 1 351 ? 4.922 2.087 -5.160 1.00 80.56 351 ASP A CA 1
ATOM 2511 C C . ASP A 1 351 ? 4.503 2.499 -3.739 1.00 80.56 351 ASP A C 1
ATOM 2513 O O . ASP A 1 351 ? 4.846 3.588 -3.260 1.00 80.56 351 ASP A O 1
ATOM 2517 N N . ASP A 1 352 ? 3.816 1.607 -3.024 1.00 73.62 352 ASP A N 1
ATOM 2518 C CA . ASP A 1 352 ? 3.441 1.817 -1.626 1.00 73.62 352 ASP A CA 1
ATOM 2519 C C . ASP A 1 352 ? 4.657 1.730 -0.701 1.00 73.62 352 ASP A C 1
ATOM 2521 O O . ASP A 1 352 ? 4.808 2.561 0.199 1.00 73.62 352 ASP A O 1
ATOM 2525 N N . TRP A 1 353 ? 5.569 0.785 -0.956 1.00 84.19 353 TRP A N 1
ATOM 2526 C CA . TRP A 1 353 ? 6.849 0.707 -0.251 1.00 84.19 353 TRP A CA 1
ATOM 2527 C C . TRP A 1 353 ? 7.684 1.981 -0.458 1.00 84.19 353 TRP A C 1
ATOM 2529 O O . TRP A 1 353 ? 8.156 2.573 0.515 1.00 84.19 353 TRP A O 1
ATOM 2539 N N . LEU A 1 354 ? 7.784 2.493 -1.690 1.00 84.00 354 LEU A N 1
ATOM 2540 C CA . LEU A 1 354 ? 8.450 3.773 -1.969 1.00 84.00 354 LEU A CA 1
ATOM 2541 C C . LEU A 1 354 ? 7.816 4.938 -1.201 1.00 84.00 354 LEU A C 1
ATOM 2543 O O . LEU A 1 354 ? 8.522 5.740 -0.579 1.00 84.00 354 LEU A O 1
ATOM 2547 N N . THR A 1 355 ? 6.485 5.016 -1.222 1.00 79.50 355 THR A N 1
ATOM 2548 C CA . THR A 1 355 ? 5.727 6.077 -0.550 1.00 79.50 355 THR A CA 1
ATOM 2549 C C . THR A 1 355 ? 5.916 6.023 0.964 1.00 79.50 355 THR A C 1
ATOM 2551 O O . THR A 1 355 ? 6.111 7.064 1.593 1.00 79.50 355 THR A O 1
ATOM 2554 N N . HIS A 1 356 ? 5.929 4.825 1.558 1.00 76.12 356 HIS A N 1
ATOM 2555 C CA . HIS A 1 356 ? 6.207 4.626 2.983 1.00 76.12 356 HIS A CA 1
ATOM 2556 C C . HIS A 1 356 ? 7.580 5.181 3.380 1.00 76.12 356 HIS A C 1
ATOM 2558 O O . HIS A 1 356 ? 7.728 5.822 4.420 1.00 76.12 356 HIS A O 1
ATOM 2564 N N . HIS A 1 357 ? 8.575 5.017 2.509 1.00 80.25 357 HIS A N 1
ATOM 2565 C CA . HIS A 1 357 ? 9.903 5.589 2.696 1.00 80.25 357 HIS A CA 1
ATOM 2566 C C . HIS A 1 357 ? 10.019 7.043 2.208 1.00 80.25 357 HIS A C 1
ATOM 2568 O O . HIS A 1 357 ? 11.119 7.590 2.152 1.00 80.25 357 HIS A O 1
ATOM 2574 N N . GLY A 1 358 ? 8.911 7.724 1.906 1.00 84.94 358 GLY A N 1
ATOM 2575 C CA . GLY A 1 358 ? 8.876 9.150 1.574 1.00 84.94 358 GLY A CA 1
ATOM 2576 C C . GLY A 1 358 ? 9.428 9.488 0.188 1.00 84.94 358 GLY A C 1
ATOM 2577 O O . GLY A 1 358 ? 9.987 10.572 0.008 1.00 84.94 358 GLY A O 1
ATOM 2578 N N . PHE A 1 359 ? 9.331 8.562 -0.765 1.00 87.12 359 PHE A N 1
ATOM 2579 C CA . PHE A 1 359 ? 9.622 8.794 -2.179 1.00 87.12 359 PHE A CA 1
ATOM 2580 C C . PHE A 1 359 ? 8.328 8.912 -2.989 1.00 87.12 359 PHE A C 1
ATOM 2582 O O . PHE A 1 359 ? 7.275 8.441 -2.569 1.00 87.12 359 PHE A O 1
ATOM 2589 N N . VAL A 1 360 ? 8.406 9.561 -4.152 1.00 85.31 360 VAL A N 1
ATOM 2590 C CA . VAL A 1 360 ? 7.276 9.693 -5.083 1.00 85.31 360 VAL A CA 1
ATOM 2591 C C . VAL A 1 360 ? 7.447 8.662 -6.202 1.00 85.31 360 VAL A C 1
ATOM 2593 O O . VAL A 1 360 ? 8.432 8.771 -6.942 1.00 85.31 360 VAL A O 1
ATOM 2596 N N . PRO A 1 361 ? 6.531 7.691 -6.358 1.00 82.81 361 PRO A N 1
ATOM 2597 C CA . PRO A 1 361 ? 6.583 6.724 -7.452 1.00 82.81 361 PRO A CA 1
ATOM 2598 C C . PRO A 1 361 ? 6.693 7.385 -8.831 1.00 82.81 361 PRO A C 1
ATOM 2600 O O . PRO A 1 361 ? 6.031 8.386 -9.112 1.00 82.81 361 PRO A O 1
ATOM 2603 N N . GLY A 1 362 ? 7.563 6.847 -9.688 1.00 78.12 362 GLY A N 1
ATOM 2604 C CA . GLY A 1 362 ? 7.800 7.353 -11.045 1.00 78.12 362 GLY A CA 1
ATOM 2605 C C . GLY A 1 362 ? 8.721 8.578 -11.140 1.00 78.12 362 GLY A C 1
ATOM 2606 O O . GLY A 1 362 ? 8.995 9.051 -12.243 1.00 78.12 362 GLY A O 1
ATOM 2607 N N . SER A 1 363 ? 9.235 9.094 -10.019 1.00 83.38 363 SER A N 1
ATOM 2608 C CA . SER A 1 363 ? 10.282 10.125 -10.033 1.00 83.38 363 SER A CA 1
ATOM 2609 C C . SER A 1 363 ? 11.667 9.536 -10.381 1.00 83.38 363 SER A C 1
ATOM 2611 O O . SER A 1 363 ? 11.882 8.331 -10.220 1.00 83.38 363 SER A O 1
ATOM 2613 N N . PRO A 1 364 ? 12.631 10.335 -10.882 1.00 86.31 364 PRO A N 1
ATOM 2614 C CA . PRO A 1 364 ? 13.958 9.826 -11.242 1.00 86.31 364 PRO A CA 1
ATOM 2615 C C . PRO A 1 364 ? 14.636 9.079 -10.084 1.00 86.31 364 PRO A C 1
ATOM 2617 O O . PRO A 1 364 ? 14.664 9.588 -8.964 1.00 86.31 364 PRO A O 1
ATOM 2620 N N . GLY A 1 365 ? 15.198 7.897 -10.350 1.00 81.00 365 GLY A N 1
ATOM 2621 C CA . GLY A 1 365 ? 15.827 7.051 -9.331 1.00 81.00 365 GLY A CA 1
ATOM 2622 C C . GLY A 1 365 ? 14.875 6.080 -8.622 1.00 81.00 365 GLY A C 1
ATOM 2623 O O . GLY A 1 365 ? 15.355 5.214 -7.894 1.00 81.00 365 GLY A O 1
ATOM 2624 N N . THR A 1 366 ? 13.555 6.198 -8.816 1.00 87.62 366 THR A N 1
ATOM 2625 C CA . THR A 1 366 ? 12.537 5.366 -8.140 1.00 87.62 366 THR A CA 1
ATOM 2626 C C . THR A 1 366 ? 12.035 4.193 -8.973 1.00 87.62 366 THR A C 1
ATOM 2628 O O . THR A 1 366 ? 11.062 3.556 -8.594 1.00 87.62 366 THR A O 1
ATOM 2631 N N . THR A 1 367 ? 12.648 3.877 -10.114 1.00 86.56 367 THR A N 1
ATOM 2632 C CA . THR A 1 367 ? 12.259 2.667 -10.849 1.00 86.56 367 THR A CA 1
ATOM 2633 C C . THR A 1 367 ? 12.830 1.412 -10.172 1.00 86.56 367 THR A C 1
ATOM 2635 O O . THR A 1 367 ? 13.878 1.485 -9.518 1.00 86.56 367 THR A O 1
ATOM 2638 N N . PRO A 1 368 ? 12.203 0.232 -10.345 1.00 86.69 368 PRO A N 1
ATOM 2639 C CA . PRO A 1 368 ? 12.655 -1.002 -9.697 1.00 86.69 368 PRO A CA 1
ATOM 2640 C C . PRO A 1 368 ? 14.126 -1.371 -9.968 1.00 86.69 368 PRO A C 1
ATOM 2642 O O . PRO A 1 368 ? 14.782 -1.936 -9.097 1.00 86.69 368 PRO A O 1
ATOM 2645 N N . GLY A 1 369 ? 14.657 -1.034 -11.150 1.00 83.94 369 GLY A N 1
ATOM 2646 C CA . GLY A 1 369 ? 16.041 -1.332 -11.548 1.00 83.94 369 GLY A CA 1
ATOM 2647 C C . GLY A 1 369 ? 17.082 -0.271 -11.166 1.00 83.94 369 GLY A C 1
ATOM 2648 O O . GLY A 1 369 ? 18.257 -0.437 -11.482 1.00 83.94 369 GLY A O 1
ATOM 2649 N N . GLU A 1 370 ? 16.676 0.830 -10.534 1.00 86.62 370 GLU A N 1
ATOM 2650 C CA . GLU A 1 370 ? 17.581 1.874 -10.033 1.00 86.62 370 GLU A CA 1
ATOM 2651 C C . GLU A 1 370 ? 17.987 1.607 -8.573 1.00 86.62 370 GLU A C 1
ATOM 2653 O O . GLU A 1 370 ? 17.605 0.598 -7.992 1.00 86.62 370 GLU A O 1
ATOM 2658 N N . CYS A 1 371 ? 18.793 2.489 -7.976 1.00 86.94 371 CYS A N 1
ATOM 2659 C CA . CYS A 1 371 ? 19.277 2.370 -6.599 1.00 86.94 371 CYS A CA 1
ATOM 2660 C C . CYS A 1 371 ? 19.226 3.745 -5.910 1.00 86.94 371 CYS A C 1
ATOM 2662 O O . CYS A 1 371 ? 19.984 4.647 -6.273 1.00 86.94 371 CYS A O 1
ATOM 2664 N N . LEU A 1 372 ? 18.319 3.909 -4.940 1.00 84.94 372 LEU A N 1
ATOM 2665 C CA . LEU A 1 372 ? 18.052 5.188 -4.261 1.00 84.94 372 LEU A CA 1
ATOM 2666 C C . LEU A 1 372 ? 19.086 5.564 -3.194 1.00 84.94 372 LEU A C 1
ATOM 2668 O O . LEU A 1 372 ? 19.397 6.741 -3.017 1.00 84.94 372 LEU A O 1
ATOM 2672 N N . ASP A 1 373 ? 19.624 4.576 -2.488 1.00 81.62 373 ASP A N 1
ATOM 2673 C CA . ASP A 1 373 ? 20.528 4.756 -1.347 1.00 81.62 373 ASP A CA 1
ATOM 2674 C C . ASP A 1 373 ? 22.017 4.757 -1.738 1.00 81.62 373 ASP A C 1
ATOM 2676 O O . ASP A 1 373 ? 22.889 4.937 -0.887 1.00 81.62 373 ASP A O 1
ATOM 2680 N N . GLY A 1 374 ? 22.322 4.552 -3.024 1.00 79.62 374 GLY A N 1
ATOM 2681 C CA . GLY A 1 374 ? 23.690 4.485 -3.538 1.00 79.62 374 GLY A CA 1
ATOM 2682 C C . GLY A 1 374 ? 24.463 3.231 -3.116 1.00 79.62 374 GLY A C 1
ATOM 2683 O O . GLY A 1 374 ? 25.674 3.176 -3.332 1.00 79.62 374 GLY A O 1
ATOM 2684 N N . SER A 1 375 ? 23.794 2.221 -2.546 1.00 78.12 375 SER A N 1
ATOM 2685 C CA . SER A 1 375 ? 24.406 0.944 -2.141 1.00 78.12 375 SER A CA 1
ATOM 2686 C C . SER A 1 375 ? 24.837 0.069 -3.325 1.00 78.12 375 SER A C 1
ATOM 2688 O O . SER A 1 375 ? 25.636 -0.854 -3.166 1.00 78.12 375 SER A O 1
ATOM 2690 N N . GLY A 1 376 ? 24.298 0.341 -4.516 1.00 79.94 376 GLY A N 1
ATOM 2691 C CA . GLY A 1 376 ? 24.401 -0.526 -5.688 1.00 79.94 376 GLY A CA 1
ATOM 2692 C C . GLY A 1 376 ? 23.394 -1.684 -5.692 1.00 79.94 376 GLY A C 1
ATOM 2693 O O . GLY A 1 376 ? 23.429 -2.500 -6.611 1.00 79.94 376 GLY A O 1
ATOM 2694 N N . VAL A 1 377 ? 22.499 -1.763 -4.700 1.00 81.69 377 VAL A N 1
ATOM 2695 C CA . VAL A 1 377 ? 21.402 -2.737 -4.644 1.00 81.69 377 VAL A CA 1
ATOM 2696 C C . VAL A 1 377 ? 20.160 -2.145 -5.312 1.00 81.69 377 VAL A C 1
ATOM 2698 O O . VAL A 1 377 ? 19.698 -1.071 -4.924 1.00 81.69 377 VAL A O 1
ATOM 2701 N N . GLU A 1 378 ? 19.615 -2.855 -6.306 1.00 87.50 378 GLU A N 1
ATOM 2702 C CA . GLU A 1 378 ? 18.396 -2.454 -7.024 1.00 87.50 378 GLU A CA 1
ATOM 2703 C C . GLU A 1 378 ? 17.219 -2.248 -6.055 1.00 87.50 378 GLU A C 1
ATOM 2705 O O . GLU A 1 378 ? 17.008 -3.052 -5.143 1.00 87.50 378 GLU A O 1
ATOM 2710 N N . ASN A 1 379 ? 16.413 -1.211 -6.278 1.00 88.38 379 ASN A N 1
ATOM 2711 C CA . ASN A 1 379 ? 15.261 -0.879 -5.444 1.00 88.38 379 ASN A CA 1
ATOM 2712 C C . ASN A 1 379 ? 14.269 -2.051 -5.354 1.00 88.38 379 ASN A C 1
ATOM 2714 O O . ASN A 1 379 ? 13.707 -2.290 -4.291 1.00 88.38 379 ASN A O 1
ATOM 2718 N N . ALA A 1 380 ? 14.079 -2.807 -6.442 1.00 88.06 380 ALA A N 1
ATOM 2719 C CA . ALA A 1 380 ? 13.256 -4.017 -6.456 1.00 88.06 380 ALA A CA 1
ATOM 2720 C C . ALA A 1 380 ? 13.748 -5.051 -5.439 1.00 88.06 380 ALA A C 1
ATOM 2722 O O . ALA A 1 380 ? 12.960 -5.661 -4.725 1.00 88.06 380 ALA A O 1
ATOM 2723 N N . LEU A 1 381 ? 15.067 -5.237 -5.361 1.00 88.31 381 LEU A N 1
ATOM 2724 C CA . LEU A 1 381 ? 15.674 -6.188 -4.444 1.00 88.31 381 LEU A CA 1
ATOM 2725 C C . LEU A 1 381 ? 15.536 -5.712 -2.995 1.00 88.31 381 LEU A C 1
ATOM 2727 O O . LEU A 1 381 ? 15.224 -6.519 -2.128 1.00 88.31 381 LEU A O 1
ATOM 2731 N N . GLN A 1 382 ? 15.689 -4.411 -2.740 1.00 88.56 382 GLN A N 1
ATOM 2732 C CA . GLN A 1 382 ? 15.429 -3.840 -1.416 1.00 88.56 382 GLN A CA 1
ATOM 2733 C C . GLN A 1 382 ? 13.961 -4.019 -1.005 1.00 88.56 382 GLN A C 1
ATOM 2735 O O . GLN A 1 382 ? 13.693 -4.451 0.111 1.00 88.56 382 GLN A O 1
ATOM 2740 N N . PHE A 1 383 ? 13.022 -3.791 -1.926 1.00 88.75 383 PHE A N 1
ATOM 2741 C CA . PHE A 1 383 ? 11.600 -4.054 -1.719 1.00 88.75 383 PHE A CA 1
ATOM 2742 C C . PHE A 1 383 ? 11.327 -5.527 -1.394 1.00 88.75 383 PHE A C 1
ATOM 2744 O O . PHE A 1 383 ? 10.692 -5.820 -0.389 1.00 88.75 383 PHE A O 1
ATOM 2751 N N . PHE A 1 384 ? 11.858 -6.479 -2.169 1.00 88.12 384 PHE A N 1
ATOM 2752 C CA . PHE A 1 384 ? 11.659 -7.905 -1.874 1.00 88.12 384 PHE A CA 1
ATOM 2753 C C . PHE A 1 384 ? 12.200 -8.314 -0.512 1.00 88.12 384 PHE A C 1
ATOM 2755 O O . PHE A 1 384 ? 11.671 -9.245 0.084 1.00 88.12 384 PHE A O 1
ATOM 2762 N N . LEU A 1 385 ? 13.256 -7.647 -0.053 1.00 88.75 385 LEU A N 1
ATOM 2763 C CA . LEU A 1 385 ? 13.955 -7.993 1.174 1.00 88.75 385 LEU A CA 1
ATOM 2764 C C . LEU A 1 385 ? 13.452 -7.220 2.397 1.00 88.75 385 LEU A C 1
ATOM 2766 O O . LEU A 1 385 ? 13.922 -7.458 3.504 1.00 88.75 385 LEU A O 1
ATOM 2770 N N . GLY A 1 386 ? 12.509 -6.289 2.219 1.00 83.12 386 GLY A N 1
ATOM 2771 C CA . GLY A 1 386 ? 12.063 -5.406 3.296 1.00 83.12 386 GLY A CA 1
ATOM 2772 C C . GLY A 1 386 ? 13.154 -4.438 3.765 1.00 83.12 386 GLY A C 1
ATOM 2773 O O . GLY A 1 386 ? 13.130 -3.994 4.909 1.00 83.12 386 GLY A O 1
ATOM 2774 N N . GLY A 1 387 ? 14.123 -4.139 2.898 1.00 83.75 387 GLY A N 1
ATOM 2775 C CA . GLY A 1 387 ? 15.186 -3.175 3.157 1.00 83.75 387 GLY A CA 1
ATOM 2776 C C . GLY A 1 387 ? 14.688 -1.730 3.130 1.00 83.75 387 GLY A C 1
ATOM 2777 O O . GLY A 1 387 ? 13.587 -1.427 2.657 1.00 83.75 387 GLY A O 1
ATOM 2778 N N . ASN A 1 388 ? 15.525 -0.821 3.626 1.00 84.44 388 ASN A N 1
ATOM 2779 C CA . ASN A 1 388 ? 15.221 0.603 3.684 1.00 84.44 388 ASN A CA 1
ATOM 2780 C C . ASN A 1 388 ? 15.916 1.354 2.528 1.00 84.44 388 ASN A C 1
ATOM 2782 O O . ASN A 1 388 ? 17.129 1.552 2.596 1.00 84.44 388 ASN A O 1
ATOM 2786 N N . PRO A 1 389 ? 15.173 1.906 1.546 1.00 84.88 389 PRO A N 1
ATOM 2787 C CA . PRO A 1 389 ? 15.727 2.617 0.388 1.00 84.88 389 PRO A CA 1
ATOM 2788 C C . PRO A 1 389 ? 16.408 3.950 0.721 1.00 84.88 389 PRO A C 1
ATOM 2790 O O . PRO A 1 389 ? 16.814 4.686 -0.177 1.00 84.88 389 PRO A O 1
ATOM 2793 N N . ARG A 1 390 ? 16.528 4.299 2.006 1.00 85.38 390 ARG A N 1
ATOM 2794 C CA . ARG A 1 390 ? 17.325 5.432 2.497 1.00 85.38 390 ARG A CA 1
ATOM 2795 C C . ARG A 1 390 ? 18.636 5.016 3.157 1.00 85.38 390 ARG A C 1
ATOM 2797 O O . ARG A 1 390 ? 19.388 5.895 3.574 1.00 85.38 390 ARG A O 1
ATOM 2804 N N . SER A 1 391 ? 18.886 3.721 3.325 1.00 83.75 391 SER A N 1
ATOM 2805 C CA . SER A 1 391 ? 19.956 3.221 4.179 1.00 83.75 391 SER A CA 1
ATOM 2806 C C . SER A 1 391 ? 20.702 2.061 3.535 1.00 83.75 391 SER A C 1
ATOM 2808 O O . SER A 1 391 ? 20.265 0.915 3.596 1.00 83.75 391 SER A O 1
ATOM 2810 N N . ALA A 1 392 ? 21.919 2.345 3.070 1.00 77.19 392 ALA A N 1
ATOM 2811 C CA . ALA A 1 392 ? 22.817 1.348 2.489 1.00 77.19 392 ALA A CA 1
ATOM 2812 C C . ALA A 1 392 ? 23.229 0.212 3.449 1.00 77.19 392 ALA A C 1
ATOM 2814 O O . ALA A 1 392 ? 23.842 -0.762 3.016 1.00 77.19 392 ALA A O 1
ATOM 2815 N N . SER A 1 393 ? 22.933 0.328 4.749 1.00 75.81 393 SER A N 1
ATOM 2816 C CA . SER A 1 393 ? 23.248 -0.690 5.757 1.00 75.81 393 SER A CA 1
ATOM 2817 C C . SER A 1 393 ? 22.081 -1.614 6.113 1.00 75.81 393 SER A C 1
ATOM 2819 O O . SER A 1 393 ? 22.290 -2.545 6.884 1.00 75.81 393 SER A O 1
ATOM 2821 N N . ASP A 1 394 ? 20.868 -1.358 5.612 1.00 76.50 394 ASP A N 1
ATOM 2822 C CA . ASP A 1 394 ? 19.659 -2.107 5.978 1.00 76.50 394 ASP A CA 1
ATOM 2823 C C . ASP A 1 394 ? 19.039 -2.781 4.748 1.00 76.50 394 ASP A C 1
ATOM 2825 O O . ASP A 1 394 ? 18.139 -2.249 4.097 1.00 76.50 394 ASP A O 1
ATOM 2829 N N . ASN A 1 395 ? 19.586 -3.947 4.401 1.00 69.12 395 ASN A N 1
ATOM 2830 C CA . ASN A 1 395 ? 19.266 -4.667 3.168 1.00 69.12 395 ASN A CA 1
ATOM 2831 C C . ASN A 1 395 ? 18.377 -5.906 3.375 1.00 69.12 395 ASN A C 1
ATOM 2833 O O . ASN A 1 395 ? 18.140 -6.627 2.410 1.00 69.12 395 ASN A O 1
ATOM 2837 N N . GLY A 1 396 ? 17.912 -6.177 4.601 1.00 72.56 396 GLY A N 1
ATOM 2838 C CA . GLY A 1 396 ? 16.997 -7.291 4.889 1.00 72.56 396 GLY A CA 1
ATOM 2839 C C . GLY A 1 396 ? 17.588 -8.701 4.730 1.00 72.56 396 GLY A C 1
ATOM 2840 O O . GLY A 1 396 ? 16.844 -9.685 4.676 1.00 72.56 396 GLY A O 1
ATOM 2841 N N . VAL A 1 397 ? 18.920 -8.822 4.657 1.00 81.94 397 VAL A N 1
ATOM 2842 C CA . VAL A 1 397 ? 19.633 -10.098 4.488 1.00 81.94 397 VAL A CA 1
ATOM 2843 C C . VAL A 1 397 ? 20.455 -10.432 5.724 1.00 81.94 397 VAL A C 1
ATOM 2845 O O . VAL A 1 397 ? 21.182 -9.596 6.256 1.00 81.94 397 VAL A O 1
ATOM 2848 N N . HIS A 1 398 ? 20.416 -11.698 6.127 1.00 80.94 398 HIS A N 1
ATOM 2849 C CA . HIS A 1 398 ? 21.325 -12.272 7.107 1.00 80.94 398 HIS A CA 1
ATOM 2850 C C . HIS A 1 398 ? 21.954 -13.560 6.571 1.00 80.94 398 HIS A C 1
ATOM 2852 O O . HIS A 1 398 ? 21.300 -14.362 5.907 1.00 80.94 398 HIS A O 1
ATOM 2858 N N . SER A 1 399 ? 23.228 -13.785 6.880 1.00 82.44 399 SER A N 1
ATOM 2859 C CA . SER A 1 399 ? 23.931 -15.017 6.524 1.00 82.44 399 SER A CA 1
ATOM 2860 C C . SER A 1 399 ? 24.633 -15.602 7.738 1.00 82.44 399 SER A C 1
ATOM 2862 O O . SER A 1 399 ? 25.307 -14.867 8.462 1.00 82.44 399 SER A O 1
ATOM 2864 N N . ALA A 1 400 ? 24.534 -16.916 7.908 1.00 79.69 400 ALA A N 1
ATOM 2865 C CA . ALA A 1 400 ? 25.134 -17.640 9.020 1.00 79.69 400 ALA A CA 1
ATOM 2866 C C . ALA A 1 400 ? 25.761 -18.961 8.554 1.00 79.69 400 ALA A C 1
ATOM 2868 O O . ALA A 1 400 ? 25.468 -19.463 7.468 1.00 79.69 400 ALA A O 1
ATOM 2869 N N . PHE A 1 401 ? 26.607 -19.537 9.406 1.00 77.56 401 PHE A N 1
ATOM 2870 C CA . PHE A 1 401 ? 27.055 -20.922 9.279 1.00 77.56 401 PHE A CA 1
ATOM 2871 C C . PHE A 1 401 ? 26.398 -21.757 10.373 1.00 77.56 401 PHE A C 1
ATOM 2873 O O . PHE A 1 401 ? 26.358 -21.343 11.531 1.00 77.56 401 PHE A O 1
ATOM 2880 N N . THR A 1 402 ? 25.885 -22.928 10.010 1.00 73.06 402 THR A N 1
ATOM 2881 C CA . THR A 1 402 ? 25.199 -23.845 10.937 1.00 73.06 402 THR A CA 1
ATOM 2882 C C . THR A 1 402 ? 25.809 -25.236 10.843 1.00 73.06 402 THR A C 1
ATOM 2884 O O . THR A 1 402 ? 26.392 -25.567 9.816 1.00 73.06 402 THR A O 1
ATOM 2887 N N . LYS A 1 403 ? 25.674 -26.068 11.879 1.00 72.12 403 LYS A N 1
ATOM 2888 C CA . LYS A 1 403 ? 26.133 -27.464 11.831 1.00 72.12 403 LYS A CA 1
ATOM 2889 C C . LYS A 1 403 ? 24.972 -28.416 11.588 1.00 72.12 403 LYS A C 1
ATOM 2891 O O . LYS A 1 403 ? 23.933 -28.285 12.228 1.00 72.12 403 LYS A O 1
ATOM 2896 N N . ASP A 1 404 ? 25.151 -29.380 10.691 1.00 66.75 404 ASP A N 1
ATOM 2897 C CA . ASP A 1 404 ? 24.202 -30.486 10.551 1.00 66.75 404 ASP A CA 1
ATOM 2898 C C . ASP A 1 404 ? 24.363 -31.531 11.672 1.00 66.75 404 ASP A C 1
ATOM 2900 O O . ASP A 1 404 ? 25.250 -31.442 12.525 1.00 66.75 404 ASP A O 1
ATOM 2904 N N . ALA A 1 405 ? 23.503 -32.554 11.665 1.00 61.19 405 ALA A N 1
ATOM 2905 C CA . ALA A 1 405 ? 23.538 -33.649 12.636 1.00 61.19 405 ALA A CA 1
ATOM 2906 C C . ALA A 1 405 ? 24.855 -34.458 12.617 1.00 61.19 405 ALA A C 1
ATOM 2908 O O . ALA A 1 405 ? 25.137 -35.178 13.573 1.00 61.19 405 ALA A O 1
ATOM 2909 N N . ALA A 1 406 ? 25.661 -34.339 11.556 1.00 64.69 406 ALA A N 1
ATOM 2910 C CA . ALA A 1 406 ? 26.983 -34.948 11.429 1.00 64.69 406 ALA A CA 1
ATOM 2911 C C . ALA A 1 406 ? 28.129 -33.984 11.813 1.00 64.69 406 ALA A C 1
ATOM 2913 O O . ALA A 1 406 ? 29.298 -34.367 11.764 1.00 64.69 406 ALA A O 1
ATOM 2914 N N . GLY A 1 407 ? 27.816 -32.748 12.222 1.00 65.00 407 GLY A N 1
ATOM 2915 C CA . GLY A 1 407 ? 28.779 -31.733 12.646 1.00 65.00 407 GLY A CA 1
ATOM 2916 C C . GLY A 1 407 ? 29.435 -30.943 11.509 1.00 65.00 407 GLY A C 1
ATOM 2917 O O . GLY A 1 407 ? 30.409 -30.234 11.779 1.00 65.00 407 GLY A O 1
ATOM 2918 N N . LYS A 1 408 ? 28.934 -31.052 10.268 1.00 68.25 408 LYS A N 1
ATOM 2919 C CA . LYS A 1 408 ? 29.443 -30.334 9.086 1.00 68.25 408 LYS A CA 1
ATOM 2920 C C . LYS A 1 408 ? 28.831 -28.933 8.995 1.00 68.25 408 LYS A C 1
ATOM 2922 O O . LYS A 1 408 ? 27.626 -28.775 9.191 1.00 68.25 408 LYS A O 1
ATOM 2927 N N . ASP A 1 409 ? 29.652 -27.936 8.666 1.00 70.19 409 ASP A N 1
ATOM 2928 C CA . ASP A 1 409 ? 29.199 -26.555 8.479 1.00 70.19 409 ASP A CA 1
ATOM 2929 C C . ASP A 1 409 ? 28.368 -26.404 7.187 1.00 70.19 409 ASP A C 1
ATOM 2931 O O . ASP A 1 409 ? 28.718 -26.935 6.138 1.00 70.19 409 ASP A O 1
ATOM 2935 N N . ASN A 1 410 ? 27.262 -25.671 7.250 1.00 75.19 410 ASN A N 1
ATOM 2936 C CA . ASN A 1 410 ? 26.369 -25.363 6.135 1.00 75.19 410 ASN A CA 1
ATOM 2937 C C . ASN A 1 410 ? 26.205 -23.848 6.053 1.00 75.19 410 ASN A C 1
ATOM 2939 O O . ASN A 1 410 ? 25.917 -23.210 7.072 1.00 75.19 410 ASN A O 1
ATOM 2943 N N . PHE A 1 411 ? 26.359 -23.281 4.857 1.00 83.31 411 PHE A N 1
ATOM 2944 C CA . PHE A 1 411 ? 26.072 -21.867 4.638 1.00 83.31 411 PHE A CA 1
ATOM 2945 C C . PHE A 1 411 ? 24.560 -21.657 4.524 1.00 83.31 411 PHE A C 1
ATOM 2947 O O . PHE A 1 411 ? 23.898 -22.276 3.690 1.00 83.31 411 PHE A O 1
ATOM 2954 N N . LEU A 1 412 ? 24.022 -20.780 5.368 1.00 86.31 412 LEU A N 1
ATOM 2955 C CA . LEU A 1 412 ? 22.605 -20.450 5.421 1.00 86.31 412 LEU A CA 1
ATOM 2956 C C . LEU A 1 412 ? 22.397 -18.992 5.013 1.00 86.31 412 LEU A C 1
ATOM 2958 O O . LEU A 1 412 ? 23.029 -18.088 5.565 1.00 86.31 412 LEU A O 1
ATOM 2962 N N . LEU A 1 413 ? 21.472 -18.767 4.082 1.00 90.62 413 LEU A N 1
ATOM 2963 C CA . LEU A 1 413 ? 20.995 -17.440 3.708 1.00 90.62 413 LEU A CA 1
ATOM 2964 C C . LEU A 1 413 ? 19.575 -17.247 4.245 1.00 90.62 413 LEU A C 1
ATOM 2966 O O . LEU A 1 413 ? 18.650 -17.900 3.766 1.00 90.62 413 LEU A O 1
ATOM 2970 N N . THR A 1 414 ? 19.405 -16.347 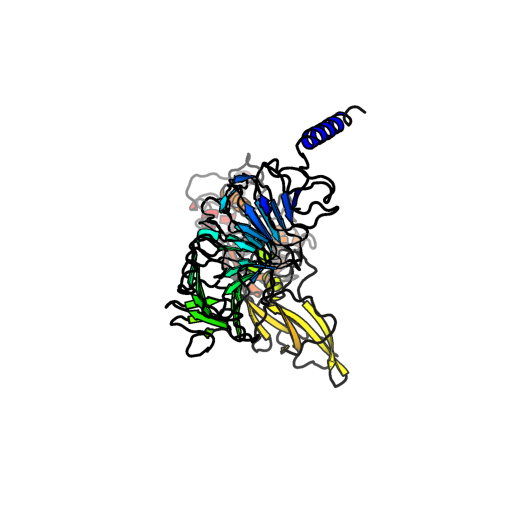5.211 1.00 89.69 414 THR A N 1
ATOM 2971 C CA . THR A 1 414 ? 18.102 -15.964 5.767 1.00 89.69 414 THR A CA 1
ATOM 2972 C C . THR A 1 414 ? 17.704 -14.587 5.253 1.00 89.69 414 THR A C 1
ATOM 2974 O O . THR A 1 414 ? 18.470 -13.630 5.354 1.00 89.69 414 THR A O 1
ATOM 2977 N N . ILE A 1 415 ? 16.494 -14.473 4.716 1.00 89.62 415 ILE A N 1
ATOM 2978 C CA . ILE A 1 415 ? 15.965 -13.236 4.140 1.00 89.62 415 ILE A CA 1
ATOM 2979 C C . ILE A 1 415 ? 14.581 -12.928 4.694 1.00 89.62 415 ILE A C 1
ATOM 2981 O O . ILE A 1 415 ? 13.790 -13.843 4.929 1.00 89.62 415 ILE A O 1
ATOM 2985 N N . ALA A 1 416 ? 14.278 -11.647 4.884 1.00 85.81 416 ALA A N 1
ATOM 2986 C CA . ALA A 1 416 ? 12.899 -11.204 5.036 1.00 85.81 416 ALA A CA 1
ATOM 2987 C C . ALA A 1 416 ? 12.256 -11.113 3.645 1.00 85.81 416 ALA A C 1
ATOM 2989 O O . ALA A 1 416 ? 12.880 -10.629 2.711 1.00 85.81 416 ALA A O 1
ATOM 2990 N N . VAL A 1 417 ? 11.028 -11.601 3.485 1.00 85.94 417 VAL A N 1
ATOM 2991 C CA . VAL A 1 417 ? 10.240 -11.447 2.249 1.00 85.94 417 VAL A CA 1
ATOM 2992 C C . VAL A 1 417 ? 8.786 -11.131 2.576 1.00 85.94 417 VAL A C 1
ATOM 2994 O O . VAL A 1 417 ? 8.330 -11.519 3.655 1.00 85.94 417 VAL A O 1
ATOM 2997 N N . PRO A 1 418 ? 8.035 -10.483 1.668 1.00 82.12 418 PRO A N 1
ATOM 2998 C CA . PRO A 1 418 ? 6.599 -10.272 1.811 1.00 82.12 418 PRO A CA 1
ATOM 2999 C C . PRO A 1 418 ? 5.879 -11.535 2.299 1.00 82.12 418 PRO A C 1
ATOM 3001 O O . PRO A 1 418 ? 6.097 -12.638 1.784 1.00 82.12 418 PRO A O 1
ATOM 3004 N N . ALA A 1 419 ? 5.051 -11.391 3.331 1.00 72.62 419 ALA A N 1
ATOM 3005 C CA . ALA A 1 419 ? 4.358 -12.513 3.946 1.00 72.62 419 ALA A CA 1
ATOM 3006 C C . ALA A 1 419 ? 3.468 -13.233 2.918 1.00 72.62 419 ALA A C 1
ATOM 3008 O O . ALA A 1 419 ? 2.782 -12.609 2.110 1.00 72.62 419 ALA A O 1
ATOM 3009 N N . GLY A 1 420 ? 3.495 -14.569 2.935 1.00 66.75 420 GLY A N 1
ATOM 3010 C CA . GLY A 1 420 ? 2.719 -15.400 2.006 1.00 66.75 420 GLY A CA 1
ATOM 3011 C C . GLY A 1 420 ? 3.357 -15.628 0.630 1.00 66.75 420 GLY A C 1
ATOM 3012 O O . GLY A 1 420 ? 2.783 -16.358 -0.178 1.00 66.75 420 GLY A O 1
ATOM 3013 N N . VAL A 1 421 ? 4.545 -15.078 0.350 1.00 78.06 421 VAL A N 1
ATOM 3014 C CA . VAL A 1 421 ? 5.312 -15.432 -0.857 1.00 78.06 421 VAL A CA 1
ATOM 3015 C C . VAL A 1 421 ? 5.641 -16.923 -0.844 1.00 78.06 421 VAL A C 1
ATOM 3017 O O . VAL A 1 421 ? 6.140 -17.443 0.147 1.00 78.06 421 VAL A O 1
ATOM 3020 N N . LEU A 1 422 ? 5.400 -17.631 -1.943 1.00 79.88 422 LEU A N 1
ATOM 3021 C CA . LEU A 1 422 ? 5.779 -19.037 -2.089 1.00 79.88 422 LEU A CA 1
ATOM 3022 C C . LEU A 1 422 ? 6.912 -19.153 -3.104 1.00 79.88 422 LEU A C 1
ATOM 3024 O O . LEU A 1 422 ? 6.849 -18.546 -4.174 1.00 79.88 422 LEU A O 1
ATOM 3028 N N . PHE A 1 423 ? 7.934 -19.937 -2.764 1.00 82.25 423 PHE A N 1
ATOM 3029 C CA . PHE A 1 423 ? 9.017 -20.264 -3.683 1.00 82.25 423 PHE A CA 1
ATOM 3030 C C . PHE A 1 423 ? 8.692 -21.555 -4.435 1.00 82.25 423 PHE A C 1
ATOM 3032 O O . PHE A 1 423 ? 8.137 -22.498 -3.873 1.00 82.25 423 PHE A O 1
ATOM 3039 N N . SER A 1 424 ? 9.035 -21.592 -5.719 1.00 75.50 424 SER A N 1
ATOM 3040 C CA . SER A 1 424 ? 8.818 -22.728 -6.616 1.00 75.50 424 SER A CA 1
ATOM 3041 C C . SER A 1 424 ? 10.126 -23.170 -7.287 1.00 75.50 424 SER A C 1
ATOM 3043 O O . SER A 1 424 ? 11.058 -22.373 -7.438 1.00 75.50 424 SER A O 1
ATOM 3045 N N . GLY A 1 425 ? 10.206 -24.468 -7.603 1.00 60.12 425 GLY A N 1
ATOM 3046 C CA . GLY A 1 425 ? 11.448 -25.201 -7.876 1.00 60.12 425 GLY A CA 1
ATOM 3047 C C . GLY A 1 425 ? 12.159 -24.946 -9.215 1.00 60.12 425 GLY A C 1
ATOM 3048 O O . GLY A 1 425 ? 11.621 -24.361 -10.151 1.00 60.12 425 GLY A O 1
ATOM 3049 N N . GLY A 1 426 ? 13.391 -25.466 -9.263 1.00 57.59 426 GLY A N 1
ATOM 3050 C CA . GLY A 1 426 ? 14.449 -25.354 -10.277 1.00 57.59 426 GLY A CA 1
ATOM 3051 C C . GLY A 1 426 ? 15.806 -25.589 -9.574 1.00 57.59 426 GLY A C 1
ATOM 3052 O O . GLY A 1 426 ? 15.800 -25.812 -8.364 1.00 57.59 426 GLY A O 1
ATOM 3053 N N . PRO A 1 427 ? 16.980 -25.516 -10.241 1.00 62.25 427 PRO A N 1
ATOM 3054 C CA . PRO A 1 427 ? 18.245 -25.395 -9.501 1.00 62.25 427 PRO A CA 1
ATOM 3055 C C . PRO A 1 427 ? 18.245 -24.138 -8.605 1.00 62.25 427 PRO A C 1
ATOM 3057 O O . PRO A 1 427 ? 18.851 -24.118 -7.546 1.00 62.25 427 PRO A O 1
ATOM 3060 N N . ASN A 1 428 ? 17.487 -23.110 -8.987 1.00 80.81 428 ASN A N 1
ATOM 3061 C CA . ASN A 1 428 ? 17.279 -21.898 -8.204 1.00 80.81 428 ASN A CA 1
ATOM 3062 C C . ASN A 1 428 ? 15.827 -21.848 -7.701 1.00 80.81 428 ASN A C 1
ATOM 3064 O O . ASN A 1 428 ? 14.912 -22.189 -8.453 1.00 80.81 428 ASN A O 1
ATOM 3068 N N . ALA A 1 429 ? 15.608 -21.382 -6.471 1.00 85.12 429 ALA A N 1
ATOM 3069 C CA . ALA A 1 429 ? 14.266 -21.169 -5.926 1.00 85.12 429 ALA A CA 1
ATOM 3070 C C . ALA A 1 429 ? 13.703 -19.840 -6.452 1.00 85.12 429 ALA A C 1
ATOM 3072 O O . ALA A 1 429 ? 14.369 -18.815 -6.331 1.00 85.12 429 ALA A O 1
ATOM 3073 N N . THR A 1 430 ? 12.504 -19.828 -7.040 1.00 86.25 430 THR A N 1
ATOM 3074 C CA . THR A 1 430 ? 11.923 -18.633 -7.693 1.00 86.25 430 THR A CA 1
ATOM 3075 C C . THR A 1 430 ? 10.601 -18.205 -7.064 1.00 86.25 430 THR A C 1
ATOM 3077 O O . THR A 1 430 ? 9.811 -19.049 -6.647 1.00 86.25 430 THR A O 1
ATOM 3080 N N . ALA A 1 431 ? 10.348 -16.899 -7.016 1.00 85.19 431 ALA A N 1
ATOM 3081 C CA . ALA A 1 431 ? 9.132 -16.292 -6.478 1.00 85.19 431 ALA A CA 1
ATOM 3082 C C . ALA A 1 431 ? 8.807 -14.975 -7.208 1.00 85.19 431 ALA A C 1
ATOM 3084 O O . ALA A 1 431 ? 9.593 -14.505 -8.029 1.00 85.19 431 ALA A O 1
ATOM 3085 N N . SER A 1 432 ? 7.650 -14.367 -6.931 1.00 80.12 432 SER A N 1
ATOM 3086 C CA . SER A 1 432 ? 7.287 -13.050 -7.470 1.00 80.12 432 SER A CA 1
ATOM 3087 C C . SER A 1 432 ? 6.471 -12.227 -6.479 1.00 80.12 432 SER A C 1
ATOM 3089 O O . SER A 1 432 ? 5.593 -12.759 -5.798 1.00 80.12 432 SER A O 1
ATOM 3091 N N . VAL A 1 433 ? 6.761 -10.926 -6.432 1.00 77.56 433 VAL A N 1
ATOM 3092 C CA . VAL A 1 433 ? 6.068 -9.904 -5.638 1.00 77.56 433 VAL A CA 1
ATOM 3093 C C . VAL A 1 433 ? 5.731 -8.754 -6.576 1.00 77.56 433 VAL A C 1
ATOM 3095 O O . VAL A 1 433 ? 6.597 -8.328 -7.333 1.00 77.56 433 VAL A O 1
ATOM 3098 N N . ASP A 1 434 ? 4.488 -8.276 -6.548 1.00 76.00 434 ASP A N 1
ATOM 3099 C CA . ASP A 1 434 ? 4.029 -7.176 -7.411 1.00 76.00 434 ASP A CA 1
ATOM 3100 C C . ASP A 1 434 ? 4.334 -7.390 -8.911 1.00 76.00 434 ASP A C 1
ATOM 3102 O O . ASP A 1 434 ? 4.854 -6.530 -9.616 1.00 76.00 434 ASP A O 1
ATOM 3106 N N . GLY A 1 435 ? 4.149 -8.625 -9.394 1.00 73.81 435 GLY A N 1
ATOM 3107 C CA . GLY A 1 435 ? 4.478 -9.006 -10.774 1.00 73.81 435 GLY A CA 1
ATOM 3108 C C . GLY A 1 435 ? 5.976 -8.991 -11.114 1.00 73.81 435 GLY A C 1
ATOM 3109 O O . GLY A 1 435 ? 6.353 -9.412 -12.207 1.00 73.81 435 GLY A O 1
ATOM 3110 N N . MET A 1 436 ? 6.841 -8.573 -10.188 1.00 82.75 436 MET A N 1
ATOM 3111 C CA . MET A 1 436 ? 8.287 -8.606 -10.331 1.00 82.75 436 MET A CA 1
ATOM 3112 C C . MET A 1 436 ? 8.820 -9.932 -9.773 1.00 82.75 436 MET A C 1
ATOM 3114 O O . MET A 1 436 ? 8.607 -10.257 -8.600 1.00 82.75 436 MET A O 1
ATOM 3118 N N . PRO A 1 437 ? 9.457 -10.769 -10.596 1.00 83.44 437 PRO A N 1
ATOM 3119 C CA . PRO A 1 437 ? 9.981 -12.042 -10.128 1.00 83.44 437 PRO A CA 1
ATOM 3120 C C . PRO A 1 437 ? 11.368 -11.880 -9.479 1.00 83.44 437 PRO A C 1
ATOM 3122 O O . PRO A 1 437 ? 12.113 -10.944 -9.768 1.00 83.44 437 PRO A O 1
ATOM 3125 N N . PHE A 1 438 ? 11.745 -12.819 -8.611 1.00 87.56 438 PHE A N 1
ATOM 3126 C CA . PHE A 1 438 ? 13.067 -12.929 -7.989 1.00 87.56 438 PHE A CA 1
ATOM 3127 C C . PHE A 1 438 ? 13.447 -14.380 -7.705 1.00 87.56 438 PHE A C 1
ATOM 3129 O O . PHE A 1 438 ? 12.613 -15.283 -7.760 1.00 87.56 438 PHE A O 1
ATOM 3136 N N . SER A 1 439 ? 14.738 -14.623 -7.478 1.00 89.81 439 SER A N 1
ATOM 3137 C CA . SER A 1 439 ? 15.266 -15.969 -7.267 1.00 89.81 439 SER A CA 1
ATOM 3138 C C . SER A 1 439 ? 16.386 -16.023 -6.235 1.00 89.81 439 SER A C 1
ATOM 3140 O O . SER A 1 439 ? 17.169 -15.080 -6.110 1.00 89.81 439 SER A O 1
ATOM 3142 N N . ILE A 1 440 ? 16.485 -17.160 -5.548 1.00 91.62 440 ILE A N 1
ATOM 3143 C CA . ILE A 1 440 ? 17.625 -17.555 -4.722 1.00 91.62 440 ILE A CA 1
ATOM 3144 C C . ILE A 1 440 ? 18.487 -18.496 -5.551 1.00 91.62 440 ILE A C 1
ATOM 3146 O O . ILE A 1 440 ? 17.994 -19.509 -6.050 1.00 91.62 440 ILE A O 1
ATOM 3150 N N . GLN A 1 441 ? 19.755 -18.140 -5.731 1.00 90.50 441 GLN A N 1
ATOM 3151 C CA . GLN A 1 441 ? 20.660 -18.842 -6.634 1.00 90.50 441 GLN A CA 1
ATOM 3152 C C . GLN A 1 441 ? 21.861 -19.406 -5.891 1.00 90.50 441 GLN A C 1
ATOM 3154 O O . GLN A 1 441 ? 22.438 -18.711 -5.053 1.00 90.50 441 GLN A O 1
ATOM 3159 N N . GLY A 1 442 ? 22.257 -20.628 -6.248 1.00 89.31 442 GLY A N 1
ATOM 3160 C CA . GLY A 1 442 ? 23.419 -21.315 -5.690 1.00 89.31 442 GLY A CA 1
ATOM 3161 C C . GLY A 1 442 ? 24.605 -21.375 -6.654 1.00 89.31 442 GLY A C 1
ATOM 3162 O O . GLY A 1 442 ? 24.425 -21.536 -7.862 1.00 89.31 442 GLY A O 1
ATOM 3163 N N . SER A 1 443 ? 25.826 -21.288 -6.126 1.00 87.12 443 SER A N 1
ATOM 3164 C CA . SER A 1 443 ? 27.077 -21.422 -6.886 1.00 87.12 443 SER A CA 1
ATOM 3165 C C . SER A 1 443 ? 28.182 -22.085 -6.057 1.00 87.12 443 SER A C 1
ATOM 3167 O O . SER A 1 443 ? 28.160 -22.038 -4.829 1.00 87.12 443 SER A O 1
ATOM 3169 N N . THR A 1 444 ? 29.169 -22.675 -6.735 1.00 84.38 444 THR A N 1
ATOM 3170 C CA . THR A 1 444 ? 30.408 -23.204 -6.131 1.00 84.38 444 THR A CA 1
ATOM 3171 C C . THR A 1 444 ? 31.670 -22.432 -6.535 1.00 84.38 444 THR A C 1
ATOM 3173 O O . THR A 1 444 ? 32.742 -22.639 -5.969 1.00 84.38 444 THR A O 1
ATOM 3176 N N . ASP A 1 445 ? 31.571 -21.544 -7.525 1.00 83.75 445 ASP A N 1
ATOM 3177 C CA . ASP A 1 445 ? 32.715 -20.872 -8.159 1.00 83.75 445 ASP A CA 1
ATOM 3178 C C . ASP A 1 445 ? 32.506 -19.366 -8.399 1.00 83.75 445 ASP A C 1
ATOM 3180 O O . ASP A 1 445 ? 33.451 -18.693 -8.790 1.00 83.75 445 ASP A O 1
ATOM 3184 N N . LEU A 1 446 ? 31.313 -18.829 -8.101 1.00 83.19 446 LEU A N 1
ATOM 3185 C CA . LEU A 1 446 ? 30.839 -17.462 -8.386 1.00 83.19 446 LEU A CA 1
ATOM 3186 C C . LEU A 1 446 ? 30.593 -17.142 -9.870 1.00 83.19 446 LEU A C 1
ATOM 3188 O O . LEU A 1 446 ? 29.917 -16.145 -10.157 1.00 83.19 446 LEU A O 1
ATOM 3192 N N . ASP A 1 447 ? 31.034 -17.999 -10.786 1.00 80.31 447 ASP A N 1
ATOM 3193 C CA . ASP A 1 447 ? 30.881 -17.833 -12.231 1.00 80.31 447 ASP A CA 1
ATOM 3194 C C . ASP A 1 447 ? 29.565 -18.462 -12.722 1.00 80.31 447 ASP A C 1
ATOM 3196 O O . ASP A 1 447 ? 28.793 -17.829 -13.451 1.00 80.31 447 ASP A O 1
ATOM 3200 N N . ALA A 1 448 ? 29.252 -19.679 -12.261 1.00 83.00 448 ALA A N 1
ATOM 3201 C CA . ALA A 1 448 ? 28.045 -20.423 -12.611 1.00 83.00 448 ALA A CA 1
ATOM 3202 C C . ALA A 1 448 ? 27.056 -20.493 -11.434 1.00 83.00 448 ALA A C 1
ATOM 3204 O O . ALA A 1 448 ? 27.376 -20.969 -10.346 1.00 83.00 448 ALA A O 1
ATOM 3205 N N . TRP A 1 449 ? 25.817 -20.047 -11.664 1.00 86.56 449 TRP A N 1
ATOM 3206 C CA . TRP A 1 449 ? 24.748 -19.965 -10.654 1.00 86.56 449 TRP A CA 1
ATOM 3207 C C . TRP A 1 449 ? 23.648 -21.004 -10.900 1.00 86.56 449 TRP A C 1
ATOM 3209 O O . TRP A 1 449 ? 22.481 -20.671 -11.132 1.00 86.56 449 TRP A O 1
ATOM 3219 N N . THR A 1 450 ? 24.066 -22.266 -10.951 1.00 85.12 450 THR A N 1
ATOM 3220 C CA . THR A 1 450 ? 23.241 -23.418 -11.342 1.00 85.12 450 THR A CA 1
ATOM 3221 C C . THR A 1 450 ? 23.122 -24.470 -10.243 1.00 85.12 450 THR A C 1
ATOM 3223 O O . THR A 1 450 ? 22.591 -25.548 -10.506 1.00 85.12 450 THR A O 1
ATOM 3226 N N . GLN A 1 451 ? 23.648 -24.209 -9.043 1.00 86.94 451 GLN A N 1
ATOM 3227 C CA . GLN A 1 451 ? 23.626 -25.193 -7.963 1.00 86.94 451 GLN A CA 1
ATOM 3228 C C . GLN A 1 451 ? 22.245 -25.240 -7.305 1.00 86.94 451 GLN A C 1
ATOM 3230 O O . GLN A 1 451 ? 21.693 -24.173 -7.039 1.00 86.94 451 GLN A O 1
ATOM 3235 N N . PRO A 1 452 ? 21.712 -26.442 -7.019 1.00 87.88 452 PRO A N 1
ATOM 3236 C CA . PRO A 1 452 ? 20.391 -26.621 -6.431 1.00 87.88 452 PRO A CA 1
ATOM 3237 C C . PRO A 1 452 ? 20.294 -26.001 -5.031 1.00 87.88 452 PRO A C 1
ATOM 3239 O O . PRO A 1 452 ? 21.128 -26.280 -4.167 1.00 87.88 452 PRO A O 1
ATOM 3242 N N . VAL A 1 453 ? 19.250 -25.203 -4.808 1.00 88.25 453 VAL A N 1
ATOM 3243 C CA . VAL A 1 453 ? 18.923 -24.552 -3.529 1.00 88.25 453 VAL A CA 1
ATOM 3244 C C . VAL A 1 453 ? 17.642 -25.152 -2.946 1.00 88.25 453 VAL A C 1
ATOM 3246 O O . VAL A 1 453 ? 16.673 -25.363 -3.674 1.00 88.25 453 VAL A O 1
ATOM 3249 N N . GLU A 1 454 ? 17.613 -25.376 -1.634 1.00 87.81 454 GLU A N 1
ATOM 3250 C CA . GLU A 1 454 ? 16.403 -25.752 -0.895 1.00 87.81 454 GLU A CA 1
ATOM 3251 C C . GLU A 1 454 ? 16.082 -24.765 0.228 1.00 87.81 454 GLU A C 1
ATOM 3253 O O . GLU A 1 454 ? 16.970 -24.125 0.798 1.00 87.81 454 GLU A O 1
ATOM 3258 N N . GLU A 1 455 ? 14.791 -24.654 0.536 1.00 88.62 455 GLU A N 1
ATOM 3259 C CA . GLU A 1 455 ? 14.286 -23.914 1.689 1.00 88.62 455 GLU A CA 1
ATOM 3260 C C . GLU A 1 455 ? 14.328 -24.803 2.940 1.00 88.62 455 GLU A C 1
ATOM 3262 O O . GLU A 1 455 ? 13.974 -25.982 2.892 1.00 88.62 455 GLU A O 1
ATOM 3267 N N . VAL A 1 456 ? 14.747 -24.234 4.069 1.00 85.62 456 VAL A N 1
ATOM 3268 C CA . VAL A 1 456 ? 14.855 -24.918 5.364 1.00 85.62 456 VAL A CA 1
ATOM 3269 C C . VAL A 1 456 ? 14.230 -24.071 6.479 1.00 85.62 456 VAL A C 1
ATOM 3271 O O . VAL A 1 456 ? 14.079 -22.858 6.308 1.00 85.62 456 VAL A O 1
ATOM 3274 N N . PRO A 1 457 ? 13.870 -24.668 7.633 1.00 86.31 457 PRO A N 1
ATOM 3275 C CA . PRO A 1 457 ? 13.367 -23.906 8.772 1.00 86.31 457 PRO A CA 1
ATOM 3276 C C . PRO A 1 457 ? 14.322 -22.781 9.191 1.00 86.31 457 PRO A C 1
ATOM 3278 O O . PRO A 1 457 ? 15.541 -22.970 9.229 1.00 86.31 457 PRO A O 1
ATOM 3281 N N . VAL A 1 458 ? 13.756 -21.622 9.534 1.00 84.31 458 VAL A N 1
ATOM 3282 C CA . VAL A 1 458 ? 14.507 -20.477 10.068 1.00 84.31 458 VAL A CA 1
ATOM 3283 C C . VAL A 1 458 ? 15.117 -20.863 11.415 1.00 84.31 458 VAL A C 1
ATOM 3285 O O . VAL A 1 458 ? 14.432 -21.434 12.261 1.00 84.31 458 VAL A O 1
ATOM 3288 N N . GLN A 1 459 ? 16.402 -20.565 11.608 1.00 74.38 459 GLN A N 1
ATOM 3289 C CA . GLN A 1 459 ? 17.105 -20.835 12.866 1.00 74.38 459 GLN A CA 1
ATOM 3290 C C . GLN A 1 459 ? 17.102 -19.619 13.799 1.00 74.38 459 GLN A C 1
ATOM 3292 O O . GLN A 1 459 ? 17.018 -18.478 13.343 1.00 74.38 459 GLN A O 1
ATOM 3297 N N . ASP A 1 460 ? 17.224 -19.865 15.104 1.00 61.12 460 ASP A N 1
ATOM 3298 C CA . ASP A 1 460 ? 17.277 -18.823 16.130 1.00 61.12 460 ASP A CA 1
ATOM 3299 C C . ASP A 1 460 ? 18.687 -18.219 16.261 1.00 61.12 460 ASP A C 1
ATOM 3301 O O . ASP A 1 460 ? 19.675 -18.939 16.400 1.00 61.12 460 ASP A O 1
ATOM 3305 N N . GLY A 1 461 ? 18.764 -16.883 16.290 1.00 62.97 461 GLY A N 1
ATOM 3306 C CA . GLY A 1 461 ? 19.981 -16.123 16.605 1.00 62.97 461 GLY A CA 1
ATOM 3307 C C . GLY A 1 461 ? 20.577 -15.358 15.419 1.00 62.97 461 GLY A C 1
ATOM 3308 O O . GLY A 1 461 ? 21.135 -15.946 14.503 1.00 62.97 461 GLY A O 1
ATOM 3309 N N . GLY A 1 462 ? 20.508 -14.022 15.471 1.00 69.94 462 GLY A N 1
ATOM 3310 C CA . GLY A 1 462 ? 21.164 -13.123 14.507 1.00 69.94 462 GLY A CA 1
ATOM 3311 C C . GLY A 1 462 ? 20.329 -12.707 13.290 1.00 69.94 462 GLY A C 1
ATOM 3312 O O . GLY A 1 462 ? 20.800 -11.888 12.510 1.00 69.94 462 GLY A O 1
ATOM 3313 N N . ASN A 1 463 ? 19.101 -13.216 13.153 1.00 79.62 463 ASN A N 1
ATOM 3314 C CA . ASN A 1 463 ? 18.189 -12.907 12.046 1.00 79.62 463 ASN A CA 1
ATOM 3315 C C . ASN A 1 463 ? 17.989 -11.396 11.810 1.00 79.62 463 ASN A C 1
ATOM 3317 O O . ASN A 1 463 ? 18.060 -10.610 12.760 1.00 79.62 463 ASN A O 1
ATOM 3321 N N . PRO A 1 464 ? 17.706 -10.983 10.559 1.00 72.88 464 PRO A N 1
ATOM 3322 C CA . PRO A 1 464 ? 17.482 -9.581 10.253 1.00 72.88 464 PRO A CA 1
ATOM 3323 C C . PRO A 1 464 ? 16.168 -9.111 10.891 1.00 72.88 464 PRO A C 1
ATOM 3325 O O . PRO A 1 464 ? 15.278 -9.915 11.188 1.00 72.88 464 PRO A O 1
ATOM 3328 N N . ASN A 1 465 ? 16.037 -7.797 11.086 1.00 73.38 465 ASN A N 1
ATOM 3329 C CA . ASN A 1 465 ? 14.768 -7.207 11.505 1.00 73.38 465 ASN A CA 1
ATOM 3330 C C . ASN A 1 465 ? 13.679 -7.541 10.478 1.00 73.38 465 ASN A C 1
ATOM 3332 O O . ASN A 1 465 ? 13.932 -7.524 9.275 1.00 73.38 465 ASN A O 1
ATOM 3336 N N . VAL A 1 466 ? 12.467 -7.829 10.957 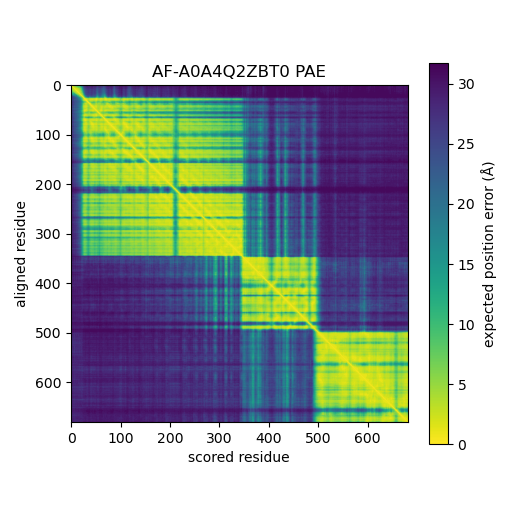1.00 72.75 466 VAL A N 1
ATOM 3337 C CA . VAL A 1 466 ? 11.324 -8.177 10.105 1.00 72.75 466 VAL A CA 1
ATOM 3338 C C . VAL A 1 466 ? 10.348 -7.002 10.093 1.00 72.75 466 VAL A C 1
ATOM 3340 O O . VAL A 1 466 ? 9.684 -6.768 11.107 1.00 72.75 466 VAL A O 1
ATOM 3343 N N . PRO A 1 467 ? 10.252 -6.242 8.986 1.00 69.06 467 PRO A N 1
ATOM 3344 C CA . PRO A 1 467 ? 9.258 -5.186 8.860 1.00 69.06 467 PRO A CA 1
ATOM 3345 C C . PRO A 1 467 ? 7.832 -5.742 8.908 1.00 69.06 467 PRO A C 1
ATOM 3347 O O . PRO A 1 467 ? 7.582 -6.913 8.608 1.00 69.06 467 PRO A O 1
ATOM 3350 N N . ALA A 1 468 ? 6.869 -4.883 9.240 1.00 64.38 468 ALA A N 1
ATOM 3351 C CA . ALA A 1 468 ? 5.457 -5.243 9.172 1.00 64.38 468 ALA A CA 1
ATOM 3352 C C . ALA A 1 468 ? 5.088 -5.714 7.752 1.00 64.38 468 ALA A C 1
ATOM 3354 O O . ALA A 1 468 ? 5.453 -5.077 6.766 1.00 64.38 468 ALA A O 1
ATOM 3355 N N . GLY A 1 469 ? 4.380 -6.843 7.652 1.00 63.06 469 GLY A N 1
ATOM 3356 C CA . GLY A 1 469 ? 4.009 -7.450 6.369 1.00 63.06 469 GLY A CA 1
ATOM 3357 C C . GLY A 1 469 ? 5.067 -8.373 5.749 1.00 63.06 469 GLY A C 1
ATOM 3358 O O . GLY A 1 469 ? 4.819 -8.915 4.674 1.00 63.06 469 GLY A O 1
ATOM 3359 N N . TYR A 1 470 ? 6.208 -8.600 6.411 1.00 78.19 470 TYR A N 1
ATOM 3360 C CA . TYR A 1 470 ? 7.264 -9.519 5.967 1.00 78.19 470 TYR A CA 1
ATOM 3361 C C . TYR A 1 470 ? 7.364 -10.753 6.880 1.00 78.19 470 TYR A C 1
ATOM 3363 O O . TYR A 1 470 ? 6.882 -10.768 8.011 1.00 78.19 470 TYR A O 1
ATOM 3371 N N . SER A 1 471 ? 7.997 -11.813 6.379 1.00 80.56 471 SER A N 1
ATOM 3372 C CA . SER A 1 471 ? 8.286 -13.065 7.087 1.00 80.56 471 SER A CA 1
ATOM 3373 C C . SER A 1 471 ? 9.678 -13.581 6.714 1.00 80.56 471 SER A C 1
ATOM 3375 O O . SER A 1 471 ? 10.129 -13.372 5.587 1.00 80.56 471 SER A O 1
ATOM 3377 N N . LEU A 1 472 ? 10.366 -14.243 7.649 1.00 85.00 472 LEU A N 1
ATOM 3378 C CA . LEU A 1 472 ? 11.701 -14.799 7.408 1.00 85.00 472 LEU A CA 1
ATOM 3379 C C . LEU A 1 472 ? 11.641 -16.120 6.650 1.00 85.00 472 LEU A C 1
ATOM 3381 O O . LEU A 1 472 ? 10.771 -16.950 6.911 1.00 85.00 472 LEU A O 1
ATOM 3385 N N . ARG A 1 473 ? 12.609 -16.324 5.754 1.00 88.06 473 ARG A N 1
ATOM 3386 C CA . ARG A 1 473 ? 12.810 -17.550 4.971 1.00 88.06 473 ARG A CA 1
ATOM 3387 C C . ARG A 1 473 ? 14.294 -17.869 4.901 1.00 88.06 473 ARG A C 1
ATOM 3389 O O . ARG A 1 473 ? 15.095 -16.956 4.707 1.00 88.06 473 ARG A O 1
ATOM 3396 N N . SER A 1 474 ? 14.657 -19.141 5.043 1.00 89.38 474 SER A N 1
ATOM 3397 C CA . SER A 1 474 ? 16.055 -19.578 5.069 1.00 89.38 474 SER A CA 1
ATOM 3398 C C . SER A 1 474 ? 16.346 -20.601 3.977 1.00 89.38 474 SER A C 1
ATOM 3400 O O . SER A 1 474 ? 15.539 -21.490 3.716 1.00 89.38 474 SER A O 1
ATOM 3402 N N . PHE A 1 475 ? 17.514 -20.480 3.349 1.00 90.31 475 PHE A N 1
ATOM 3403 C CA . PHE A 1 475 ? 17.923 -21.284 2.199 1.00 90.31 475 PHE A CA 1
ATOM 3404 C C . PHE A 1 475 ? 19.340 -21.829 2.356 1.00 90.31 475 PHE A C 1
ATOM 3406 O O . PHE A 1 475 ? 20.207 -21.154 2.918 1.00 90.31 475 PHE A O 1
ATOM 3413 N N . ARG A 1 476 ? 19.585 -23.019 1.796 1.00 87.00 476 ARG A N 1
ATOM 3414 C CA . ARG A 1 476 ? 20.913 -23.650 1.687 1.00 87.00 476 ARG A CA 1
ATOM 3415 C C . ARG A 1 476 ? 21.089 -24.393 0.357 1.00 87.00 476 ARG A C 1
ATOM 3417 O O . ARG A 1 476 ? 20.120 -24.579 -0.377 1.00 87.00 476 ARG A O 1
ATOM 3424 N N . LEU A 1 477 ? 22.307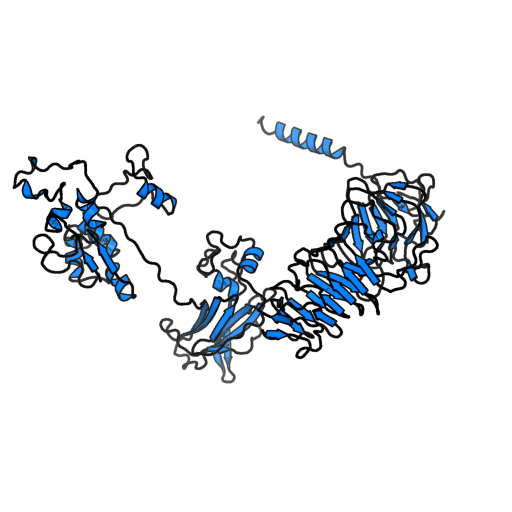 -24.844 0.052 1.00 87.00 477 LEU A N 1
ATOM 3425 C CA . LEU A 1 477 ? 22.568 -25.733 -1.089 1.00 87.00 477 LEU A CA 1
ATOM 3426 C C . LEU A 1 477 ? 22.102 -27.172 -0.788 1.00 87.00 477 LEU A C 1
ATOM 3428 O O . LEU A 1 477 ? 22.319 -27.675 0.310 1.00 87.00 477 LEU A O 1
ATOM 3432 N N . VAL A 1 478 ? 21.493 -27.852 -1.770 1.00 80.69 478 VAL A N 1
ATOM 3433 C CA . VAL A 1 478 ? 20.986 -29.240 -1.628 1.00 80.69 478 VAL A CA 1
ATOM 3434 C C . VAL A 1 478 ? 22.123 -30.262 -1.541 1.00 80.69 478 VAL A C 1
ATOM 3436 O O . VAL A 1 478 ? 22.060 -31.220 -0.774 1.00 80.69 478 VAL A O 1
ATOM 3439 N N . GLN A 1 479 ? 23.174 -30.080 -2.342 1.00 68.81 479 GLN A N 1
ATOM 3440 C CA . GLN A 1 479 ? 24.394 -30.881 -2.278 1.00 68.81 479 GLN A CA 1
ATOM 3441 C C . GLN A 1 479 ? 25.545 -29.954 -1.918 1.00 68.81 479 GLN A C 1
ATOM 3443 O O . GLN A 1 479 ? 26.070 -29.251 -2.774 1.00 68.81 479 GLN A O 1
ATOM 3448 N N . GLU A 1 480 ? 25.945 -29.958 -0.651 1.00 57.19 480 GLU A N 1
ATOM 3449 C CA . GLU A 1 480 ? 27.221 -29.379 -0.245 1.00 57.19 480 GLU A CA 1
ATOM 3450 C C . GLU A 1 480 ? 28.333 -30.306 -0.763 1.00 57.19 480 GLU A C 1
ATOM 3452 O O . GLU A 1 480 ? 28.491 -31.403 -0.197 1.00 57.19 480 GLU A O 1
ATOM 3457 N N . PRO A 1 481 ? 29.133 -29.935 -1.788 1.00 51.91 481 PRO A N 1
ATOM 3458 C CA . PRO A 1 481 ? 30.363 -30.668 -2.052 1.00 51.91 481 PRO A CA 1
ATOM 3459 C C . PRO A 1 481 ? 31.175 -30.749 -0.748 1.00 51.91 481 PRO A C 1
ATOM 3461 O O . PRO A 1 481 ? 30.981 -29.975 0.197 1.00 51.91 481 PRO A O 1
ATOM 3464 N N . ALA A 1 482 ? 32.047 -31.747 -0.618 1.00 51.88 482 ALA A N 1
ATOM 3465 C CA . ALA A 1 482 ? 32.969 -31.772 0.512 1.00 51.88 482 ALA A CA 1
ATOM 3466 C C . ALA A 1 482 ? 33.643 -30.379 0.619 1.00 51.88 482 ALA A C 1
ATOM 3468 O O . ALA A 1 482 ? 34.066 -29.814 -0.395 1.00 51.88 482 ALA A O 1
ATOM 3469 N N . LEU A 1 483 ? 33.638 -29.781 1.820 1.00 50.19 483 LEU A N 1
ATOM 3470 C CA . LEU A 1 483 ? 33.944 -28.358 2.098 1.00 50.19 483 LEU A CA 1
ATOM 3471 C C . LEU A 1 483 ? 35.402 -27.943 1.830 1.00 50.19 483 LEU A C 1
ATOM 3473 O O . LEU A 1 483 ? 35.857 -26.875 2.221 1.00 50.19 483 LEU A O 1
ATOM 3477 N N . ASN A 1 484 ? 36.146 -28.765 1.111 1.00 52.56 484 ASN A N 1
ATOM 3478 C CA . ASN A 1 484 ? 37.300 -28.353 0.334 1.00 52.56 484 ASN A CA 1
ATOM 3479 C C . ASN A 1 484 ? 36.907 -27.537 -0.925 1.00 52.56 484 ASN A C 1
ATOM 3481 O O . ASN A 1 484 ? 37.791 -27.045 -1.623 1.00 52.56 484 ASN A O 1
ATOM 3485 N N . SER A 1 485 ? 35.606 -27.335 -1.177 1.00 56.28 485 SER A N 1
ATOM 3486 C CA . SER A 1 485 ? 35.033 -26.518 -2.260 1.00 56.28 485 SER A CA 1
ATOM 3487 C C . SER A 1 485 ? 34.185 -25.381 -1.672 1.00 56.28 485 SER A C 1
ATOM 3489 O O . SER A 1 485 ? 33.475 -25.590 -0.692 1.00 56.28 485 SER A O 1
ATOM 3491 N N . LYS A 1 486 ? 34.256 -24.174 -2.245 1.00 68.19 486 LYS A N 1
ATOM 3492 C CA . LYS A 1 486 ? 33.512 -22.992 -1.774 1.00 68.19 486 LYS A CA 1
ATOM 3493 C C . LYS A 1 486 ? 32.027 -23.116 -2.161 1.00 68.19 486 LYS A C 1
ATOM 3495 O O . LYS A 1 486 ? 31.748 -23.532 -3.277 1.00 68.19 486 LYS A O 1
ATOM 3500 N N . GLY A 1 487 ? 31.096 -22.754 -1.275 1.00 80.94 487 GLY A N 1
ATOM 3501 C CA . GLY A 1 487 ? 29.653 -22.689 -1.553 1.00 80.94 487 GLY A CA 1
ATOM 3502 C C . GLY A 1 487 ? 29.126 -21.262 -1.388 1.00 80.94 487 GLY A C 1
ATOM 3503 O O . GLY A 1 487 ? 29.541 -20.556 -0.469 1.00 80.94 487 GLY A O 1
ATOM 3504 N N . PHE A 1 488 ? 28.244 -20.820 -2.286 1.00 86.62 488 PHE A N 1
ATOM 3505 C CA . PHE A 1 488 ? 27.721 -19.452 -2.325 1.00 86.62 488 PHE A CA 1
ATOM 3506 C C . PHE A 1 488 ? 26.216 -19.436 -2.601 1.00 86.62 488 PHE A C 1
ATOM 3508 O O . PHE A 1 488 ? 25.728 -20.178 -3.454 1.00 86.62 488 PHE A O 1
ATOM 3515 N N . LEU A 1 489 ? 25.498 -18.527 -1.938 1.00 90.19 489 LEU A N 1
ATOM 3516 C CA . LEU A 1 489 ? 24.100 -18.199 -2.229 1.00 90.19 489 LEU A CA 1
ATOM 3517 C C . LEU A 1 489 ? 23.971 -16.703 -2.506 1.00 90.19 489 LEU A C 1
ATOM 3519 O O . LEU A 1 489 ? 24.694 -15.893 -1.924 1.00 90.19 489 LEU A O 1
ATOM 3523 N N . ARG A 1 490 ? 23.020 -16.327 -3.360 1.00 89.25 490 ARG A N 1
ATOM 3524 C CA . ARG A 1 490 ? 22.600 -14.930 -3.525 1.00 89.25 490 ARG A CA 1
ATOM 3525 C C . ARG A 1 490 ? 21.107 -14.823 -3.778 1.00 89.25 490 ARG A C 1
ATOM 3527 O O . ARG A 1 490 ? 20.515 -15.716 -4.382 1.00 89.25 490 ARG A O 1
ATOM 3534 N N . VAL A 1 491 ? 20.541 -13.677 -3.422 1.00 89.56 491 VAL A N 1
ATOM 3535 C CA . VAL A 1 491 ? 19.237 -13.240 -3.927 1.00 89.56 491 VAL A CA 1
ATOM 3536 C C . VAL A 1 491 ? 19.464 -12.411 -5.179 1.00 89.56 491 VAL A C 1
ATOM 3538 O O . VAL A 1 491 ? 20.350 -11.557 -5.211 1.00 89.56 491 VAL A O 1
ATOM 3541 N N . LYS A 1 492 ? 18.678 -12.661 -6.221 1.00 86.25 492 LYS A N 1
ATOM 3542 C CA . LYS A 1 492 ? 18.715 -11.863 -7.440 1.00 86.25 492 LYS A CA 1
ATOM 3543 C C . LYS A 1 492 ? 17.291 -11.564 -7.905 1.00 86.25 492 LYS A C 1
ATOM 3545 O O . LYS A 1 492 ? 16.533 -12.526 -8.073 1.00 86.25 492 LYS A O 1
ATOM 3550 N N . PRO A 1 493 ? 16.920 -10.294 -8.160 1.00 80.88 493 PRO A N 1
ATOM 3551 C CA . PRO A 1 493 ? 15.707 -10.000 -8.907 1.00 80.88 493 PRO A CA 1
ATOM 3552 C C . PRO A 1 493 ? 15.774 -10.778 -10.224 1.00 80.88 493 PRO A C 1
ATOM 3554 O O . PRO A 1 493 ? 16.793 -10.791 -10.923 1.00 80.88 493 PRO A O 1
ATOM 3557 N N . TRP A 1 494 ? 14.717 -11.517 -10.529 1.00 65.38 494 TRP A N 1
ATOM 3558 C CA . TRP A 1 494 ? 14.593 -12.247 -11.772 1.00 65.38 494 TRP A CA 1
ATOM 3559 C C . TRP A 1 494 ? 14.240 -11.179 -12.780 1.00 65.38 494 TRP A C 1
ATOM 3561 O O . TRP A 1 494 ? 13.092 -10.813 -12.991 1.00 65.38 494 TRP A O 1
ATOM 3571 N N . GLN A 1 495 ? 15.260 -10.600 -13.385 1.00 58.28 495 GLN A N 1
ATOM 3572 C CA . GLN A 1 495 ? 15.010 -9.806 -14.560 1.00 58.28 495 GLN A CA 1
ATOM 3573 C C . GLN A 1 495 ? 14.510 -10.787 -15.623 1.00 58.28 495 GLN A C 1
ATOM 3575 O O . GLN A 1 495 ? 15.264 -11.652 -16.078 1.00 58.28 495 GLN A O 1
ATOM 3580 N N . ALA A 1 496 ? 13.246 -10.638 -16.049 1.00 46.00 496 ALA A N 1
ATOM 3581 C CA . ALA A 1 496 ? 12.931 -10.923 -17.445 1.00 46.00 496 ALA A CA 1
ATOM 3582 C C . ALA A 1 496 ? 14.071 -10.281 -18.247 1.00 46.00 496 ALA A C 1
ATOM 3584 O O . ALA A 1 496 ? 14.391 -9.126 -17.950 1.00 46.00 496 ALA A O 1
ATOM 3585 N N . PRO A 1 497 ? 14.770 -11.048 -19.105 1.00 42.88 497 PRO A N 1
ATOM 3586 C CA . PRO A 1 497 ? 16.128 -10.747 -19.542 1.00 42.88 497 PRO A CA 1
ATOM 3587 C C . PRO A 1 497 ? 16.261 -9.258 -19.809 1.00 42.88 497 PRO A C 1
ATOM 3589 O O . PRO A 1 497 ? 15.535 -8.741 -20.662 1.00 42.88 497 PRO A O 1
ATOM 3592 N N . ALA A 1 498 ? 17.103 -8.588 -19.007 1.00 50.19 498 ALA A N 1
ATOM 3593 C CA . ALA A 1 498 ? 17.257 -7.141 -19.036 1.00 50.19 498 ALA A CA 1
ATOM 3594 C C . ALA A 1 498 ? 17.257 -6.698 -20.489 1.00 50.19 498 ALA A C 1
ATOM 3596 O O . ALA A 1 498 ? 18.021 -7.250 -21.293 1.00 50.19 498 ALA A O 1
ATOM 3597 N N . LYS A 1 499 ? 16.384 -5.752 -20.842 1.00 51.91 499 LYS A N 1
ATOM 3598 C CA . LYS A 1 499 ? 16.398 -5.190 -22.184 1.00 51.91 499 LYS A CA 1
ATOM 3599 C C . LYS A 1 499 ? 17.742 -4.486 -22.324 1.00 51.91 499 LYS A C 1
ATOM 3601 O O . LYS A 1 499 ? 17.927 -3.374 -21.844 1.00 51.91 499 LYS A O 1
ATOM 3606 N N . ARG A 1 500 ? 18.704 -5.211 -22.889 1.00 72.25 500 ARG A N 1
ATOM 3607 C CA . ARG A 1 500 ? 20.071 -4.779 -23.145 1.00 72.25 500 ARG A CA 1
ATOM 3608 C C . ARG A 1 500 ? 19.987 -3.433 -23.863 1.00 72.25 500 ARG A C 1
ATOM 3610 O O . ARG A 1 500 ? 19.437 -3.406 -24.968 1.00 72.25 500 ARG A O 1
ATOM 3617 N N . PRO A 1 501 ? 20.395 -2.318 -23.229 1.00 84.56 501 PRO A N 1
ATOM 3618 C CA . PRO A 1 501 ? 20.171 -1.007 -23.809 1.00 84.56 501 PRO A CA 1
ATOM 3619 C C . PRO A 1 501 ? 20.963 -0.904 -25.105 1.00 84.56 501 PRO A C 1
ATOM 3621 O O . PRO A 1 501 ? 22.140 -1.254 -25.155 1.00 84.56 501 PRO A O 1
ATOM 3624 N N . ASN A 1 502 ? 20.325 -0.408 -26.160 1.00 92.75 502 ASN A N 1
ATOM 3625 C CA . ASN A 1 502 ? 21.055 -0.064 -27.372 1.00 92.75 502 ASN A CA 1
ATOM 3626 C C . ASN A 1 502 ? 22.011 1.095 -27.065 1.00 92.75 502 ASN A C 1
ATOM 3628 O O . ASN A 1 502 ? 21.664 2.009 -26.316 1.00 92.75 502 ASN A O 1
ATOM 3632 N N . VAL A 1 503 ? 23.195 1.075 -27.671 1.00 95.56 503 VAL A N 1
ATOM 3633 C CA . VAL A 1 503 ? 24.189 2.145 -27.535 1.00 95.56 503 VAL A CA 1
ATOM 3634 C C . VAL A 1 503 ? 24.356 2.833 -28.883 1.00 95.56 503 VAL A C 1
ATOM 3636 O O . VAL A 1 503 ? 24.725 2.191 -29.862 1.00 95.56 503 VAL A O 1
ATOM 3639 N N . LEU A 1 504 ? 24.103 4.144 -28.923 1.00 95.56 504 LEU A N 1
ATOM 3640 C CA . LEU A 1 504 ? 24.383 4.999 -30.075 1.00 95.56 504 LEU A CA 1
ATOM 3641 C C . LEU A 1 504 ? 25.593 5.885 -29.762 1.00 95.56 504 LEU A C 1
ATOM 3643 O O . LEU A 1 504 ? 25.500 6.811 -28.958 1.00 95.56 504 LEU A O 1
ATOM 3647 N N . LEU A 1 505 ? 26.728 5.596 -30.401 1.00 95.50 505 LEU A N 1
ATOM 3648 C CA . LEU A 1 505 ? 27.936 6.418 -30.329 1.00 95.50 505 LEU A CA 1
ATOM 3649 C C . LEU A 1 505 ? 27.994 7.353 -31.541 1.00 95.50 505 LEU A C 1
ATOM 3651 O O . LEU A 1 505 ? 28.186 6.894 -32.664 1.00 95.50 505 LEU A O 1
ATOM 3655 N N . ILE A 1 506 ? 27.882 8.660 -31.304 1.00 94.38 506 ILE A N 1
ATOM 3656 C CA . ILE A 1 506 ? 28.056 9.689 -32.336 1.00 94.38 506 ILE A CA 1
ATOM 3657 C C . ILE A 1 506 ? 29.463 10.271 -32.195 1.00 94.38 506 ILE A C 1
ATOM 3659 O O . ILE A 1 506 ? 29.785 10.887 -31.179 1.00 94.38 506 ILE A O 1
ATOM 3663 N N . ALA A 1 507 ? 30.305 10.070 -33.208 1.00 92.88 507 ALA A N 1
ATOM 3664 C CA . ALA A 1 507 ? 31.667 10.592 -33.251 1.00 92.88 507 ALA A CA 1
ATOM 3665 C C . ALA A 1 507 ? 31.791 11.643 -34.360 1.00 92.88 507 ALA A C 1
ATOM 3667 O O . ALA A 1 507 ? 31.540 11.342 -35.524 1.00 92.88 507 ALA A O 1
ATOM 3668 N N . VAL A 1 508 ? 32.214 12.857 -34.001 1.00 92.75 508 VAL A N 1
ATOM 3669 C CA . VAL A 1 508 ? 32.454 13.949 -34.955 1.00 92.75 508 VAL A CA 1
ATOM 3670 C C . VAL A 1 508 ? 33.955 14.200 -35.044 1.00 92.75 508 VAL A C 1
ATOM 3672 O O . VAL A 1 508 ? 34.615 14.407 -34.026 1.00 92.75 508 VAL A O 1
ATOM 3675 N N . ASP A 1 509 ? 34.500 14.137 -36.255 1.00 91.06 509 ASP A N 1
ATOM 3676 C CA . ASP A 1 509 ? 35.931 14.312 -36.505 1.00 91.06 509 ASP A CA 1
ATOM 3677 C C . ASP A 1 509 ? 36.322 15.794 -36.369 1.00 91.06 509 ASP A C 1
ATOM 3679 O O . ASP A 1 509 ? 35.600 16.673 -36.832 1.00 91.06 509 ASP A O 1
ATOM 3683 N N . ASP A 1 510 ? 37.440 16.070 -35.696 1.00 90.31 510 ASP A N 1
ATOM 3684 C CA . ASP A 1 510 ? 38.019 17.410 -35.488 1.00 90.31 510 ASP A CA 1
ATOM 3685 C C . ASP A 1 510 ? 37.099 18.474 -34.835 1.00 90.31 510 ASP A C 1
ATOM 3687 O O . ASP A 1 510 ? 37.404 19.674 -34.829 1.00 90.31 510 ASP A O 1
ATOM 3691 N N . LEU A 1 511 ? 36.002 18.048 -34.197 1.00 91.38 511 LEU A N 1
ATOM 3692 C CA . LEU A 1 511 ? 35.071 18.941 -33.509 1.00 91.38 511 LEU A CA 1
ATOM 3693 C C . LEU A 1 511 ? 35.636 19.440 -32.171 1.00 91.38 511 LEU A C 1
ATOM 3695 O O . LEU A 1 511 ? 35.716 18.725 -31.173 1.00 91.38 511 LEU A O 1
ATOM 3699 N N . ARG A 1 512 ? 35.963 20.729 -32.133 1.00 90.25 512 ARG A N 1
ATOM 3700 C CA . ARG A 1 512 ? 36.206 21.492 -30.897 1.00 90.25 512 ARG A CA 1
ATOM 3701 C C . ARG A 1 512 ? 34.873 21.857 -30.212 1.00 90.25 512 ARG A C 1
ATOM 3703 O O . ARG A 1 512 ? 33.855 21.895 -30.899 1.00 90.25 512 ARG A O 1
ATOM 3710 N N . PRO A 1 513 ? 34.844 22.196 -28.904 1.00 89.44 513 PRO A N 1
ATOM 3711 C CA . PRO A 1 513 ? 33.614 22.540 -28.171 1.00 89.44 513 PRO A CA 1
ATOM 3712 C C . PRO A 1 513 ? 33.086 23.947 -28.521 1.00 89.44 513 PRO A C 1
ATOM 3714 O O . PRO A 1 513 ? 32.867 24.796 -27.663 1.00 89.44 513 PRO A O 1
ATOM 3717 N N . TRP A 1 514 ? 32.921 24.215 -29.812 1.00 90.81 514 TRP A N 1
ATOM 3718 C CA . TRP A 1 514 ? 32.350 25.423 -30.402 1.00 90.81 514 TRP A CA 1
ATOM 3719 C C . TRP A 1 514 ? 30.891 25.134 -30.765 1.00 90.81 514 TRP A C 1
ATOM 3721 O O . TRP A 1 514 ? 30.507 25.124 -31.925 1.00 90.81 514 TRP A O 1
ATOM 3731 N N . LEU A 1 515 ? 30.104 24.789 -29.749 1.00 93.50 515 LEU A N 1
ATOM 3732 C CA . LEU A 1 515 ? 28.685 24.448 -29.851 1.00 93.50 515 LEU A CA 1
ATOM 3733 C C . LEU A 1 515 ? 27.902 25.353 -28.903 1.00 93.50 515 LEU A C 1
ATOM 3735 O O . LEU A 1 515 ? 28.459 25.774 -27.888 1.00 93.50 515 LEU A O 1
ATOM 3739 N N . GLY A 1 516 ? 26.624 25.593 -29.181 1.00 94.38 516 GLY A N 1
ATOM 3740 C CA . GLY A 1 516 ? 25.750 26.456 -28.388 1.00 94.38 516 GLY A CA 1
ATOM 3741 C C . GLY A 1 516 ? 25.727 26.096 -26.900 1.00 94.38 516 GLY A C 1
ATOM 3742 O O . GLY A 1 516 ? 25.870 26.975 -26.053 1.00 94.38 516 GLY A O 1
ATOM 3743 N N . VAL A 1 517 ? 25.686 24.799 -26.576 1.00 93.94 517 VAL A N 1
ATOM 3744 C CA . VAL A 1 517 ? 25.773 24.279 -25.197 1.00 93.94 517 VAL A CA 1
ATOM 3745 C C . VAL A 1 517 ? 27.052 24.690 -24.442 1.00 93.94 517 VAL A C 1
ATOM 3747 O O . VAL A 1 517 ? 27.029 24.793 -23.216 1.00 93.94 517 VAL A O 1
ATOM 3750 N N . TYR A 1 518 ? 28.166 24.939 -25.140 1.00 93.44 518 TYR A N 1
ATOM 3751 C CA . TYR A 1 518 ? 29.435 25.377 -24.536 1.00 93.44 518 TYR A CA 1
ATOM 3752 C C . TYR A 1 518 ? 29.689 26.880 -24.707 1.00 93.44 518 TYR A C 1
ATOM 3754 O O . TYR A 1 518 ? 30.319 27.497 -23.848 1.00 93.44 518 TYR A O 1
ATOM 3762 N N . ASN A 1 519 ? 29.231 27.469 -25.813 1.00 89.94 519 ASN A N 1
ATOM 3763 C CA . ASN A 1 519 ? 29.348 28.888 -26.122 1.00 89.94 519 ASN A CA 1
ATOM 3764 C C . ASN A 1 519 ? 28.215 29.336 -27.077 1.00 89.94 519 ASN A C 1
ATOM 3766 O O . ASN A 1 519 ? 28.375 29.253 -28.300 1.00 89.94 519 ASN A O 1
ATOM 3770 N N . PRO A 1 520 ? 27.094 29.862 -26.548 1.00 85.50 520 PRO A N 1
ATOM 3771 C CA . PRO A 1 520 ? 25.915 30.214 -27.345 1.00 85.50 520 PRO A CA 1
ATOM 3772 C C . PRO A 1 520 ? 26.142 31.381 -28.314 1.00 85.50 520 PRO A C 1
ATOM 3774 O O . PRO A 1 520 ? 25.365 31.557 -29.247 1.00 85.50 520 PRO A O 1
ATOM 3777 N N . ALA A 1 521 ? 27.202 32.175 -28.128 1.00 88.81 521 ALA A N 1
ATOM 3778 C CA . ALA A 1 521 ? 27.501 33.318 -28.989 1.00 88.81 521 ALA A CA 1
ATOM 3779 C C . ALA A 1 521 ? 28.249 32.938 -30.281 1.00 88.81 521 ALA A C 1
ATOM 3781 O O . ALA A 1 521 ? 28.393 33.777 -31.167 1.00 88.81 521 ALA A O 1
ATOM 3782 N N . LEU A 1 522 ? 28.769 31.709 -30.379 1.00 86.38 522 LEU A N 1
ATOM 3783 C CA . LEU A 1 522 ? 29.730 31.338 -31.419 1.00 86.38 522 LEU A CA 1
ATOM 3784 C C . LEU A 1 522 ? 29.132 30.472 -32.538 1.00 86.38 522 LEU A C 1
ATOM 3786 O O . LEU A 1 522 ? 29.575 30.554 -33.682 1.00 86.38 522 LEU A O 1
ATOM 3790 N N . THR A 1 523 ? 28.183 29.585 -32.232 1.00 88.25 523 THR A N 1
ATOM 3791 C CA . THR A 1 523 ? 27.693 28.583 -33.194 1.00 88.25 523 THR A CA 1
ATOM 3792 C C . THR A 1 523 ? 26.242 28.207 -32.915 1.00 88.25 523 THR A C 1
ATOM 3794 O O . THR A 1 523 ? 25.838 28.073 -31.764 1.00 88.25 523 THR A O 1
ATOM 3797 N N . VAL A 1 524 ? 25.466 28.014 -33.985 1.00 90.81 524 VAL A N 1
ATOM 3798 C CA . VAL A 1 524 ? 24.074 27.550 -33.933 1.00 90.81 524 VAL A CA 1
ATOM 3799 C C . VAL A 1 524 ? 24.061 26.023 -34.038 1.00 90.81 524 VAL A C 1
ATOM 3801 O O . VAL A 1 524 ? 24.357 25.479 -35.098 1.00 90.81 524 VAL A O 1
ATOM 3804 N N . SER A 1 525 ? 23.731 25.324 -32.947 1.00 93.94 525 SER A N 1
ATOM 3805 C CA . SER A 1 525 ? 23.730 23.851 -32.884 1.00 93.94 525 SER A CA 1
ATOM 3806 C C . SER A 1 525 ? 22.487 23.261 -32.196 1.00 93.94 525 SER A C 1
ATOM 3808 O O . SER A 1 525 ? 22.618 22.406 -31.317 1.00 93.94 525 SER A O 1
ATOM 3810 N N . PRO A 1 526 ? 21.262 23.640 -32.610 1.00 94.69 526 PRO A N 1
ATOM 3811 C CA . PRO A 1 526 ? 20.033 23.389 -31.849 1.00 94.69 526 PRO A CA 1
ATOM 3812 C C . PRO A 1 526 ? 19.763 21.905 -31.561 1.00 94.69 526 PRO A C 1
ATOM 3814 O O . PRO A 1 526 ? 19.246 21.562 -30.501 1.00 94.69 526 PRO A O 1
ATOM 3817 N N . ASN A 1 527 ? 20.141 21.002 -32.471 1.00 94.38 527 ASN A N 1
ATOM 3818 C CA . ASN A 1 527 ? 19.970 19.561 -32.267 1.00 94.38 527 ASN A CA 1
ATOM 3819 C C . ASN A 1 527 ? 20.916 18.997 -31.200 1.00 94.38 527 ASN A C 1
ATOM 3821 O O . ASN A 1 527 ? 20.497 18.184 -30.376 1.00 94.38 527 ASN A O 1
ATOM 3825 N N . ILE A 1 528 ? 22.174 19.446 -31.193 1.00 94.81 528 ILE A N 1
ATOM 3826 C CA . ILE A 1 528 ? 23.167 19.029 -30.195 1.00 94.81 528 ILE A CA 1
ATOM 3827 C C . ILE A 1 528 ? 22.836 19.661 -28.839 1.00 94.81 528 ILE A C 1
ATOM 3829 O O . ILE A 1 528 ? 22.927 18.990 -27.815 1.00 94.81 528 ILE A O 1
ATOM 3833 N N . ASP A 1 529 ? 22.368 20.909 -28.833 1.00 94.81 529 ASP A N 1
ATOM 3834 C CA . ASP A 1 529 ? 21.945 21.607 -27.617 1.00 94.81 529 ASP A CA 1
ATOM 3835 C C . ASP A 1 529 ? 20.728 20.914 -26.979 1.00 94.81 529 ASP A C 1
ATOM 3837 O O . ASP A 1 529 ? 20.696 20.694 -25.768 1.00 94.81 529 ASP A O 1
ATOM 3841 N N . ARG A 1 530 ? 19.761 20.473 -27.799 1.00 96.12 530 ARG A N 1
ATOM 3842 C CA . ARG A 1 530 ? 18.615 19.670 -27.346 1.00 96.12 530 ARG A CA 1
ATOM 3843 C C . ARG A 1 530 ? 19.046 18.315 -26.783 1.00 96.12 530 ARG A C 1
ATOM 3845 O O . ARG A 1 530 ? 18.544 17.917 -25.734 1.00 96.12 530 ARG A O 1
ATOM 3852 N N . LEU A 1 531 ? 19.972 17.618 -27.448 1.00 94.69 531 LEU A N 1
ATOM 3853 C CA . LEU A 1 531 ? 20.518 16.354 -26.943 1.00 94.69 531 LEU A CA 1
ATOM 3854 C C . LEU A 1 531 ? 21.185 16.558 -25.576 1.00 94.69 531 LEU A C 1
ATOM 3856 O O . LEU A 1 531 ? 20.924 15.801 -24.641 1.00 94.69 531 LEU A O 1
ATOM 3860 N N . ALA A 1 532 ? 21.990 17.612 -25.443 1.00 92.88 532 ALA A N 1
ATOM 3861 C CA . ALA A 1 532 ? 22.661 17.952 -24.198 1.00 92.88 532 ALA A CA 1
ATOM 3862 C C . ALA A 1 532 ? 21.681 18.292 -23.063 1.00 92.88 532 ALA A C 1
ATOM 3864 O O . ALA A 1 532 ? 21.913 17.881 -21.929 1.00 92.88 532 ALA A O 1
ATOM 3865 N N . ALA A 1 533 ? 20.570 18.976 -23.358 1.00 92.75 533 ALA A N 1
ATOM 3866 C CA . ALA A 1 533 ? 19.530 19.291 -22.375 1.00 92.75 533 ALA A CA 1
ATOM 3867 C C . ALA A 1 533 ? 18.829 18.041 -21.808 1.00 92.75 533 ALA A C 1
ATOM 3869 O O . ALA A 1 533 ? 18.385 18.051 -20.664 1.00 92.75 533 ALA A O 1
ATOM 3870 N N . SER A 1 534 ? 18.753 16.961 -22.591 1.00 93.75 534 SER A N 1
ATOM 3871 C CA . SER A 1 534 ? 18.205 15.665 -22.160 1.00 93.75 534 SER A CA 1
ATOM 3872 C C . SER A 1 534 ? 19.240 14.711 -21.551 1.00 93.75 534 SER A C 1
ATOM 3874 O O . SER A 1 534 ? 18.911 13.569 -21.235 1.00 93.75 534 SER A O 1
ATOM 3876 N N . GLY A 1 535 ? 20.496 15.143 -21.420 1.00 90.12 535 GLY A N 1
ATOM 3877 C CA . GLY A 1 535 ? 21.612 14.284 -21.036 1.00 90.12 535 GLY A CA 1
ATOM 3878 C C . GLY A 1 535 ? 22.554 14.921 -20.020 1.00 90.12 535 GLY A C 1
ATOM 3879 O O . GLY A 1 535 ? 22.230 15.890 -19.334 1.00 90.12 535 GLY A O 1
ATOM 3880 N N . ARG A 1 536 ? 23.758 14.348 -19.912 1.00 94.06 536 ARG A N 1
ATOM 3881 C CA . ARG A 1 536 ? 24.819 14.851 -19.034 1.00 94.06 536 ARG A CA 1
ATOM 3882 C C . ARG A 1 536 ? 25.973 15.423 -19.851 1.00 94.06 536 ARG A C 1
ATOM 3884 O O . ARG A 1 536 ? 26.711 14.684 -20.496 1.00 94.06 536 ARG A O 1
ATOM 3891 N N . THR A 1 537 ? 26.171 16.734 -19.753 1.00 92.50 537 THR A N 1
ATOM 3892 C CA . THR A 1 537 ? 27.272 17.448 -20.419 1.00 92.50 537 THR A CA 1
ATOM 3893 C C . THR A 1 537 ? 28.534 17.470 -19.556 1.00 92.50 537 THR A C 1
ATOM 3895 O O . THR A 1 537 ? 28.482 17.792 -18.367 1.00 92.50 537 THR A O 1
ATOM 3898 N N . PHE A 1 538 ? 29.690 17.181 -20.162 1.00 94.31 538 PHE A N 1
ATOM 3899 C CA . PHE A 1 538 ? 31.002 17.268 -19.514 1.00 94.31 538 PHE A CA 1
ATOM 3900 C C . PHE A 1 538 ? 31.770 18.494 -20.014 1.00 94.31 538 PHE A C 1
ATOM 3902 O O . PHE A 1 538 ? 32.149 18.568 -21.176 1.00 94.31 538 PHE A O 1
ATOM 3909 N N . THR A 1 539 ? 32.072 19.441 -19.125 1.00 92.75 539 THR A N 1
ATOM 3910 C CA . THR A 1 539 ? 32.796 20.685 -19.467 1.00 92.75 539 THR A CA 1
ATOM 3911 C C . THR A 1 539 ? 34.320 20.537 -19.466 1.00 92.75 539 THR A C 1
ATOM 3913 O O . THR A 1 539 ? 35.041 21.473 -19.804 1.00 92.75 539 THR A O 1
ATOM 3916 N N . ARG A 1 540 ? 34.826 19.362 -19.074 1.00 93.94 540 ARG A N 1
ATOM 3917 C CA . ARG A 1 540 ? 36.255 19.028 -18.985 1.00 93.94 540 ARG A CA 1
ATOM 3918 C C . ARG A 1 540 ? 36.507 17.629 -19.551 1.00 93.94 540 ARG A C 1
ATOM 3920 O O . ARG A 1 540 ? 36.815 16.702 -18.809 1.00 93.94 540 ARG A O 1
ATOM 3927 N N . CYS A 1 541 ? 36.325 17.480 -20.861 1.00 93.19 541 CYS A N 1
ATOM 3928 C CA . CYS A 1 541 ? 36.552 16.238 -21.599 1.00 93.19 541 CYS A CA 1
ATOM 3929 C C . CYS A 1 541 ? 37.688 16.446 -22.609 1.00 93.19 541 CYS A C 1
ATOM 3931 O O . CYS A 1 541 ? 37.632 17.378 -23.409 1.00 93.19 541 CYS A O 1
ATOM 3933 N N . TYR A 1 542 ? 38.724 15.607 -22.557 1.00 93.56 542 TYR A N 1
ATOM 3934 C CA . TYR A 1 542 ? 39.941 15.764 -23.357 1.00 93.56 542 TYR A CA 1
ATOM 3935 C C . TYR A 1 542 ? 40.271 14.464 -24.090 1.00 93.56 542 TYR A C 1
ATOM 3937 O O . TYR A 1 542 ? 40.190 13.384 -23.508 1.00 93.56 542 TYR A O 1
ATOM 3945 N N . ALA A 1 543 ? 40.686 14.572 -25.353 1.00 92.88 543 ALA A N 1
ATOM 3946 C CA . ALA A 1 543 ? 41.254 13.448 -26.086 1.00 92.88 543 ALA A CA 1
ATOM 3947 C C . ALA A 1 543 ? 42.665 13.127 -25.568 1.00 92.88 543 ALA A C 1
ATOM 3949 O O . ALA A 1 543 ? 43.445 14.028 -25.261 1.00 92.88 543 ALA A O 1
ATOM 3950 N N . ASN A 1 544 ? 43.022 11.842 -25.534 1.00 91.12 544 ASN A N 1
ATOM 3951 C CA . ASN A 1 544 ? 44.345 11.405 -25.072 1.00 91.12 544 ASN A CA 1
ATOM 3952 C C . ASN A 1 544 ? 45.468 11.669 -26.092 1.00 91.12 544 ASN A C 1
ATOM 3954 O O . ASN A 1 544 ? 46.643 11.592 -25.745 1.00 91.12 544 ASN A O 1
ATOM 3958 N N . SER A 1 545 ? 45.118 11.933 -27.352 1.00 90.94 545 SER A N 1
ATOM 3959 C CA . SER A 1 545 ? 46.039 12.365 -28.404 1.00 90.94 545 SER A CA 1
ATOM 3960 C C . SER A 1 545 ? 45.277 13.210 -29.431 1.00 90.94 545 SER A C 1
ATOM 3962 O O . SER A 1 545 ? 44.188 12.800 -29.838 1.00 90.94 545 SER A O 1
ATOM 3964 N N . PRO A 1 546 ? 45.815 14.353 -29.894 1.00 90.38 546 PRO A N 1
ATOM 3965 C CA . PRO A 1 546 ? 45.212 15.166 -30.950 1.00 90.38 546 PRO A CA 1
ATOM 3966 C C . PRO A 1 546 ? 45.541 14.596 -32.345 1.00 90.38 546 PRO A C 1
ATOM 3968 O O . PRO A 1 546 ? 45.986 15.302 -33.243 1.00 90.38 546 PRO A O 1
ATOM 3971 N N . THR A 1 547 ? 45.393 13.284 -32.521 1.00 91.94 547 THR A N 1
ATOM 3972 C CA . THR A 1 547 ? 45.589 12.574 -33.792 1.00 91.94 547 THR A CA 1
ATOM 3973 C C . THR A 1 547 ? 44.481 11.543 -33.936 1.00 91.94 547 THR A C 1
ATOM 3975 O O . THR A 1 547 ? 44.281 10.736 -33.029 1.00 91.94 547 THR A O 1
ATOM 3978 N N . CYS A 1 548 ? 43.766 11.564 -35.066 1.00 92.69 548 CYS A N 1
ATOM 3979 C CA . CYS A 1 548 ? 42.566 10.758 -35.300 1.00 92.69 548 CYS A CA 1
ATOM 3980 C C . CYS A 1 548 ? 42.763 9.276 -34.945 1.00 92.69 548 CYS A C 1
ATOM 3982 O O . CYS A 1 548 ? 42.042 8.754 -34.095 1.00 92.69 548 CYS A O 1
ATOM 3984 N N . GLY A 1 549 ? 43.736 8.596 -35.567 1.00 93.19 549 GLY A N 1
ATOM 3985 C CA . GLY A 1 549 ? 43.945 7.161 -35.329 1.00 93.19 549 GLY A CA 1
ATOM 3986 C C . GLY A 1 549 ? 44.373 6.845 -33.898 1.00 93.19 549 GLY A C 1
ATOM 3987 O O . GLY A 1 549 ? 43.810 5.944 -33.283 1.00 93.19 549 GLY A O 1
ATOM 3988 N N . ALA A 1 550 ? 45.281 7.630 -33.315 1.00 94.25 550 ALA A N 1
ATOM 3989 C CA . ALA A 1 550 ? 45.728 7.448 -31.932 1.00 94.25 550 ALA A CA 1
ATOM 3990 C C . ALA A 1 550 ? 44.603 7.680 -30.904 1.00 94.25 550 ALA A C 1
ATOM 3992 O O . ALA A 1 550 ? 44.467 6.918 -29.946 1.00 94.25 550 ALA A O 1
ATOM 3993 N N . SER A 1 551 ? 43.771 8.706 -31.112 1.00 95.06 551 SER A N 1
ATOM 3994 C CA . SER A 1 551 ? 42.611 9.014 -30.267 1.00 95.06 551 SER A CA 1
ATOM 3995 C C . SER A 1 551 ? 41.560 7.905 -30.338 1.00 95.06 551 SER A C 1
ATOM 3997 O O . SER A 1 551 ? 41.127 7.386 -29.310 1.00 95.06 551 SER A O 1
ATOM 3999 N N . ARG A 1 552 ? 41.211 7.468 -31.555 1.00 95.31 552 ARG A N 1
ATOM 4000 C CA . ARG A 1 552 ? 40.235 6.391 -31.785 1.00 95.31 552 ARG A CA 1
ATOM 4001 C C . ARG A 1 552 ? 40.740 5.055 -31.254 1.00 95.31 552 ARG A C 1
ATOM 4003 O O . ARG A 1 552 ? 39.985 4.341 -30.609 1.00 95.31 552 ARG A O 1
ATOM 4010 N N . ASN A 1 553 ? 42.025 4.753 -31.424 1.00 94.06 553 ASN A N 1
ATOM 4011 C CA . ASN A 1 553 ? 42.661 3.590 -30.809 1.00 94.06 553 ASN A CA 1
ATOM 4012 C C . ASN A 1 553 ? 42.568 3.637 -29.277 1.00 94.06 553 ASN A C 1
ATOM 4014 O O . ASN A 1 553 ? 42.244 2.635 -28.643 1.00 94.06 553 ASN A O 1
ATOM 4018 N N . SER A 1 554 ? 42.799 4.813 -28.683 1.00 93.75 554 SER A N 1
ATOM 4019 C CA . SER A 1 554 ? 42.671 5.010 -27.240 1.00 93.75 554 SER A CA 1
ATOM 4020 C C . SER A 1 554 ? 41.244 4.774 -26.744 1.00 93.75 554 SER A C 1
ATOM 4022 O O . SER A 1 554 ? 41.071 4.092 -25.737 1.00 93.75 554 SER A O 1
ATOM 4024 N N . LEU A 1 555 ? 40.237 5.269 -27.470 1.00 94.75 555 LEU A N 1
ATOM 4025 C CA . LEU A 1 555 ? 38.820 5.064 -27.160 1.00 94.75 555 LEU A CA 1
ATOM 4026 C C . LEU A 1 555 ? 38.401 3.593 -27.310 1.00 94.75 555 LEU A C 1
ATOM 4028 O O . LEU A 1 555 ? 37.808 3.023 -26.399 1.00 94.75 555 LEU A O 1
ATOM 4032 N N . LEU A 1 556 ? 38.723 2.972 -28.447 1.00 94.88 556 LEU A N 1
ATOM 4033 C CA . LEU A 1 556 ? 38.255 1.629 -28.799 1.00 94.88 556 LEU A CA 1
ATOM 4034 C C . LEU A 1 556 ? 38.939 0.529 -27.983 1.00 94.88 556 LEU A C 1
ATOM 4036 O O . LEU A 1 556 ? 38.316 -0.491 -27.722 1.00 94.88 556 LEU A O 1
ATOM 4040 N N . TYR A 1 557 ? 40.183 0.728 -27.547 1.00 92.50 557 TYR A N 1
ATOM 4041 C CA . TYR A 1 557 ? 40.889 -0.216 -26.673 1.00 92.50 557 TYR A CA 1
ATOM 4042 C C . TYR A 1 557 ? 41.027 0.282 -25.228 1.00 92.50 557 TYR A C 1
ATOM 4044 O O . TYR A 1 557 ? 41.758 -0.320 -24.452 1.00 92.50 557 TYR A O 1
ATOM 4052 N N . GLY A 1 558 ? 40.404 1.398 -24.839 1.00 91.56 558 GLY A N 1
ATOM 4053 C CA . GLY A 1 558 ? 40.470 1.908 -23.461 1.00 91.56 558 GLY A CA 1
ATOM 4054 C C . GLY A 1 558 ? 41.893 2.139 -22.919 1.00 91.56 558 GLY A C 1
ATOM 4055 O O . GLY A 1 558 ? 42.119 2.036 -21.714 1.00 91.56 558 GLY A O 1
ATOM 4056 N N . ARG A 1 559 ? 42.877 2.427 -23.785 1.00 85.75 559 ARG A N 1
ATOM 4057 C CA . ARG A 1 559 ? 44.305 2.520 -23.418 1.00 85.75 559 ARG A CA 1
ATOM 4058 C C . ARG A 1 559 ? 44.907 3.873 -23.765 1.00 85.75 559 ARG A C 1
ATOM 4060 O O . ARG A 1 559 ? 44.557 4.462 -24.779 1.00 85.75 559 ARG A O 1
ATOM 4067 N N . ARG A 1 560 ? 45.842 4.386 -22.959 1.00 88.31 560 ARG A N 1
ATOM 4068 C CA . ARG A 1 560 ? 46.539 5.649 -23.278 1.00 88.31 560 ARG A CA 1
ATOM 4069 C C . ARG A 1 560 ? 47.530 5.459 -24.449 1.00 88.31 560 ARG A C 1
ATOM 4071 O O . ARG A 1 560 ? 48.210 4.430 -24.469 1.00 88.31 560 ARG A O 1
ATOM 4078 N N . PRO A 1 561 ? 47.643 6.426 -25.382 1.00 85.44 561 PRO A N 1
ATOM 4079 C CA . PRO A 1 561 ? 48.672 6.440 -26.426 1.00 85.44 561 PRO A CA 1
ATOM 4080 C C . PRO A 1 561 ? 50.099 6.470 -25.855 1.00 85.44 561 PRO A C 1
ATOM 4082 O O . PRO A 1 561 ? 50.303 6.860 -24.706 1.00 85.44 561 PRO A O 1
ATOM 4085 N N . GLY A 1 562 ? 51.093 6.096 -26.670 1.00 75.31 562 GLY A N 1
ATOM 4086 C CA . GLY A 1 562 ? 52.517 6.275 -26.347 1.00 75.31 562 GLY A CA 1
ATOM 4087 C C . GLY A 1 562 ? 53.214 5.100 -25.651 1.00 75.31 562 GLY A C 1
ATOM 4088 O O . GLY A 1 562 ? 54.360 5.246 -25.239 1.00 75.31 562 GLY A O 1
ATOM 4089 N N . ARG A 1 563 ? 52.572 3.926 -25.538 1.00 71.56 563 ARG A N 1
ATOM 4090 C CA . ARG A 1 563 ? 53.254 2.692 -25.091 1.00 71.56 563 ARG A CA 1
ATOM 4091 C C . ARG A 1 563 ? 54.198 2.129 -26.157 1.00 71.56 563 ARG A C 1
ATOM 4093 O O . ARG A 1 563 ? 55.196 1.506 -25.817 1.00 71.56 563 ARG A O 1
ATOM 4100 N N . THR A 1 564 ? 53.888 2.368 -27.430 1.00 73.62 564 THR A N 1
ATOM 4101 C CA . THR A 1 564 ? 54.736 2.057 -28.588 1.00 73.62 564 THR A CA 1
ATOM 4102 C C . THR A 1 564 ? 54.686 3.211 -29.596 1.00 73.62 564 THR A C 1
ATOM 4104 O O . THR A 1 564 ? 53.724 3.983 -29.608 1.00 73.62 564 THR A O 1
ATOM 4107 N N . ALA A 1 565 ? 55.697 3.334 -30.465 1.00 70.44 565 ALA A N 1
ATOM 4108 C CA . ALA A 1 565 ? 55.730 4.362 -31.516 1.00 70.44 565 ALA A CA 1
ATOM 4109 C C . ALA A 1 565 ? 54.581 4.221 -32.537 1.00 70.44 565 ALA A C 1
ATOM 4111 O O . ALA A 1 565 ? 54.194 5.190 -33.184 1.00 70.44 565 ALA A O 1
ATOM 4112 N N . SER A 1 566 ? 54.004 3.025 -32.660 1.00 72.75 566 SER A N 1
ATOM 4113 C CA . SER A 1 566 ? 52.828 2.746 -33.488 1.00 72.75 566 SER A CA 1
ATOM 4114 C C . SER A 1 566 ? 51.517 3.297 -32.917 1.00 72.75 566 SER A C 1
ATOM 4116 O O . SER A 1 566 ? 50.552 3.432 -33.661 1.00 72.75 566 SER A O 1
ATOM 4118 N N . ASP A 1 567 ? 51.465 3.663 -31.631 1.00 81.06 567 ASP A N 1
ATOM 4119 C CA . ASP A 1 567 ? 50.226 4.079 -30.951 1.00 81.06 567 ASP A CA 1
ATOM 4120 C C . ASP A 1 567 ? 49.915 5.576 -31.088 1.00 81.06 567 ASP A C 1
ATOM 4122 O O . ASP A 1 567 ? 48.949 6.065 -30.500 1.00 81.06 567 ASP A O 1
ATOM 4126 N N . THR A 1 568 ? 50.750 6.325 -31.810 1.00 86.88 568 THR A N 1
ATOM 4127 C CA . THR A 1 568 ? 50.708 7.794 -31.866 1.00 86.88 568 THR A CA 1
ATOM 4128 C C . THR A 1 568 ? 50.376 8.347 -33.251 1.00 86.88 568 THR A C 1
ATOM 4130 O O . THR A 1 568 ? 50.373 9.562 -33.427 1.00 86.88 568 THR A O 1
ATOM 4133 N N . ASN A 1 569 ? 50.059 7.489 -34.224 1.00 90.69 569 ASN A N 1
ATOM 4134 C CA . ASN A 1 569 ? 49.760 7.891 -35.598 1.00 90.69 569 ASN A CA 1
ATOM 4135 C C . ASN A 1 569 ? 48.371 7.409 -36.062 1.00 90.69 569 ASN A C 1
ATOM 4137 O O . ASN A 1 569 ? 47.584 6.848 -35.297 1.00 90.69 569 ASN A O 1
ATOM 4141 N N . ASN A 1 570 ? 48.053 7.682 -37.325 1.00 91.25 570 ASN A N 1
ATOM 4142 C CA . ASN A 1 570 ? 46.764 7.357 -37.929 1.00 91.25 570 ASN A CA 1
ATOM 4143 C C . ASN A 1 570 ? 46.531 5.850 -38.143 1.00 91.25 570 ASN A C 1
ATOM 4145 O O . ASN A 1 570 ? 45.388 5.405 -38.112 1.00 91.25 570 ASN A O 1
ATOM 4149 N N . ASP A 1 571 ? 47.593 5.052 -38.210 1.00 90.00 571 ASP A N 1
ATOM 4150 C CA . ASP A 1 571 ? 47.521 3.597 -38.360 1.00 90.00 571 ASP A CA 1
ATOM 4151 C C . ASP A 1 571 ? 47.366 2.865 -37.016 1.00 90.00 571 ASP A C 1
ATOM 4153 O O . ASP A 1 571 ? 47.311 1.635 -36.987 1.00 90.00 571 ASP A O 1
ATOM 4157 N N . ALA A 1 572 ? 47.295 3.581 -35.887 1.00 92.88 572 ALA A N 1
ATOM 4158 C CA . ALA A 1 572 ? 47.346 2.986 -34.550 1.00 92.88 572 ALA A CA 1
ATOM 4159 C C . ALA A 1 572 ? 46.296 1.886 -34.316 1.00 92.88 572 ALA A C 1
ATOM 4161 O O . ALA A 1 572 ? 46.611 0.861 -33.712 1.00 92.88 572 ALA A O 1
ATOM 4162 N N . VAL A 1 573 ? 45.065 2.059 -34.806 1.00 93.19 573 VAL A N 1
ATOM 4163 C CA . VAL A 1 573 ? 43.995 1.053 -34.668 1.00 93.19 573 VAL A CA 1
ATOM 4164 C C . VAL A 1 573 ? 44.345 -0.218 -35.451 1.00 93.19 573 VAL A C 1
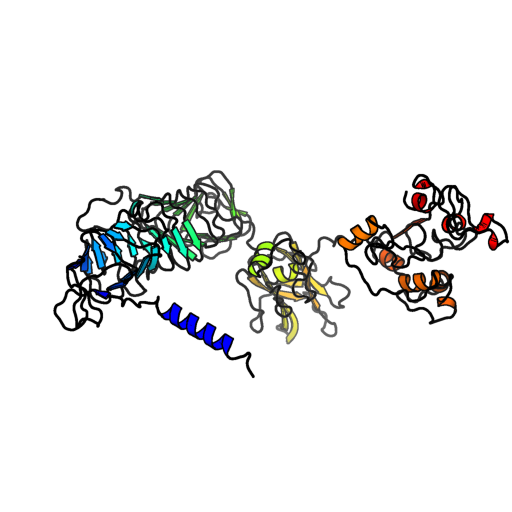ATOM 4166 O O . VAL A 1 573 ? 44.325 -1.307 -34.875 1.00 93.19 573 VAL A O 1
ATOM 4169 N N . ARG A 1 574 ? 44.732 -0.068 -36.728 1.00 91.62 574 ARG A N 1
ATOM 4170 C CA . ARG A 1 574 ? 45.154 -1.160 -37.623 1.00 91.62 574 ARG A CA 1
ATOM 4171 C C . ARG A 1 574 ? 46.354 -1.919 -37.069 1.00 91.62 574 ARG A C 1
ATOM 4173 O O . ARG A 1 574 ? 46.417 -3.136 -37.152 1.00 91.62 574 ARG A O 1
ATOM 4180 N N . LEU A 1 575 ? 47.332 -1.210 -36.514 1.00 90.25 575 LEU A N 1
ATOM 4181 C CA . LEU A 1 575 ? 48.518 -1.842 -35.941 1.00 90.25 575 LEU A CA 1
ATOM 4182 C C . LEU A 1 575 ? 48.166 -2.592 -34.654 1.00 90.25 575 LEU A C 1
ATOM 4184 O O . LEU A 1 575 ? 48.602 -3.726 -34.471 1.00 90.25 575 LEU A O 1
ATOM 4188 N N . THR A 1 576 ? 47.315 -2.015 -33.802 1.00 89.75 576 THR A N 1
ATOM 4189 C CA . THR A 1 576 ? 46.878 -2.665 -32.556 1.00 89.75 576 THR A CA 1
ATOM 4190 C C . THR A 1 576 ? 46.059 -3.923 -32.827 1.00 89.75 576 THR A C 1
ATOM 4192 O O . THR A 1 576 ? 46.196 -4.900 -32.098 1.00 89.75 576 THR A O 1
ATOM 4195 N N . SER A 1 577 ? 45.244 -3.936 -33.885 1.00 90.44 577 SER A N 1
ATOM 4196 C CA . SER A 1 577 ? 44.403 -5.090 -34.216 1.00 90.44 577 SER A CA 1
ATOM 4197 C C . SER A 1 577 ? 45.191 -6.320 -34.673 1.00 90.44 577 SER A C 1
ATOM 4199 O O . SER A 1 577 ? 44.673 -7.429 -34.572 1.00 90.44 577 SER A O 1
ATOM 4201 N N . THR A 1 578 ? 46.452 -6.163 -35.096 1.00 89.56 578 THR A N 1
ATOM 4202 C CA . THR A 1 578 ? 47.321 -7.308 -35.430 1.00 89.56 578 THR A CA 1
ATOM 4203 C C . THR A 1 578 ? 47.749 -8.121 -34.204 1.00 89.56 578 THR A C 1
ATOM 4205 O O . THR A 1 578 ? 48.023 -9.311 -34.331 1.00 89.56 578 THR A O 1
ATOM 4208 N N . ASN A 1 579 ? 47.797 -7.500 -33.020 1.00 87.81 579 ASN A N 1
ATOM 4209 C CA . ASN A 1 579 ? 48.113 -8.163 -31.754 1.00 87.81 579 ASN A CA 1
ATOM 4210 C C . ASN A 1 579 ? 47.404 -7.441 -30.589 1.00 87.81 579 ASN A C 1
ATOM 4212 O O . ASN A 1 579 ? 48.035 -6.670 -29.854 1.00 87.81 579 ASN A O 1
ATOM 4216 N N . PRO A 1 580 ? 46.077 -7.619 -30.453 1.00 87.62 580 PRO A N 1
ATOM 4217 C CA . PRO A 1 580 ? 45.282 -6.835 -29.523 1.00 87.62 580 PRO A CA 1
ATOM 4218 C C . PRO A 1 580 ? 45.536 -7.289 -28.075 1.00 87.62 580 PRO A C 1
ATOM 4220 O O . PRO A 1 580 ? 45.519 -8.487 -27.796 1.00 87.62 580 PRO A O 1
ATOM 4223 N N . PRO A 1 581 ? 45.715 -6.363 -27.113 1.00 82.25 581 PRO A N 1
ATOM 4224 C CA . PRO A 1 581 ? 45.931 -6.724 -25.706 1.00 82.25 581 PRO A CA 1
ATOM 4225 C C . PRO A 1 581 ? 44.682 -7.332 -25.044 1.00 82.25 581 PRO A C 1
ATOM 4227 O O . PRO A 1 581 ? 44.783 -8.030 -24.040 1.00 82.25 581 PRO A O 1
ATOM 4230 N N . HIS A 1 582 ? 43.506 -7.022 -25.584 1.00 87.75 582 HIS A N 1
ATOM 4231 C CA . HIS A 1 582 ? 42.181 -7.524 -25.225 1.00 87.75 582 HIS A CA 1
ATOM 4232 C C . HIS A 1 582 ? 41.207 -7.110 -26.349 1.00 87.75 582 HIS A C 1
ATOM 4234 O O . HIS A 1 582 ? 41.584 -6.293 -27.199 1.00 87.75 582 HIS A O 1
ATOM 4240 N N . PRO A 1 583 ? 39.961 -7.623 -26.383 1.00 92.00 583 PRO A N 1
ATOM 4241 C CA . PRO A 1 583 ? 38.984 -7.217 -27.391 1.00 92.00 583 PRO A CA 1
ATOM 4242 C C . PRO A 1 583 ? 38.787 -5.695 -27.436 1.00 92.00 583 PRO A C 1
ATOM 4244 O O . PRO A 1 583 ? 38.793 -5.027 -26.396 1.00 92.00 583 PRO A O 1
ATOM 4247 N N . ALA A 1 584 ? 38.605 -5.153 -28.642 1.00 94.12 584 ALA A N 1
ATOM 4248 C CA . ALA A 1 584 ? 38.167 -3.773 -28.821 1.00 94.12 584 ALA A CA 1
ATOM 4249 C C . ALA A 1 584 ? 36.722 -3.611 -28.319 1.00 94.12 584 ALA A C 1
ATOM 4251 O O . ALA A 1 584 ? 35.954 -4.572 -28.303 1.00 94.12 584 ALA A O 1
ATOM 4252 N N . LEU A 1 585 ? 36.329 -2.390 -27.960 1.00 96.50 585 LEU A N 1
ATOM 4253 C CA . LEU A 1 585 ? 34.991 -2.028 -27.490 1.00 96.50 585 LEU A CA 1
ATOM 4254 C C . LEU A 1 585 ? 33.862 -2.662 -28.331 1.00 96.50 585 LEU A C 1
ATOM 4256 O O . LEU A 1 585 ? 33.049 -3.381 -27.758 1.00 96.50 585 LEU A O 1
ATOM 4260 N N . PRO A 1 586 ? 33.806 -2.496 -29.666 1.00 96.56 586 PRO A N 1
ATOM 4261 C CA . PRO A 1 586 ? 32.791 -3.164 -30.484 1.00 96.56 586 PRO A CA 1
ATOM 4262 C C . PRO A 1 586 ? 32.877 -4.695 -30.437 1.00 96.56 586 PRO A C 1
ATOM 4264 O O . PRO A 1 586 ? 31.854 -5.354 -30.292 1.00 96.56 586 PRO A O 1
ATOM 4267 N N . SER A 1 587 ? 34.077 -5.281 -30.462 1.00 93.50 587 SER A N 1
ATOM 4268 C CA . SER A 1 587 ? 34.245 -6.733 -30.322 1.00 93.50 587 SER A CA 1
ATOM 4269 C C . SER A 1 587 ? 33.683 -7.243 -28.993 1.00 93.50 587 SER A C 1
ATOM 4271 O O . SER A 1 587 ? 33.068 -8.303 -28.960 1.00 93.50 587 SER A O 1
ATOM 4273 N N . LEU A 1 588 ? 33.833 -6.480 -27.905 1.00 94.50 588 LEU A N 1
ATOM 4274 C CA . LEU A 1 588 ? 33.236 -6.807 -26.612 1.00 94.50 588 LEU A CA 1
ATOM 4275 C C . LEU A 1 588 ? 31.702 -6.808 -26.704 1.00 94.50 588 LEU A C 1
ATOM 4277 O O . LEU A 1 588 ? 31.070 -7.790 -26.333 1.00 94.50 588 LEU A O 1
ATOM 4281 N N . PHE A 1 589 ? 31.091 -5.763 -27.266 1.00 94.94 589 PHE A N 1
ATOM 4282 C CA . PHE A 1 589 ? 29.636 -5.723 -27.469 1.00 94.94 589 PHE A CA 1
ATOM 4283 C C . PHE A 1 589 ? 29.142 -6.914 -28.301 1.00 94.94 589 PHE A C 1
ATOM 4285 O O . PHE A 1 589 ? 28.189 -7.593 -27.909 1.00 94.94 589 PHE A O 1
ATOM 4292 N N . ARG A 1 590 ? 29.831 -7.214 -29.405 1.00 91.94 590 ARG A N 1
ATOM 4293 C CA . ARG A 1 590 ? 29.492 -8.324 -30.298 1.00 91.94 590 ARG A CA 1
ATOM 4294 C C . ARG A 1 590 ? 29.592 -9.681 -29.603 1.00 91.94 590 ARG A C 1
ATOM 4296 O O . ARG A 1 590 ? 28.644 -10.461 -29.644 1.00 91.94 590 ARG A O 1
ATOM 4303 N N . ASN A 1 591 ? 30.688 -9.927 -28.885 1.00 89.94 591 ASN A N 1
ATOM 4304 C CA . ASN A 1 591 ? 30.901 -11.159 -28.116 1.00 89.94 591 ASN A CA 1
ATOM 4305 C C . ASN A 1 591 ? 29.854 -11.353 -27.011 1.00 89.94 591 ASN A C 1
ATOM 4307 O O . ASN A 1 591 ? 29.582 -12.478 -26.603 1.00 89.94 591 ASN A O 1
ATOM 4311 N N . HIS A 1 592 ? 29.236 -10.264 -26.553 1.00 90.12 592 HIS A N 1
ATOM 4312 C CA . HIS A 1 592 ? 28.143 -10.287 -25.591 1.00 90.12 592 HIS A CA 1
ATOM 4313 C C . HIS A 1 592 ? 26.753 -10.218 -26.242 1.00 90.12 592 HIS A C 1
ATOM 4315 O O . HIS A 1 592 ? 25.772 -10.000 -25.537 1.00 90.12 592 HIS A O 1
ATOM 4321 N N . GLY A 1 593 ? 26.623 -10.469 -27.549 1.00 86.62 593 GLY A N 1
ATOM 4322 C CA . GLY A 1 593 ? 25.342 -10.657 -28.241 1.00 86.62 593 GLY A CA 1
ATOM 4323 C C . GLY A 1 593 ? 24.643 -9.372 -28.689 1.00 86.62 593 GLY A C 1
ATOM 4324 O O . GLY A 1 593 ? 23.433 -9.394 -28.910 1.00 86.62 593 GLY A O 1
ATOM 4325 N N . TYR A 1 594 ? 25.366 -8.257 -28.800 1.00 93.25 594 TYR A N 1
ATOM 4326 C CA . TYR A 1 594 ? 24.868 -7.062 -29.483 1.00 93.25 594 TYR A CA 1
ATOM 4327 C C . TYR A 1 594 ? 25.184 -7.124 -30.973 1.00 93.25 594 TYR A C 1
ATOM 4329 O O . TYR A 1 594 ? 26.262 -7.566 -31.361 1.00 93.25 594 TYR A O 1
ATOM 4337 N N . ARG A 1 595 ? 24.278 -6.586 -31.795 1.00 95.31 595 ARG A N 1
ATOM 4338 C CA . ARG A 1 595 ? 24.604 -6.248 -33.180 1.00 95.31 595 ARG A CA 1
ATOM 4339 C C . ARG A 1 595 ? 25.461 -4.984 -33.197 1.00 95.31 595 ARG A C 1
ATOM 4341 O O . ARG A 1 595 ? 25.018 -3.951 -32.696 1.00 95.31 595 ARG A O 1
ATOM 4348 N N . THR A 1 596 ? 26.649 -5.041 -33.785 1.00 97.25 596 THR A N 1
ATOM 4349 C CA . THR A 1 596 ? 27.574 -3.902 -33.850 1.00 97.25 596 THR A CA 1
ATOM 4350 C C . THR A 1 596 ? 27.600 -3.286 -35.243 1.00 97.25 596 THR A C 1
ATOM 4352 O O . THR A 1 596 ? 27.891 -3.947 -36.238 1.00 97.25 596 THR A O 1
ATOM 4355 N N . VAL A 1 597 ? 27.278 -1.995 -35.322 1.00 96.69 597 VAL A N 1
ATOM 4356 C CA . VAL A 1 597 ? 27.169 -1.251 -36.583 1.00 96.69 597 VAL A CA 1
ATOM 4357 C C . VAL A 1 597 ? 28.043 -0.003 -36.512 1.00 96.69 597 VAL A C 1
ATOM 4359 O O . VAL A 1 597 ? 27.907 0.794 -35.587 1.00 96.69 597 VAL A O 1
ATOM 4362 N N . ALA A 1 598 ? 28.920 0.168 -37.498 1.00 95.81 598 ALA A N 1
ATOM 4363 C CA . ALA A 1 598 ? 29.692 1.378 -37.733 1.00 95.81 598 ALA A CA 1
ATOM 4364 C C . ALA A 1 598 ? 29.257 2.019 -39.057 1.00 95.81 598 ALA A C 1
ATOM 4366 O O . ALA A 1 598 ? 29.243 1.366 -40.102 1.00 95.81 598 ALA A O 1
ATOM 4367 N N . VAL A 1 599 ? 28.923 3.308 -39.006 1.00 95.06 599 VAL A N 1
ATOM 4368 C CA . VAL A 1 599 ? 28.590 4.122 -40.181 1.00 95.06 599 VAL A CA 1
ATOM 4369 C C . VAL A 1 599 ? 29.529 5.326 -40.214 1.00 95.06 599 VAL A C 1
ATOM 4371 O O . VAL A 1 599 ? 29.730 5.992 -39.198 1.00 95.06 599 VAL A O 1
ATOM 4374 N N . GLY A 1 600 ? 30.145 5.585 -41.366 1.00 93.94 600 GLY A N 1
ATOM 4375 C CA . GLY A 1 600 ? 31.124 6.654 -41.534 1.00 93.94 600 GLY A CA 1
ATOM 4376 C C . GLY A 1 600 ? 32.446 6.356 -40.819 1.00 93.94 600 GLY A C 1
ATOM 4377 O O . GLY A 1 600 ? 32.993 5.255 -40.924 1.00 93.94 600 GLY A O 1
ATOM 4378 N N . LYS A 1 601 ? 32.991 7.353 -40.110 1.00 94.19 601 LYS A N 1
ATOM 4379 C CA . LYS A 1 601 ? 34.310 7.292 -39.458 1.00 94.19 601 LYS A CA 1
ATOM 4380 C C . LYS A 1 601 ? 34.178 7.042 -37.953 1.00 94.19 601 LYS A C 1
ATOM 4382 O O . LYS A 1 601 ? 34.105 7.989 -37.166 1.00 94.19 601 LYS A O 1
ATOM 4387 N N . ILE A 1 602 ? 34.181 5.770 -37.543 1.00 95.00 602 ILE A N 1
ATOM 4388 C CA . ILE A 1 602 ? 34.211 5.340 -36.127 1.00 95.00 602 ILE A CA 1
ATOM 4389 C C . ILE A 1 602 ? 35.605 4.834 -35.727 1.00 95.00 602 ILE A C 1
ATOM 4391 O O . ILE A 1 602 ? 36.202 5.350 -34.777 1.00 95.00 602 ILE A O 1
ATOM 4395 N N . SER A 1 603 ? 36.175 3.896 -36.482 1.00 93.31 603 SER A N 1
ATOM 4396 C CA . SER A 1 603 ? 37.623 3.652 -36.494 1.00 93.31 603 SER A CA 1
ATOM 4397 C C . SER A 1 603 ? 38.328 4.688 -37.390 1.00 93.31 603 SER A C 1
ATOM 4399 O O . SER A 1 603 ? 37.703 5.684 -37.773 1.00 93.31 603 SER A O 1
ATOM 4401 N N . HIS A 1 604 ? 39.641 4.576 -37.634 1.00 94.31 604 HIS A N 1
ATOM 4402 C CA . HIS A 1 604 ? 40.340 5.625 -38.380 1.00 94.31 604 HIS A CA 1
ATOM 4403 C C . HIS A 1 604 ? 39.933 5.659 -39.854 1.00 94.31 604 HIS A C 1
ATOM 4405 O O . HIS A 1 604 ? 39.737 6.753 -40.384 1.00 94.31 604 HIS A O 1
ATOM 4411 N N . TYR A 1 605 ? 39.773 4.499 -40.490 1.00 94.19 605 TYR A N 1
ATOM 4412 C CA . TYR A 1 605 ? 39.373 4.395 -41.889 1.00 94.19 605 TYR A CA 1
ATOM 4413 C C . TYR A 1 605 ? 37.839 4.334 -41.996 1.00 94.19 605 TYR A C 1
ATOM 4415 O O . TYR A 1 605 ? 37.232 3.369 -41.525 1.00 94.19 605 TYR A O 1
ATOM 4423 N N . PRO A 1 606 ? 37.180 5.346 -42.590 1.00 93.00 606 PRO A N 1
ATOM 4424 C CA . PRO A 1 606 ? 35.738 5.338 -42.811 1.00 93.00 606 PRO A CA 1
ATOM 4425 C C . PRO A 1 606 ? 35.287 4.117 -43.617 1.00 93.00 606 PRO A C 1
ATOM 4427 O O . PRO A 1 606 ? 35.931 3.741 -44.594 1.00 93.00 606 PRO A O 1
ATOM 4430 N N . GLY A 1 607 ? 34.200 3.471 -43.198 1.00 91.44 607 GLY A N 1
ATOM 4431 C CA . GLY A 1 607 ? 33.761 2.199 -43.788 1.00 91.44 607 GLY A CA 1
ATOM 4432 C C . GLY A 1 607 ? 34.606 0.980 -43.387 1.00 91.44 607 GLY A C 1
ATOM 4433 O O . GLY A 1 607 ? 34.172 -0.148 -43.599 1.00 91.44 607 GLY A O 1
ATOM 4434 N N . GLY A 1 608 ? 35.744 1.173 -42.713 1.00 93.19 608 GLY A N 1
ATOM 4435 C CA . GLY A 1 608 ? 36.496 0.125 -42.019 1.00 93.19 608 GLY A CA 1
ATOM 4436 C C . GLY A 1 608 ? 37.533 -0.626 -42.855 1.00 93.19 608 GLY A C 1
ATOM 4437 O O . GLY A 1 608 ? 38.150 -1.544 -42.321 1.00 93.19 608 GLY A O 1
ATOM 4438 N N . LEU A 1 609 ? 37.762 -0.259 -44.121 1.00 93.81 609 LEU A N 1
ATOM 4439 C CA . LEU A 1 609 ? 38.751 -0.905 -44.996 1.00 93.81 609 LEU A CA 1
ATOM 4440 C C . LEU A 1 609 ? 40.001 -0.037 -45.187 1.00 93.81 609 LEU A C 1
ATOM 4442 O O . LEU A 1 609 ? 39.923 1.183 -45.289 1.00 93.81 609 LEU A O 1
ATOM 4446 N N . THR A 1 610 ? 41.170 -0.677 -45.256 1.00 91.88 610 THR A N 1
ATOM 4447 C CA . THR A 1 610 ? 42.480 0.009 -45.176 1.00 91.88 610 THR A CA 1
ATOM 4448 C C . THR A 1 610 ? 43.224 0.147 -46.511 1.00 91.88 610 THR A C 1
ATOM 4450 O O . THR A 1 610 ? 44.290 0.757 -46.566 1.00 91.88 610 THR A O 1
ATOM 4453 N N . GLY A 1 611 ? 42.704 -0.438 -47.591 1.00 90.00 611 GLY A N 1
ATOM 4454 C CA . GLY A 1 611 ? 43.325 -0.440 -48.917 1.00 90.00 611 GLY A CA 1
ATOM 4455 C C . GLY A 1 611 ? 43.025 0.806 -49.751 1.00 90.00 611 GLY A C 1
ATOM 4456 O O . GLY A 1 611 ? 42.658 1.864 -49.240 1.00 90.00 611 GLY A O 1
ATOM 4457 N N . SER A 1 612 ? 43.193 0.682 -51.070 1.00 90.62 612 SER A N 1
ATOM 4458 C CA . SER A 1 612 ? 43.035 1.794 -52.015 1.00 90.62 612 SER A CA 1
ATOM 4459 C C . SER A 1 612 ? 41.642 2.422 -51.924 1.00 90.62 612 SER A C 1
ATOM 4461 O O . SER A 1 612 ? 40.632 1.706 -51.893 1.00 90.62 612 SER A O 1
ATOM 4463 N N . GLY A 1 613 ? 41.604 3.757 -51.830 1.00 89.06 613 GLY A N 1
ATOM 4464 C CA . GLY A 1 613 ? 40.381 4.544 -51.670 1.00 89.06 613 GLY A CA 1
ATOM 4465 C C . GLY A 1 613 ? 39.627 4.286 -50.364 1.00 89.06 613 GLY A C 1
ATOM 4466 O O . GLY A 1 613 ? 38.501 4.757 -50.230 1.00 89.06 613 GLY A O 1
ATOM 4467 N N . TRP A 1 614 ? 40.200 3.499 -49.445 1.00 92.69 614 TRP A N 1
ATOM 4468 C CA . TRP A 1 614 ? 39.528 2.934 -48.267 1.00 92.69 614 TRP A CA 1
ATOM 4469 C C . TRP A 1 614 ? 38.272 2.122 -48.620 1.00 92.69 614 TRP A C 1
ATOM 4471 O O . TRP A 1 614 ? 37.355 1.977 -47.821 1.00 92.69 614 TRP A O 1
ATOM 4481 N N . ALA A 1 615 ? 38.233 1.587 -49.844 1.00 89.25 615 ALA A N 1
ATOM 4482 C CA . ALA A 1 615 ? 37.139 0.770 -50.374 1.00 89.25 615 ALA A CA 1
ATOM 4483 C C . ALA A 1 615 ? 37.558 -0.691 -50.609 1.00 89.25 615 ALA A C 1
ATOM 4485 O O . ALA A 1 615 ? 36.746 -1.529 -50.988 1.00 89.25 615 ALA A O 1
ATOM 4486 N N . THR A 1 616 ? 38.846 -0.991 -50.439 1.00 87.62 616 THR A N 1
ATOM 4487 C CA . THR A 1 616 ? 39.456 -2.291 -50.740 1.00 87.62 616 THR A CA 1
ATOM 4488 C C . THR A 1 616 ? 40.395 -2.707 -49.609 1.00 87.62 616 THR A C 1
ATOM 4490 O O . THR A 1 616 ? 40.675 -1.911 -48.716 1.00 87.62 616 THR A O 1
ATOM 4493 N N . GLY A 1 617 ? 40.920 -3.933 -49.640 1.00 87.69 617 GLY A N 1
ATOM 4494 C CA . GLY A 1 617 ? 41.904 -4.405 -48.658 1.00 87.69 617 GLY A CA 1
ATOM 4495 C C . GLY A 1 617 ? 41.289 -4.932 -47.353 1.00 87.69 617 GLY A C 1
ATOM 4496 O O . GLY A 1 617 ? 40.079 -5.137 -47.287 1.00 87.69 617 GLY A O 1
ATOM 4497 N N . PRO A 1 618 ? 42.118 -5.218 -46.333 1.00 90.94 618 PRO A N 1
ATOM 4498 C CA . PRO A 1 618 ? 41.654 -5.832 -45.095 1.00 90.94 618 PRO A CA 1
ATOM 4499 C C . PRO A 1 618 ? 40.913 -4.837 -44.195 1.00 90.94 618 PRO A C 1
ATOM 4501 O O . PRO A 1 618 ? 41.181 -3.628 -44.224 1.00 90.94 618 PRO A O 1
ATOM 4504 N N . GLU A 1 619 ? 40.025 -5.383 -43.361 1.00 93.06 619 GLU A N 1
ATOM 4505 C CA . GLU A 1 619 ? 39.353 -4.657 -42.283 1.00 93.06 619 GLU A CA 1
ATOM 4506 C C . GLU A 1 619 ? 40.374 -4.082 -41.292 1.00 93.06 619 GLU A C 1
ATOM 4508 O O . GLU A 1 619 ? 41.321 -4.751 -40.878 1.00 93.06 619 GLU A O 1
ATOM 4513 N N . GLU A 1 620 ? 40.164 -2.837 -40.872 1.00 93.69 620 GLU A N 1
ATOM 4514 C CA . GLU A 1 620 ? 40.980 -2.165 -39.861 1.00 93.69 620 GLU A CA 1
ATOM 4515 C C . GLU A 1 620 ? 40.844 -2.836 -38.482 1.00 93.69 620 GLU A C 1
ATOM 4517 O O . GLU A 1 620 ? 41.821 -2.962 -37.737 1.00 93.69 620 GLU A O 1
ATOM 4522 N N . LEU A 1 621 ? 39.629 -3.294 -38.160 1.00 93.50 621 LEU A N 1
ATOM 4523 C CA . LEU A 1 621 ? 39.277 -4.031 -36.945 1.00 93.50 621 LEU A CA 1
ATOM 4524 C C . LEU A 1 621 ? 38.560 -5.340 -37.309 1.00 93.50 621 LEU A C 1
ATOM 4526 O O . LEU A 1 621 ? 37.328 -5.396 -37.225 1.00 93.50 621 LEU A O 1
ATOM 4530 N N . PRO A 1 622 ? 39.313 -6.385 -37.699 1.00 91.88 622 PRO A N 1
ATOM 4531 C CA . PRO A 1 622 ? 38.736 -7.647 -38.142 1.00 91.88 622 PRO A CA 1
ATOM 4532 C C . PRO A 1 622 ? 37.754 -8.237 -37.128 1.00 91.88 622 PRO A C 1
ATOM 4534 O O . PRO A 1 622 ? 38.087 -8.425 -35.956 1.00 91.88 622 PRO A O 1
ATOM 4537 N N . GLY A 1 623 ? 36.529 -8.521 -37.576 1.00 88.69 623 GLY A N 1
ATOM 4538 C CA . GLY A 1 623 ? 35.509 -9.194 -36.762 1.00 88.69 623 GLY A CA 1
ATOM 4539 C C . GLY A 1 623 ? 34.877 -8.342 -35.651 1.00 88.69 623 GLY A C 1
ATOM 4540 O O . GLY A 1 623 ? 34.034 -8.839 -34.903 1.00 88.69 623 GLY A O 1
ATOM 4541 N N . ALA A 1 624 ? 35.213 -7.055 -35.544 1.00 93.75 624 ALA A N 1
ATOM 4542 C CA . ALA A 1 624 ? 34.628 -6.162 -34.543 1.00 93.75 624 ALA A CA 1
ATOM 4543 C C . ALA A 1 624 ? 33.180 -5.741 -34.858 1.00 93.75 624 ALA A C 1
ATOM 4545 O O . ALA A 1 624 ? 32.381 -5.533 -33.941 1.00 93.75 624 ALA A O 1
ATOM 4546 N N . TRP A 1 625 ? 32.841 -5.632 -36.143 1.00 95.31 625 TRP A N 1
ATOM 4547 C CA . TRP A 1 625 ? 31.571 -5.088 -36.627 1.00 95.31 625 TRP A CA 1
ATOM 4548 C C . TRP A 1 625 ? 30.736 -6.156 -37.342 1.00 95.31 625 TRP A C 1
ATOM 4550 O O . TRP A 1 625 ? 31.280 -6.957 -38.103 1.00 95.31 625 TRP A O 1
ATOM 4560 N N . ASP A 1 626 ? 29.418 -6.170 -37.130 1.00 95.81 626 ASP A N 1
ATOM 4561 C CA . ASP A 1 626 ? 28.479 -6.885 -38.009 1.00 95.81 626 ASP A CA 1
ATOM 4562 C C . ASP A 1 626 ? 28.236 -6.112 -39.307 1.00 95.81 626 ASP A C 1
ATOM 4564 O O . ASP A 1 626 ? 28.038 -6.707 -40.363 1.00 95.81 626 ASP A O 1
ATOM 4568 N N . VAL A 1 627 ? 28.242 -4.779 -39.227 1.00 94.50 627 VAL A N 1
ATOM 4569 C CA . VAL A 1 627 ? 28.146 -3.877 -40.377 1.00 94.50 627 VAL A CA 1
ATOM 4570 C C . VAL A 1 627 ? 29.149 -2.746 -40.190 1.00 94.50 627 VAL A C 1
ATOM 4572 O O . VAL A 1 627 ? 29.142 -2.084 -39.157 1.00 94.50 627 VAL A O 1
ATOM 4575 N N . SER A 1 628 ? 29.979 -2.497 -41.198 1.00 93.69 628 SER A N 1
ATOM 4576 C CA . SER A 1 628 ? 30.849 -1.324 -41.283 1.00 93.69 628 SER A CA 1
ATOM 4577 C C . SER A 1 628 ? 30.692 -0.729 -42.674 1.00 93.69 628 SER A C 1
ATOM 4579 O O . SER A 1 628 ? 30.940 -1.414 -43.663 1.00 93.69 628 SER A O 1
ATOM 4581 N N . THR A 1 629 ? 30.205 0.505 -42.768 1.00 92.06 629 THR A N 1
ATOM 4582 C CA . THR A 1 629 ? 29.886 1.123 -44.059 1.00 92.06 629 THR A CA 1
ATOM 4583 C C . THR A 1 629 ? 30.125 2.625 -44.054 1.00 92.06 629 THR A C 1
ATOM 4585 O O . THR A 1 629 ? 30.094 3.283 -43.017 1.00 92.06 629 THR A O 1
ATOM 4588 N N . MET A 1 630 ? 30.346 3.178 -45.238 1.00 92.12 630 MET A N 1
ATOM 4589 C CA . MET A 1 630 ? 30.249 4.603 -45.506 1.00 92.12 630 MET A CA 1
ATOM 4590 C C . MET A 1 630 ? 29.524 4.736 -46.843 1.00 92.12 630 MET A C 1
ATOM 4592 O O . MET A 1 630 ? 30.110 4.397 -47.868 1.00 92.12 630 MET A O 1
ATOM 4596 N N . PRO A 1 631 ? 28.257 5.168 -46.869 1.00 92.31 631 PRO A N 1
ATOM 4597 C CA . PRO A 1 631 ? 27.622 5.569 -48.113 1.00 92.31 631 PRO A CA 1
ATOM 4598 C C . PRO A 1 631 ? 28.389 6.755 -48.711 1.00 92.31 631 PRO A C 1
ATOM 4600 O O . PRO A 1 631 ? 28.577 7.782 -48.064 1.00 92.31 631 PRO A O 1
ATOM 4603 N N . VAL A 1 632 ? 28.884 6.593 -49.937 1.00 91.44 632 VAL A N 1
ATOM 4604 C CA . VAL A 1 632 ? 29.801 7.562 -50.571 1.00 91.44 632 VAL A CA 1
ATOM 4605 C C . VAL A 1 632 ? 29.156 8.389 -51.669 1.00 91.44 632 VAL A C 1
ATOM 4607 O O . VAL A 1 632 ? 29.820 9.274 -52.195 1.00 91.44 632 VAL A O 1
ATOM 4610 N N . GLY A 1 633 ? 27.915 8.085 -52.061 1.00 92.19 633 GLY A N 1
ATOM 4611 C CA . GLY A 1 633 ? 27.199 8.779 -53.133 1.00 92.19 633 GLY A CA 1
ATOM 4612 C C . GLY A 1 633 ? 28.078 9.086 -54.363 1.00 92.19 633 GLY A C 1
ATOM 4613 O O . GLY A 1 633 ? 28.819 8.209 -54.824 1.00 92.19 633 GLY A O 1
ATOM 4614 N N . PRO A 1 634 ? 28.054 10.325 -54.891 1.00 94.12 634 PRO A N 1
ATOM 4615 C CA . PRO A 1 634 ? 28.844 10.719 -56.059 1.00 94.12 634 PRO A CA 1
ATOM 4616 C C . PRO A 1 634 ? 30.365 10.792 -55.819 1.00 94.12 634 PRO A C 1
ATOM 4618 O O . PRO A 1 634 ? 31.114 10.943 -56.780 1.00 94.12 634 PRO A O 1
ATOM 4621 N N . TRP A 1 635 ? 30.859 10.665 -54.580 1.00 93.31 635 TRP A N 1
ATOM 4622 C CA . TRP A 1 635 ? 32.297 10.714 -54.277 1.00 93.31 635 TRP A CA 1
ATOM 4623 C C . TRP A 1 635 ? 33.021 9.395 -54.550 1.00 93.31 635 TRP A C 1
ATOM 4625 O O . TRP A 1 635 ? 34.249 9.381 -54.556 1.00 93.31 635 TRP A O 1
ATOM 4635 N N . THR A 1 636 ? 32.299 8.314 -54.864 1.00 92.06 636 THR A N 1
ATOM 4636 C CA . THR A 1 636 ? 32.789 6.995 -55.328 1.00 92.06 636 THR A CA 1
ATOM 4637 C C . THR A 1 636 ? 33.601 6.157 -54.336 1.00 92.06 636 THR A C 1
ATOM 4639 O O . THR A 1 636 ? 33.484 4.934 -54.368 1.00 92.06 636 THR A O 1
ATOM 4642 N N . THR A 1 637 ? 34.390 6.759 -53.440 1.00 93.44 637 THR A N 1
ATOM 4643 C CA . THR A 1 637 ? 35.172 6.035 -52.425 1.00 93.44 637 THR A CA 1
ATOM 4644 C C . THR A 1 637 ? 35.089 6.710 -51.053 1.00 93.44 637 THR A C 1
ATOM 4646 O O . THR A 1 637 ? 34.904 7.931 -50.988 1.00 93.44 637 THR A O 1
ATOM 4649 N N . PRO A 1 638 ? 35.244 5.958 -49.942 1.00 94.44 638 PRO A N 1
ATOM 4650 C CA . PRO A 1 638 ? 35.219 6.537 -48.598 1.00 94.44 638 PRO A CA 1
ATOM 4651 C C . PRO A 1 638 ? 36.296 7.605 -48.387 1.00 94.44 638 PRO A C 1
ATOM 4653 O O . PRO A 1 638 ? 36.052 8.619 -47.738 1.00 94.44 638 PRO A O 1
ATOM 4656 N N . GLU A 1 639 ? 37.470 7.434 -49.000 1.00 91.94 639 GLU A N 1
ATOM 4657 C CA . GLU A 1 639 ? 38.547 8.428 -48.956 1.00 91.94 639 GLU A CA 1
ATOM 4658 C C . GLU A 1 639 ? 38.167 9.757 -49.612 1.00 91.94 639 GLU A C 1
ATOM 4660 O O . GLU A 1 639 ? 38.468 10.832 -49.083 1.00 91.94 639 GLU A O 1
ATOM 4665 N N . ARG A 1 640 ? 37.491 9.689 -50.758 1.00 91.94 640 ARG A N 1
ATOM 4666 C CA . ARG A 1 640 ? 37.025 10.870 -51.483 1.00 91.94 640 ARG A CA 1
ATOM 4667 C C . ARG A 1 640 ? 35.862 11.542 -50.765 1.00 91.94 640 ARG A C 1
ATOM 4669 O O . ARG A 1 640 ? 35.820 12.765 -50.731 1.00 91.94 640 ARG A O 1
ATOM 4676 N N . ALA A 1 641 ? 34.966 10.760 -50.166 1.00 93.12 641 ALA A N 1
ATOM 4677 C CA . ALA A 1 641 ? 33.839 11.263 -49.387 1.00 93.12 641 ALA A CA 1
ATOM 4678 C C . ALA A 1 641 ? 34.298 11.934 -48.078 1.00 93.12 641 ALA A C 1
ATOM 4680 O O . ALA A 1 641 ? 33.832 13.018 -47.750 1.00 93.12 641 ALA A O 1
ATOM 4681 N N . MET A 1 642 ? 35.273 11.363 -47.361 1.00 90.31 642 MET A N 1
ATOM 4682 C CA . MET A 1 642 ? 35.842 11.972 -46.145 1.00 90.31 642 MET A CA 1
ATOM 4683 C C . MET A 1 642 ? 36.481 13.338 -46.418 1.00 90.31 642 MET A C 1
ATOM 4685 O O . MET A 1 642 ? 36.451 14.235 -45.579 1.00 90.31 642 MET A O 1
ATOM 4689 N N . HIS A 1 643 ? 37.071 13.493 -47.601 1.00 88.44 643 HIS A N 1
ATOM 4690 C CA . HIS A 1 643 ? 37.655 14.748 -48.062 1.00 88.44 643 HIS A CA 1
ATOM 4691 C C . HIS A 1 643 ? 36.769 15.446 -49.102 1.00 88.44 643 HIS A C 1
ATOM 4693 O O . HIS A 1 643 ? 37.280 16.171 -49.964 1.00 88.44 643 HIS A O 1
ATOM 4699 N N . GLY A 1 644 ? 35.463 15.182 -49.048 1.00 89.81 644 GLY A N 1
ATOM 4700 C CA . GLY A 1 644 ? 34.495 15.617 -50.037 1.00 89.81 644 GLY A CA 1
ATOM 4701 C C . GLY A 1 644 ? 34.120 17.087 -49.885 1.00 89.81 644 GLY A C 1
ATOM 4702 O O . GLY A 1 644 ? 33.811 17.574 -48.802 1.00 89.81 644 GLY A O 1
ATOM 4703 N N . TYR A 1 645 ? 34.128 17.779 -51.012 1.00 90.31 645 TYR A N 1
ATOM 4704 C CA . TYR A 1 645 ? 33.400 19.014 -51.276 1.00 90.31 645 TYR A CA 1
ATOM 4705 C C . TYR A 1 645 ? 32.036 18.676 -51.879 1.00 90.31 645 TYR A C 1
ATOM 4707 O O . TYR A 1 645 ? 31.781 17.523 -52.195 1.00 90.31 645 TYR A O 1
ATOM 4715 N N . ALA A 1 646 ? 31.171 19.660 -52.080 1.00 90.75 646 ALA A N 1
ATOM 4716 C CA . ALA A 1 646 ? 29.841 19.468 -52.630 1.00 90.75 646 ALA A CA 1
ATOM 4717 C C . ALA A 1 646 ? 29.839 18.737 -53.990 1.00 90.75 646 ALA A C 1
ATOM 4719 O O . ALA A 1 646 ? 30.729 18.928 -54.825 1.00 90.75 646 ALA A O 1
ATOM 4720 N N . ASN A 1 647 ? 28.792 17.942 -54.230 1.00 90.62 647 ASN A N 1
ATOM 4721 C CA . ASN A 1 647 ? 28.479 17.311 -55.522 1.00 90.62 647 ASN A CA 1
ATOM 4722 C C . ASN A 1 647 ? 29.564 16.369 -56.095 1.00 90.62 647 ASN A C 1
ATOM 4724 O O . ASN A 1 647 ? 29.850 16.399 -57.290 1.00 90.62 647 ASN A O 1
ATOM 4728 N N . GLY A 1 648 ? 30.170 15.516 -55.265 1.00 90.75 648 GLY A N 1
ATOM 4729 C CA . GLY A 1 648 ? 31.092 14.457 -55.719 1.00 90.75 648 GLY A CA 1
ATOM 4730 C C . GLY A 1 648 ? 32.554 14.877 -55.904 1.00 90.75 648 GLY A C 1
ATOM 4731 O O . GLY A 1 648 ? 33.405 14.039 -56.220 1.00 90.75 648 GLY A O 1
ATOM 4732 N N . VAL A 1 649 ? 32.870 16.155 -55.689 1.00 89.94 649 VAL A N 1
ATOM 4733 C CA . VAL A 1 649 ? 34.241 16.672 -55.780 1.00 89.94 649 VAL A CA 1
ATOM 4734 C C . VAL A 1 649 ? 35.003 16.321 -54.507 1.00 89.94 649 VAL A C 1
ATOM 4736 O O . VAL A 1 649 ? 34.476 16.479 -53.411 1.00 89.94 649 VAL A O 1
ATOM 4739 N N . ALA A 1 650 ? 36.252 15.877 -54.620 1.00 87.88 650 ALA A N 1
ATOM 4740 C CA . ALA A 1 650 ? 37.111 15.602 -53.471 1.00 87.88 650 ALA A CA 1
ATOM 4741 C C . ALA A 1 650 ? 38.345 16.505 -53.468 1.00 87.88 650 ALA A C 1
ATOM 4743 O O . ALA A 1 650 ? 38.865 16.904 -54.509 1.00 87.88 650 ALA A O 1
ATOM 4744 N N . ARG A 1 651 ? 38.898 16.763 -52.281 1.00 81.44 651 ARG A N 1
ATOM 4745 C CA . ARG A 1 651 ? 40.130 17.551 -52.099 1.00 81.44 651 ARG A CA 1
ATOM 4746 C C . ARG A 1 651 ? 41.335 17.025 -52.892 1.00 81.44 651 ARG A C 1
ATOM 4748 O O . ARG A 1 651 ? 42.274 17.774 -53.157 1.00 81.44 651 ARG A O 1
ATOM 4755 N N . GLN A 1 652 ? 41.338 15.741 -53.245 1.00 77.69 652 GLN A N 1
ATOM 4756 C CA . GLN A 1 652 ? 42.399 15.122 -54.045 1.00 77.69 652 GLN A CA 1
ATOM 4757 C C . GLN A 1 652 ? 42.342 15.519 -55.530 1.00 77.69 652 GLN A C 1
ATOM 4759 O O . GLN A 1 652 ? 43.374 15.473 -56.197 1.00 77.69 652 GLN A O 1
ATOM 4764 N N . ASP A 1 653 ? 41.186 15.965 -56.036 1.00 77.25 653 ASP A N 1
ATOM 4765 C CA . ASP A 1 653 ? 40.993 16.329 -57.449 1.00 77.25 653 ASP A CA 1
ATOM 4766 C C . ASP A 1 653 ? 41.745 17.607 -57.839 1.00 77.25 653 ASP A C 1
ATOM 4768 O O . ASP A 1 653 ? 42.021 17.848 -59.011 1.00 77.25 653 ASP A O 1
ATOM 4772 N N . SER A 1 654 ? 42.150 18.412 -56.853 1.00 66.00 654 SER A N 1
ATOM 4773 C CA . SER A 1 654 ? 42.936 19.636 -57.049 1.00 66.00 654 SER A CA 1
ATOM 4774 C C . SER A 1 654 ? 44.413 19.379 -57.415 1.00 66.00 654 SER A C 1
ATOM 4776 O O . SER A 1 654 ? 45.201 20.323 -57.498 1.00 66.00 654 SER A O 1
ATOM 4778 N N . GLY A 1 655 ? 44.821 18.117 -57.603 1.00 65.62 655 GLY A N 1
ATOM 4779 C CA . GLY A 1 655 ? 46.192 17.729 -57.939 1.00 65.62 655 GLY A CA 1
ATOM 4780 C C . GLY A 1 655 ? 47.201 17.938 -56.796 1.00 65.62 655 GLY A C 1
ATOM 4781 O O . GLY A 1 655 ? 46.852 17.990 -55.609 1.00 65.62 655 GLY A O 1
ATOM 4782 N N . SER A 1 656 ? 48.489 18.037 -57.147 1.00 59.03 656 SER A N 1
ATOM 4783 C CA . SER A 1 656 ? 49.612 18.182 -56.201 1.00 59.03 656 SER A CA 1
ATOM 4784 C C . SER A 1 656 ? 49.775 19.593 -55.618 1.00 59.03 656 SER A C 1
ATOM 4786 O O . SER A 1 656 ? 50.612 19.795 -54.739 1.00 59.03 656 SER A O 1
ATOM 4788 N N . ASN A 1 657 ? 48.981 20.576 -56.056 1.00 61.12 657 ASN A N 1
ATOM 4789 C CA . ASN A 1 657 ? 49.109 21.950 -55.582 1.00 61.12 657 ASN A CA 1
ATOM 4790 C C . ASN A 1 657 ? 48.318 22.171 -54.282 1.00 61.12 657 ASN A C 1
ATOM 4792 O O . ASN A 1 657 ? 47.105 22.388 -54.290 1.00 61.12 657 ASN A O 1
ATOM 4796 N N . ALA A 1 658 ? 49.023 22.146 -53.150 1.00 57.25 658 ALA A N 1
ATOM 4797 C CA . ALA A 1 658 ? 48.446 22.345 -51.821 1.00 57.25 658 ALA A CA 1
ATOM 4798 C C . ALA A 1 658 ? 47.730 23.703 -51.646 1.00 57.25 658 ALA A C 1
ATOM 4800 O O . ALA A 1 658 ? 46.841 23.801 -50.802 1.00 57.25 658 ALA A O 1
ATOM 4801 N N . LEU A 1 659 ? 48.068 24.718 -52.454 1.00 59.03 659 LEU A N 1
ATOM 4802 C CA . LEU A 1 659 ? 47.463 26.057 -52.401 1.00 59.03 659 LEU A CA 1
ATOM 4803 C C . LEU A 1 659 ? 46.062 26.126 -53.033 1.00 59.03 659 LEU A C 1
ATOM 4805 O O . LEU A 1 659 ? 45.337 27.083 -52.782 1.00 59.03 659 LEU A O 1
ATOM 4809 N N . LEU A 1 660 ? 45.663 25.125 -53.826 1.00 59.19 660 LEU A N 1
ATOM 4810 C CA . LEU A 1 660 ? 44.351 25.076 -54.490 1.00 59.19 660 LEU A CA 1
ATOM 4811 C C . LEU A 1 660 ? 43.290 24.294 -53.701 1.00 59.19 660 LEU A C 1
ATOM 4813 O O . LEU A 1 660 ? 42.187 24.095 -54.199 1.00 59.19 660 LEU A O 1
ATOM 4817 N N . ARG A 1 661 ? 43.606 23.833 -52.485 1.00 69.06 661 ARG A N 1
ATOM 4818 C CA . ARG A 1 661 ? 42.705 23.020 -51.657 1.00 69.06 661 ARG A CA 1
ATOM 4819 C C . ARG A 1 661 ? 41.993 23.898 -50.619 1.00 69.06 661 ARG A C 1
ATOM 4821 O O . ARG A 1 661 ? 42.564 24.089 -49.540 1.00 69.06 661 ARG A O 1
ATOM 4828 N N . PRO A 1 662 ? 40.785 24.428 -50.886 1.00 72.19 662 PRO A N 1
ATOM 4829 C CA . PRO A 1 662 ? 40.061 25.220 -49.897 1.00 72.19 662 PRO A CA 1
ATOM 4830 C C . PRO A 1 662 ? 39.837 24.407 -48.615 1.00 72.19 662 PRO A C 1
ATOM 4832 O O . PRO A 1 662 ? 39.450 23.241 -48.653 1.00 72.19 662 PRO A O 1
ATOM 4835 N N . VAL A 1 663 ? 40.129 25.000 -47.457 1.00 73.31 663 VAL A N 1
ATOM 4836 C CA . VAL A 1 663 ? 39.997 24.306 -46.161 1.00 73.31 663 VAL A CA 1
ATOM 4837 C C . VAL A 1 663 ? 38.527 24.026 -45.838 1.00 73.31 663 VAL A C 1
ATOM 4839 O O . VAL A 1 663 ? 38.216 23.034 -45.190 1.00 73.31 663 VAL A O 1
ATOM 4842 N N . THR A 1 664 ? 37.630 24.873 -46.339 1.00 77.19 664 THR A N 1
ATOM 4843 C CA . THR A 1 664 ? 36.179 24.737 -46.234 1.00 77.19 664 THR A CA 1
ATOM 4844 C C . THR A 1 664 ? 35.525 25.150 -47.549 1.00 77.19 664 THR A C 1
ATOM 4846 O O . THR A 1 664 ? 36.064 25.972 -48.293 1.00 77.19 664 THR A O 1
ATOM 4849 N N . GLN A 1 665 ? 34.353 24.594 -47.836 1.00 84.19 665 GLN A N 1
ATOM 4850 C CA . GLN A 1 665 ? 33.511 25.007 -48.953 1.00 84.19 665 GLN A CA 1
ATOM 4851 C C . GLN A 1 665 ? 32.081 25.158 -48.446 1.00 84.19 665 GLN A C 1
ATOM 4853 O O . GLN A 1 665 ? 31.588 24.285 -47.735 1.00 84.19 665 GLN A O 1
ATOM 4858 N N . PHE A 1 666 ? 31.418 26.235 -48.854 1.00 84.88 666 PHE A N 1
ATOM 4859 C CA . PHE A 1 666 ? 30.017 26.491 -48.547 1.00 84.88 666 PHE A CA 1
ATOM 4860 C C . PHE A 1 666 ? 29.239 26.571 -49.855 1.00 84.88 666 PHE A C 1
ATOM 4862 O O . PHE A 1 666 ? 29.529 27.414 -50.704 1.00 84.88 666 PHE A O 1
ATOM 4869 N N . GLN A 1 667 ? 28.270 25.682 -50.017 1.00 88.12 667 GLN A N 1
ATOM 4870 C CA . GLN A 1 667 ? 27.369 25.636 -51.149 1.00 88.12 667 GLN A CA 1
ATOM 4871 C C . GLN A 1 667 ? 25.957 25.383 -50.628 1.00 88.12 667 GLN A C 1
ATOM 4873 O O . GLN A 1 667 ? 25.735 24.496 -49.808 1.00 88.12 667 GLN A O 1
ATOM 4878 N N . THR A 1 668 ? 25.002 26.174 -51.108 1.00 89.50 668 THR A N 1
ATOM 4879 C CA . THR A 1 668 ? 23.582 25.939 -50.847 1.00 89.50 668 THR A CA 1
ATOM 4880 C C . THR A 1 668 ? 23.123 24.684 -51.582 1.00 89.50 668 THR A C 1
ATOM 4882 O O . THR A 1 668 ? 23.417 24.527 -52.768 1.00 89.50 668 THR A O 1
ATOM 4885 N N . GLY A 1 669 ? 22.349 23.842 -50.907 1.00 89.56 669 GLY A N 1
ATOM 4886 C CA . GLY A 1 669 ? 21.698 22.684 -51.503 1.00 89.56 669 GLY A CA 1
ATOM 4887 C C . GLY A 1 669 ? 20.933 21.869 -50.460 1.00 89.56 669 GLY A C 1
ATOM 4888 O O . GLY A 1 669 ? 20.759 22.331 -49.331 1.00 89.56 669 GLY A O 1
ATOM 4889 N N . ASP A 1 670 ? 20.430 20.705 -50.865 1.00 92.19 670 ASP A N 1
ATOM 4890 C CA . ASP A 1 670 ? 19.772 19.747 -49.970 1.00 92.19 670 ASP A CA 1
ATOM 4891 C C . ASP A 1 670 ? 20.793 18.940 -49.145 1.00 92.19 670 ASP A C 1
ATOM 4893 O O . ASP A 1 670 ? 22.006 19.086 -49.324 1.00 92.19 670 ASP A O 1
ATOM 4897 N N . ASP A 1 671 ? 20.313 18.060 -48.262 1.00 88.88 671 ASP A N 1
ATOM 4898 C CA . ASP A 1 671 ? 21.177 17.217 -47.422 1.00 88.88 671 ASP A CA 1
ATOM 4899 C C . ASP A 1 671 ? 22.146 16.360 -48.260 1.00 88.88 671 ASP A C 1
ATOM 4901 O O . ASP A 1 671 ? 23.265 16.082 -47.839 1.00 88.88 671 ASP A O 1
ATOM 4905 N N . MET A 1 672 ? 21.784 16.013 -49.497 1.00 93.00 672 MET A N 1
ATOM 4906 C CA . MET A 1 672 ? 22.594 15.170 -50.382 1.00 93.00 672 MET A CA 1
ATOM 4907 C C . MET A 1 672 ? 23.725 15.938 -51.081 1.00 93.00 672 MET A C 1
ATOM 4909 O O . MET A 1 672 ? 24.526 15.333 -51.805 1.00 93.00 672 MET A O 1
ATOM 4913 N N . THR A 1 673 ? 23.818 17.252 -50.850 1.00 93.88 673 THR A N 1
ATOM 4914 C CA . THR A 1 673 ? 24.862 18.131 -51.396 1.00 93.88 673 THR A CA 1
ATOM 4915 C C . THR A 1 673 ? 26.244 17.767 -50.868 1.00 93.88 673 THR A C 1
ATOM 4917 O O . THR A 1 673 ? 27.222 17.865 -51.616 1.00 93.88 673 THR A O 1
ATOM 4920 N N . TYR A 1 674 ? 26.331 17.318 -49.612 1.00 93.06 674 TYR A N 1
ATOM 4921 C CA . TYR A 1 674 ? 27.575 16.965 -48.931 1.00 93.06 674 TYR A CA 1
ATOM 4922 C C . TYR A 1 674 ? 27.611 15.481 -48.513 1.00 93.06 674 TYR A C 1
ATOM 4924 O O . TYR A 1 674 ? 26.570 14.824 -48.429 1.00 93.06 674 TYR A O 1
ATOM 4932 N N . PRO A 1 675 ? 28.811 14.915 -48.268 1.00 91.50 675 PRO A N 1
ATOM 4933 C CA . PRO A 1 675 ? 28.967 13.498 -47.921 1.00 91.50 675 PRO A CA 1
ATOM 4934 C C . PRO A 1 675 ? 28.237 13.052 -46.644 1.00 91.50 675 PRO A C 1
ATOM 4936 O O . PRO A 1 675 ? 27.915 11.873 -46.489 1.00 91.50 675 PRO A O 1
ATOM 4939 N N . ASP A 1 676 ? 28.001 13.965 -45.705 1.00 87.88 676 ASP A N 1
ATOM 4940 C CA . ASP A 1 676 ? 27.358 13.684 -44.423 1.00 87.88 676 ASP A CA 1
ATOM 4941 C C . ASP A 1 676 ? 25.866 13.369 -44.565 1.00 87.88 676 ASP A C 1
ATOM 4943 O O . ASP A 1 676 ? 25.403 12.438 -43.906 1.00 87.88 676 ASP A O 1
ATOM 4947 N N . GLY A 1 677 ? 25.132 14.026 -45.469 1.00 90.88 677 GLY A N 1
ATOM 4948 C CA . GLY A 1 677 ? 23.735 13.656 -45.728 1.00 90.88 677 GLY A CA 1
ATOM 4949 C C . GLY A 1 677 ? 23.588 12.280 -46.376 1.00 90.88 677 GLY A C 1
ATOM 4950 O O . GLY A 1 677 ? 22.705 11.520 -45.991 1.00 90.88 677 GLY A O 1
ATOM 4951 N N . TRP A 1 678 ? 24.520 11.884 -47.250 1.00 91.38 678 TRP A N 1
ATOM 4952 C CA . TRP A 1 678 ? 24.584 10.500 -47.746 1.00 91.38 678 TRP A CA 1
ATOM 4953 C C . TRP A 1 678 ? 24.915 9.500 -46.643 1.00 91.38 678 TRP A C 1
ATOM 4955 O O . TRP A 1 678 ? 24.396 8.393 -46.650 1.00 91.38 678 TRP A O 1
ATOM 4965 N N . THR A 1 679 ? 25.776 9.878 -45.698 1.00 87.88 679 THR A N 1
ATOM 4966 C CA . THR A 1 679 ? 26.128 9.023 -44.557 1.00 87.88 679 THR A CA 1
ATOM 4967 C C . THR A 1 679 ? 24.953 8.860 -43.581 1.00 87.88 679 THR A C 1
ATOM 4969 O O . THR A 1 679 ? 24.886 7.850 -42.880 1.00 87.88 679 THR A O 1
ATOM 4972 N N . ALA A 1 680 ? 24.052 9.845 -43.519 1.00 84.19 680 ALA A N 1
ATOM 4973 C CA . ALA A 1 680 ? 22.886 9.855 -42.639 1.00 84.19 680 ALA A CA 1
ATOM 4974 C C . ALA A 1 680 ? 21.637 9.166 -43.225 1.00 84.19 680 ALA A C 1
ATOM 4976 O O . ALA A 1 680 ? 20.814 8.686 -42.443 1.00 84.19 680 ALA A O 1
ATOM 4977 N N . ALA A 1 681 ? 21.489 9.152 -44.555 1.00 78.50 681 ALA A N 1
ATOM 4978 C CA . ALA A 1 681 ? 20.399 8.497 -45.288 1.00 78.50 681 ALA A CA 1
ATOM 4979 C C . ALA A 1 681 ? 20.533 6.966 -45.295 1.00 78.50 681 ALA A C 1
ATOM 4981 O O . ALA A 1 681 ? 19.478 6.295 -45.181 1.00 78.50 681 ALA A O 1
#